Protein AF-0000000085010614 (afdb_homodimer)

Secondary structure (DSSP, 8-state):
--HHHHHHHHHHHHHHHHHHHHHHHHHHHHHHHHHHTHHHHHHHHHHHHHHHHHHHHHHHHHH---HHHHHHHHHHHHHHHHHGGGTT---TT-HHHHHHHHHHHHHHHHHHHHHHHHHHHHHH---SS----PPPHHHHHHHIIIIIIHHHHHHHHH-EE-TTSS---SS---B-TTS-B-PEEHHHHHHHHHHHHHHHHHHHHHTT--/--HHHHHHHHHHHHHHHHHHHHHHHHHHHHHHHHHHTHHHHHHHHHHHHHHHHHHHHHIIIII---HHHHHHHHHHHHHHHHGGGGTT---TT-HHHHHHHHHHHHHHHHHHHHHHHHHHHHHH---SS----PPPHHHHHHHIIIIIIHHHHHHHHH-EE-TTSS---SS---B-TTS-B-PEEHHHHHHHHHHHHHHHHHHHHHTT--

Foldseek 3Di:
DPVVVVVVVVCVVVVVVVVVVVVLVVLQVVQVVCLVVVVVLLVVLLVLLVVLLVVLVCCCVPVVPDPVLSVLLNVLSVLLNVQSVCPQADDCPDPSNVVNVVSLVVSVVVLVVVLVVLVVVCVPCVPPPCPPCRDDPVRSVVCCCRRRNPSNVSSLSNHFPPPPDDPPPDDDQPQPPVRDRSTHRNSVVVVVVVVVVVCCVVVVVVVPPD/DPVVVVVVVVCVVVVVVVVVVVVLVVLQVVQVVCLVVVVVLLVVLLVLLVVLLVVLVCCCVPVVPDPVLSVLLNVLSVLLNVQSVPPQADDCPDPSNVVNVVSLVVSVVVLVVVLVVLVVVCVPCVPPPCPPCRDDPVRSVVCCCRSRVPSNVSSLSNHFPPPPDDPPPDDPQPQDPVRDRRTHRNSVVVVSVVVVVVCCVVVVVVVPPD

Radius of gyration: 26.44 Å; Cα contacts (8 Å, |Δi|>4): 390; chains: 2; bounding box: 72×64×73 Å

Nearest PDB structures (foldseek):
  4ntj-assembly1_A  TM=2.746E-01  e=8.432E+00  Homo sapiens

Solvent-accessible surface area (backbone atoms only — not comparable to full-atom values): 22664 Å² total; per-residue (Å²): 116,71,53,54,58,52,40,20,51,50,30,51,53,51,49,51,52,50,49,50,48,9,44,51,37,24,50,45,50,49,21,52,49,30,69,75,38,43,69,62,44,49,52,50,52,52,49,48,46,54,51,47,42,50,50,48,52,46,32,33,76,73,50,60,45,60,63,69,62,42,50,50,49,43,52,42,48,52,47,48,54,60,53,56,76,43,61,45,59,52,57,82,80,34,65,64,50,47,49,42,56,52,41,48,54,52,47,51,49,54,52,48,50,53,53,50,51,50,51,50,50,50,67,72,56,65,48,86,84,60,74,69,86,65,78,49,71,61,31,51,51,16,42,44,46,59,73,59,43,40,60,63,49,49,50,50,38,47,20,22,38,52,94,81,60,76,82,63,80,78,74,73,69,68,50,45,95,86,62,54,60,67,72,44,32,34,49,50,52,49,50,51,48,50,52,48,51,50,46,48,54,53,45,55,56,56,68,63,56,128,116,71,54,55,59,51,41,19,50,50,29,52,51,51,48,51,52,51,50,51,48,9,43,53,38,24,50,46,50,50,20,51,50,31,69,74,37,45,70,61,43,49,52,51,51,52,50,48,46,54,51,48,43,49,50,48,51,45,33,33,74,73,51,61,46,58,63,69,63,43,51,50,48,43,50,41,47,54,46,50,54,58,53,55,76,42,60,43,59,53,55,82,80,36,64,63,50,46,49,41,56,51,39,47,54,51,47,50,49,55,51,50,51,53,54,50,49,53,52,48,51,49,67,72,55,65,48,85,84,60,74,69,85,66,79,49,70,60,31,50,52,15,42,44,46,60,73,58,41,39,60,62,50,48,51,51,37,47,20,24,38,52,94,83,60,76,82,65,81,78,75,72,69,68,51,43,94,84,64,53,60,66,70,43,32,33,49,52,51,49,51,51,48,50,52,47,52,51,46,48,53,54,46,54,54,56,67,63,55,129

pLDDT: mean 80.79, std 17.9, range [36.69, 97.88]

Organism: Metarhizium robertsii (strain ARSEF 23 / ATCC MYA-3075) (NCBI:txid655844)

Structure (mmCIF, N/CA/C/O backbone):
data_AF-0000000085010614-model_v1
#
loop_
_entity.id
_entity.type
_entity.pdbx_description
1 polymer 'Transmembrane adaptor Erv26'
#
loop_
_atom_site.group_PDB
_atom_site.id
_atom_site.type_symbol
_atom_site.label_atom_id
_atom_site.label_alt_id
_atom_site.label_comp_id
_atom_site.label_asym_id
_atom_site.label_entity_id
_atom_site.label_seq_id
_atom_site.pdbx_PDB_ins_code
_atom_site.Cartn_x
_atom_site.Cartn_y
_atom_site.Cartn_z
_atom_site.occupancy
_atom_site.B_iso_or_equiv
_atom_site.auth_seq_id
_atom_site.auth_comp_id
_atom_site.auth_asym_id
_atom_site.auth_atom_id
_atom_site.pdbx_PDB_model_num
ATOM 1 N N . MET A 1 1 ? 18.594 -14.461 -19.906 1 85.81 1 MET A N 1
ATOM 2 C CA . MET A 1 1 ? 17.219 -14.664 -19.469 1 85.81 1 MET A CA 1
ATOM 3 C C . MET A 1 1 ? 16.266 -13.758 -20.25 1 85.81 1 MET A C 1
ATOM 5 O O . MET A 1 1 ? 16.516 -12.562 -20.391 1 85.81 1 MET A O 1
ATOM 9 N N . TRP A 1 2 ? 15.305 -14.281 -21.047 1 88.75 2 TRP A N 1
ATOM 10 C CA . TRP A 1 2 ? 14.398 -13.531 -21.906 1 88.75 2 TRP A CA 1
ATOM 11 C C . TRP A 1 2 ? 13.031 -13.375 -21.25 1 88.75 2 TRP A C 1
ATOM 13 O O . TRP A 1 2 ? 12.445 -12.289 -21.25 1 88.75 2 TRP A O 1
ATOM 23 N N . ILE A 1 3 ? 12.57 -14.328 -20.609 1 92.94 3 ILE A N 1
ATOM 24 C CA . ILE A 1 3 ? 11.211 -14.328 -20.078 1 92.94 3 ILE A CA 1
ATOM 25 C C . ILE A 1 3 ? 11.203 -13.742 -18.672 1 92.94 3 ILE A C 1
ATOM 27 O O . ILE A 1 3 ? 10.289 -12.992 -18.312 1 92.94 3 ILE A O 1
ATOM 31 N N . LEU A 1 4 ? 12.172 -13.984 -17.922 1 93.12 4 LEU A N 1
ATOM 32 C CA . LEU A 1 4 ? 12.195 -13.57 -16.531 1 93.12 4 LEU A CA 1
ATOM 33 C C . LEU A 1 4 ? 12.172 -12.047 -16.406 1 93.12 4 LEU A C 1
ATOM 35 O O . LEU A 1 4 ? 11.438 -11.5 -15.578 1 93.12 4 LEU A O 1
ATOM 39 N N . PRO A 1 5 ? 12.93 -11.344 -17.219 1 92.94 5 PRO A N 1
ATOM 40 C CA . PRO A 1 5 ? 12.82 -9.891 -17.156 1 92.94 5 PRO A CA 1
ATOM 41 C C . PRO A 1 5 ? 11.414 -9.383 -17.469 1 92.94 5 PRO A C 1
ATOM 43 O O . PRO A 1 5 ? 10.969 -8.383 -16.891 1 92.94 5 PRO A O 1
ATOM 46 N N . LEU A 1 6 ? 10.75 -10.07 -18.344 1 94.38 6 LEU A N 1
ATOM 47 C CA . LEU A 1 6 ? 9.375 -9.703 -18.656 1 94.38 6 LEU A CA 1
ATOM 48 C C . LEU A 1 6 ? 8.469 -9.898 -17.453 1 94.38 6 LEU A C 1
ATOM 50 O O . LEU A 1 6 ? 7.578 -9.086 -17.188 1 94.38 6 LEU A O 1
ATOM 54 N N . ILE A 1 7 ? 8.711 -10.945 -16.766 1 95.12 7 ILE A N 1
ATOM 55 C CA . ILE A 1 7 ? 7.973 -11.203 -15.531 1 95.12 7 ILE A CA 1
ATOM 56 C C . ILE A 1 7 ? 8.289 -10.117 -14.5 1 95.12 7 ILE A C 1
ATOM 58 O O . ILE A 1 7 ? 7.41 -9.688 -13.75 1 95.12 7 ILE A O 1
ATOM 62 N N . GLY A 1 8 ? 9.516 -9.695 -14.484 1 95.38 8 GLY A N 1
ATOM 63 C CA . GLY A 1 8 ? 9.906 -8.609 -13.602 1 95.38 8 GLY A CA 1
ATOM 64 C C . GLY A 1 8 ? 9.133 -7.328 -13.867 1 95.38 8 GLY A C 1
ATOM 65 O O . GLY A 1 8 ? 8.625 -6.699 -12.93 1 95.38 8 GLY A O 1
ATOM 66 N N . TYR A 1 9 ? 9.023 -7.012 -15.078 1 95.12 9 TYR A N 1
ATOM 67 C CA . TYR A 1 9 ? 8.289 -5.816 -15.469 1 95.12 9 TYR A CA 1
ATOM 68 C C . TYR A 1 9 ? 6.801 -5.977 -15.18 1 95.12 9 TYR A C 1
ATOM 70 O O . TYR A 1 9 ? 6.16 -5.059 -14.664 1 95.12 9 TYR A O 1
ATOM 78 N N . ALA A 1 10 ? 6.277 -7.074 -15.508 1 95.31 10 ALA A N 1
ATOM 79 C CA . ALA A 1 10 ? 4.863 -7.332 -15.25 1 95.31 10 ALA A CA 1
ATOM 80 C C . ALA A 1 10 ? 4.551 -7.258 -13.758 1 95.31 10 ALA A C 1
ATOM 82 O O . ALA A 1 10 ? 3.531 -6.691 -13.359 1 95.31 10 ALA A O 1
ATOM 83 N N . GLY A 1 11 ? 5.449 -7.82 -13.016 1 95.56 11 GLY A N 1
ATOM 84 C CA . GLY A 1 11 ? 5.258 -7.77 -11.578 1 95.56 11 GLY A CA 1
ATOM 85 C C . GLY A 1 11 ? 5.297 -6.359 -11.023 1 95.56 11 GLY A C 1
ATOM 86 O O . GLY A 1 11 ? 4.52 -6.016 -10.125 1 95.56 11 GLY A O 1
ATOM 87 N N . ALA A 1 12 ? 6.172 -5.609 -11.547 1 94.56 12 ALA A N 1
ATOM 88 C CA . ALA A 1 12 ? 6.281 -4.223 -11.102 1 94.56 12 ALA A CA 1
ATOM 89 C C . ALA A 1 12 ? 5.016 -3.436 -11.438 1 94.56 12 ALA A C 1
ATOM 91 O O . ALA A 1 12 ? 4.512 -2.67 -10.617 1 94.56 12 ALA A O 1
ATOM 92 N N . ILE A 1 13 ? 4.559 -3.625 -12.562 1 95.12 13 ILE A N 1
ATOM 93 C CA . ILE A 1 13 ? 3.377 -2.906 -13.031 1 95.12 13 ILE A CA 1
ATOM 94 C C . ILE A 1 13 ? 2.156 -3.344 -12.219 1 95.12 13 ILE A C 1
ATOM 96 O O . ILE A 1 13 ? 1.411 -2.506 -11.711 1 95.12 13 ILE A O 1
ATOM 100 N N . ILE A 1 14 ? 1.97 -4.594 -12.086 1 94.31 14 ILE A N 1
ATOM 101 C CA . ILE A 1 14 ? 0.823 -5.121 -11.359 1 94.31 14 ILE A CA 1
ATOM 102 C C . ILE A 1 14 ? 0.922 -4.73 -9.883 1 94.31 14 ILE A C 1
ATOM 104 O O . ILE A 1 14 ? -0.076 -4.355 -9.266 1 94.31 14 ILE A O 1
ATOM 108 N N . GLY A 1 15 ? 2.107 -4.836 -9.414 1 92.75 15 GLY A N 1
ATOM 109 C CA . GLY A 1 15 ? 2.316 -4.406 -8.039 1 92.75 15 GLY A CA 1
ATOM 110 C C . GLY A 1 15 ? 1.98 -2.943 -7.809 1 92.75 15 GLY A C 1
ATOM 111 O O . GLY A 1 15 ? 1.338 -2.596 -6.816 1 92.75 15 GLY A O 1
ATOM 112 N N . PHE A 1 16 ? 2.41 -2.148 -8.734 1 93.56 16 PHE A N 1
ATOM 113 C CA . PHE A 1 16 ? 2.129 -0.721 -8.641 1 93.56 16 PHE A CA 1
ATOM 114 C C . PHE A 1 16 ? 0.628 -0.462 -8.695 1 93.56 16 PHE A C 1
ATOM 116 O O . PHE A 1 16 ? 0.101 0.323 -7.902 1 93.56 16 PHE A O 1
ATOM 123 N N . CYS A 1 17 ? -0.061 -1.102 -9.562 1 92.38 17 CYS A N 1
ATOM 124 C CA . CYS A 1 17 ? -1.505 -0.949 -9.695 1 92.38 17 CYS A CA 1
ATOM 125 C C . CYS A 1 17 ? -2.227 -1.43 -8.445 1 92.38 17 CYS A C 1
ATOM 127 O O . CYS A 1 17 ? -3.148 -0.771 -7.961 1 92.38 17 CYS A O 1
ATOM 129 N N . PHE A 1 18 ? -1.879 -2.541 -7.98 1 92.62 18 PHE A N 1
ATOM 130 C CA . PHE A 1 18 ? -2.502 -3.1 -6.785 1 92.62 18 PHE A CA 1
ATOM 131 C C . PHE A 1 18 ? -2.312 -2.172 -5.594 1 92.62 18 PHE A C 1
ATOM 133 O O . PHE A 1 18 ? -3.262 -1.897 -4.855 1 92.62 18 PHE A O 1
ATOM 140 N N . LEU A 1 19 ? -1.126 -1.721 -5.418 1 92.62 19 LEU A N 1
ATOM 141 C CA . LEU A 1 19 ? -0.848 -0.844 -4.285 1 92.62 19 LEU A CA 1
ATOM 142 C C . LEU A 1 19 ? -1.634 0.458 -4.402 1 92.62 19 LEU A C 1
ATOM 144 O O . LEU A 1 19 ? -2.178 0.949 -3.41 1 92.62 19 LEU A O 1
ATOM 148 N N . THR A 1 20 ? -1.659 0.972 -5.562 1 91.75 20 THR A N 1
ATOM 149 C CA . THR A 1 20 ? -2.408 2.203 -5.793 1 91.75 20 THR A CA 1
ATOM 150 C C . THR A 1 20 ? -3.885 2.006 -5.465 1 91.75 20 THR A C 1
ATOM 152 O O . THR A 1 20 ? -4.488 2.836 -4.781 1 91.75 20 THR A O 1
ATOM 155 N N . LEU A 1 21 ? -4.441 0.912 -5.863 1 90.31 21 LEU A N 1
ATOM 156 C CA . LEU A 1 21 ? -5.844 0.624 -5.586 1 90.31 21 LEU A CA 1
ATOM 157 C C . LEU A 1 21 ? -6.066 0.401 -4.094 1 90.31 21 LEU A C 1
ATOM 159 O O . LEU A 1 21 ? -7.105 0.789 -3.553 1 90.31 21 LEU A O 1
ATOM 163 N N . ALA A 1 22 ? -5.109 -0.283 -3.566 1 92.5 22 ALA A N 1
ATOM 164 C CA . ALA A 1 22 ? -5.203 -0.518 -2.129 1 92.5 22 ALA A CA 1
ATOM 165 C C . ALA A 1 22 ? -5.191 0.799 -1.356 1 92.5 22 ALA A C 1
ATOM 167 O O . ALA A 1 22 ? -5.996 0.997 -0.444 1 92.5 22 ALA A O 1
ATOM 168 N N . ILE A 1 23 ? -4.289 1.611 -1.73 1 91.62 23 ILE A N 1
ATOM 169 C CA . ILE A 1 23 ? -4.199 2.914 -1.081 1 91.62 23 ILE A CA 1
ATOM 170 C C . ILE A 1 23 ? -5.488 3.695 -1.31 1 91.62 23 ILE A C 1
ATOM 172 O O . ILE A 1 23 ? -6.031 4.301 -0.38 1 91.62 23 ILE A O 1
ATOM 176 N N . ALA A 1 24 ? -5.996 3.701 -2.555 1 88.75 24 ALA A N 1
ATOM 177 C CA . ALA A 1 24 ? -7.25 4.375 -2.879 1 88.75 24 ALA A CA 1
ATOM 178 C C . ALA A 1 24 ? -8.398 3.838 -2.027 1 88.75 24 ALA A C 1
ATOM 180 O O . ALA A 1 24 ? -9.203 4.609 -1.498 1 88.75 24 ALA A O 1
ATOM 181 N N . SER A 1 25 ? -8.438 2.578 -1.888 1 88.31 25 SER A N 1
ATOM 182 C CA . SER A 1 25 ? -9.477 1.948 -1.074 1 88.31 25 SER A CA 1
ATOM 183 C C . SER A 1 25 ? -9.328 2.322 0.397 1 88.31 25 SER A C 1
ATOM 185 O O . SER A 1 25 ? -10.32 2.572 1.082 1 88.31 25 SER A O 1
ATOM 187 N N . GLY A 1 26 ? -8.164 2.314 0.77 1 88.19 26 GLY A N 1
ATOM 188 C CA . GLY A 1 26 ? -7.902 2.717 2.143 1 88.19 26 GLY A CA 1
ATOM 189 C C . GLY A 1 26 ? -8.305 4.152 2.43 1 88.19 26 GLY A C 1
ATOM 190 O O . GLY A 1 26 ? -8.898 4.441 3.469 1 88.19 26 GLY A O 1
ATOM 191 N N . LEU A 1 27 ? -7.977 4.977 1.553 1 88.5 27 LEU A N 1
ATOM 192 C CA . LEU A 1 27 ? -8.336 6.383 1.715 1 88.5 27 LEU A CA 1
ATOM 193 C C . LEU A 1 27 ? -9.844 6.57 1.645 1 88.5 27 LEU A C 1
ATOM 195 O O . LEU A 1 27 ? -10.406 7.422 2.342 1 88.5 27 LEU A O 1
ATOM 199 N N . TYR A 1 28 ? -10.469 5.832 0.828 1 84.75 28 TYR A N 1
ATOM 200 C CA . TYR A 1 28 ? -11.93 5.855 0.752 1 84.75 28 TYR A CA 1
ATOM 201 C C . TYR A 1 28 ? -12.547 5.441 2.08 1 84.75 28 TYR A C 1
ATOM 203 O O . TYR A 1 28 ? -13.469 6.098 2.572 1 84.75 28 TYR A O 1
ATOM 211 N N . TYR A 1 29 ? -11.992 4.449 2.533 1 83.94 29 TYR A N 1
ATOM 212 C CA . TYR A 1 29 ? -12.492 3.951 3.811 1 83.94 29 TYR A CA 1
ATOM 213 C C . TYR A 1 29 ? -12.242 4.961 4.922 1 83.94 29 TYR A C 1
ATOM 215 O O . TYR A 1 29 ? -13.117 5.195 5.766 1 83.94 29 TYR A O 1
ATOM 223 N N . LEU A 1 30 ? -11.188 5.48 4.938 1 87.25 30 LEU A N 1
ATOM 224 C CA . LEU A 1 30 ? -10.859 6.488 5.941 1 87.25 30 LEU A CA 1
ATOM 225 C C . LEU A 1 30 ? -11.805 7.68 5.852 1 87.25 30 LEU A C 1
ATOM 227 O O . LEU A 1 30 ? -12.211 8.234 6.871 1 87.25 30 LEU A O 1
ATOM 231 N N . SER A 1 31 ? -12.117 8.086 4.695 1 86 31 SER A N 1
ATOM 232 C CA . SER A 1 31 ? -13.039 9.203 4.508 1 86 31 SER A CA 1
ATOM 233 C C . SER A 1 31 ? -14.422 8.875 5.059 1 86 31 SER A C 1
ATOM 235 O O . SER A 1 31 ? -15.102 9.75 5.617 1 86 31 SER A O 1
ATOM 237 N N . GLU A 1 32 ? -14.82 7.688 4.883 1 83.56 32 GLU A N 1
ATOM 238 C CA . GLU A 1 32 ? -16.094 7.238 5.43 1 83.56 32 GLU A CA 1
ATOM 239 C C . GLU A 1 32 ? -16.062 7.246 6.957 1 83.56 32 GLU A C 1
ATOM 241 O O . GLU A 1 32 ? -17.047 7.648 7.598 1 83.56 32 GLU A O 1
ATOM 246 N N . LEU A 1 33 ? -15.008 6.82 7.465 1 82.94 33 LEU A N 1
ATOM 247 C CA . LEU A 1 33 ? -14.875 6.789 8.914 1 82.94 33 LEU A CA 1
ATOM 248 C C . LEU A 1 33 ? -14.914 8.203 9.492 1 82.94 33 LEU A C 1
ATOM 250 O O . LEU A 1 33 ? -15.508 8.43 10.555 1 82.94 33 LEU A O 1
ATOM 254 N N . VAL A 1 34 ? -14.336 9.133 8.867 1 85.12 34 VAL A N 1
ATOM 255 C CA . VAL A 1 34 ? -14.312 10.531 9.305 1 85.12 34 VAL A CA 1
ATOM 256 C C . VAL A 1 34 ? -15.719 11.109 9.234 1 85.12 34 VAL A C 1
ATOM 258 O O . VAL A 1 34 ? -16.125 11.867 10.117 1 85.12 34 VAL A O 1
ATOM 261 N N . GLU A 1 35 ? -16.453 10.727 8.234 1 82.25 35 GLU A N 1
ATOM 262 C CA . GLU A 1 35 ? -17.828 11.188 8.078 1 82.25 35 GLU A CA 1
ATOM 263 C C . GLU A 1 35 ? -18.734 10.617 9.172 1 82.25 35 GLU A C 1
ATOM 265 O O . GLU A 1 35 ? -19.625 11.305 9.68 1 82.25 35 GLU A O 1
ATOM 270 N N . GLU A 1 36 ? -18.469 9.469 9.5 1 83.44 36 GLU A N 1
ATOM 271 C CA . GLU A 1 36 ? -19.266 8.805 10.516 1 83.44 36 GLU A CA 1
ATOM 272 C C . GLU A 1 36 ? -18.906 9.305 11.914 1 83.44 36 GLU A C 1
ATOM 274 O O . GLU A 1 36 ? -19.766 9.344 12.797 1 83.44 36 GLU A O 1
ATOM 279 N N . HIS A 1 37 ? -17.656 9.602 12.125 1 86.25 37 HIS A N 1
ATOM 280 C CA . HIS A 1 37 ? -17.172 10.07 13.414 1 86.25 37 HIS A CA 1
ATOM 281 C C . HIS A 1 37 ? -16.469 11.422 13.273 1 86.25 37 HIS A C 1
ATOM 283 O O . HIS A 1 37 ? -15.289 11.547 13.586 1 86.25 37 HIS A O 1
ATOM 289 N N . THR A 1 38 ? -17.172 12.344 12.977 1 84.88 38 THR A N 1
ATOM 290 C CA . THR A 1 38 ? -16.641 13.664 12.648 1 84.88 38 THR A CA 1
ATOM 291 C C . THR A 1 38 ? -16.047 14.336 13.875 1 84.88 38 THR A C 1
ATOM 293 O O . THR A 1 38 ? -14.984 14.969 13.797 1 84.88 38 THR A O 1
ATOM 296 N N . VAL A 1 39 ? -16.719 14.211 14.969 1 89.5 39 VAL A N 1
ATOM 297 C CA . VAL A 1 39 ? -16.281 14.891 16.188 1 89.5 39 VAL A CA 1
ATOM 298 C C . VAL A 1 39 ? -14.922 14.352 16.609 1 89.5 39 VAL A C 1
ATOM 300 O O . VAL A 1 39 ? -14.008 15.133 16.906 1 89.5 39 VAL A O 1
ATOM 303 N N . ILE A 1 40 ? -14.828 13.062 16.609 1 88.69 40 ILE A N 1
ATOM 304 C CA . ILE A 1 40 ? -13.562 12.445 17 1 88.69 40 ILE A CA 1
ATOM 305 C C . ILE A 1 40 ? -12.484 12.797 15.977 1 88.69 40 ILE A C 1
ATOM 307 O O . ILE A 1 40 ? -11.336 13.07 16.344 1 88.69 40 ILE A O 1
ATOM 311 N N . ALA A 1 41 ? -12.812 12.75 14.727 1 89.44 41 ALA A N 1
ATOM 312 C CA . ALA A 1 41 ? -11.867 13.094 13.672 1 89.44 41 ALA A CA 1
ATOM 313 C C . ALA A 1 41 ? -11.352 14.523 13.844 1 89.44 41 ALA A C 1
ATOM 315 O O . ALA A 1 41 ? -10.156 14.781 13.688 1 89.44 41 ALA A O 1
ATOM 316 N N . LYS A 1 42 ? -12.172 15.43 14.156 1 90.5 42 LYS A N 1
ATOM 317 C CA . LYS A 1 42 ? -11.797 16.828 14.352 1 90.5 42 LYS A CA 1
ATOM 318 C C . LYS A 1 42 ? -10.828 16.969 15.531 1 90.5 42 LYS A C 1
ATOM 320 O O . LYS A 1 42 ? -9.82 17.672 15.422 1 90.5 42 LYS A O 1
ATOM 325 N N . ARG A 1 43 ? -11.172 16.359 16.531 1 92.62 43 ARG A N 1
ATOM 326 C CA . ARG A 1 43 ? -10.328 16.438 17.719 1 92.62 43 ARG A CA 1
ATOM 327 C C . ARG A 1 43 ? -8.938 15.867 17.438 1 92.62 43 ARG A C 1
ATOM 329 O O . ARG A 1 43 ? -7.93 16.453 17.828 1 92.62 43 ARG A O 1
ATOM 336 N N . LEU A 1 44 ? -8.945 14.766 16.797 1 92.31 44 LEU A N 1
ATOM 337 C CA . LEU A 1 44 ? -7.684 14.109 16.484 1 92.31 44 LEU A CA 1
ATOM 338 C C . LEU A 1 44 ? -6.844 14.977 15.547 1 92.31 44 LEU A C 1
ATOM 340 O O . LEU A 1 44 ? -5.633 15.117 15.742 1 92.31 44 LEU A O 1
ATOM 344 N N . LEU A 1 45 ? -7.477 15.492 14.555 1 93 45 LEU A N 1
ATOM 345 C CA . LEU A 1 45 ? -6.758 16.328 13.594 1 93 45 LEU A CA 1
ATOM 346 C C . LEU A 1 45 ? -6.223 17.578 14.258 1 93 45 LEU A C 1
ATOM 348 O O . LEU A 1 45 ? -5.094 18 13.992 1 93 45 LEU A O 1
ATOM 352 N N . THR A 1 46 ? -7 18.203 15.078 1 94.75 46 THR A N 1
ATOM 353 C CA . THR A 1 46 ? -6.578 19.391 15.805 1 94.75 46 THR A CA 1
ATOM 354 C C . THR A 1 46 ? -5.367 19.094 16.688 1 94.75 46 THR A C 1
ATOM 356 O O . THR A 1 46 ? -4.379 19.828 16.672 1 94.75 46 THR A O 1
ATOM 359 N N . ARG A 1 47 ? -5.473 18.062 17.359 1 95.38 47 ARG A N 1
ATOM 360 C CA . ARG A 1 47 ? -4.363 17.672 18.219 1 95.38 47 ARG A CA 1
ATOM 361 C C . ARG A 1 47 ? -3.113 17.375 17.391 1 95.38 47 ARG A C 1
ATOM 363 O O . ARG A 1 47 ? -1.997 17.672 17.812 1 95.38 47 ARG A O 1
ATOM 370 N N . LEU A 1 48 ? -3.365 16.688 16.297 1 96 48 LEU A N 1
ATOM 371 C CA . LEU A 1 48 ? -2.254 16.375 15.406 1 96 48 LEU A CA 1
ATOM 372 C C . LEU A 1 48 ? -1.541 17.656 14.969 1 96 48 LEU A C 1
ATOM 374 O O . LEU A 1 48 ? -0.309 17.703 14.945 1 96 48 LEU A O 1
ATOM 378 N N . ILE A 1 49 ? -2.287 18.672 14.648 1 96.81 49 ILE A N 1
ATOM 379 C CA . ILE A 1 49 ? -1.714 19.922 14.18 1 96.81 49 ILE A CA 1
ATOM 380 C C . ILE A 1 49 ? -0.874 20.547 15.289 1 96.81 49 ILE A C 1
ATOM 382 O O . ILE A 1 49 ? 0.273 20.938 15.062 1 96.81 49 ILE A O 1
ATOM 386 N N . TYR A 1 50 ? -1.375 20.609 16.453 1 96.94 50 TYR A N 1
ATOM 387 C CA . TYR A 1 50 ? -0.644 21.172 17.578 1 96.94 50 TYR A CA 1
ATOM 388 C C . TYR A 1 50 ? 0.63 20.391 17.859 1 96.94 50 TYR A C 1
ATOM 390 O O . TYR A 1 50 ? 1.676 20.984 18.156 1 96.94 50 TYR A O 1
ATOM 398 N N . THR A 1 51 ? 0.52 19.109 17.812 1 97 51 THR A N 1
ATOM 399 C CA . THR A 1 51 ? 1.682 18.266 18.047 1 97 51 THR A CA 1
ATOM 400 C C . THR A 1 51 ? 2.766 18.531 17.016 1 97 51 THR A C 1
ATOM 402 O O . THR A 1 51 ? 3.947 18.625 17.344 1 97 51 THR A O 1
ATOM 405 N N . LEU A 1 52 ? 2.324 18.672 15.758 1 97.56 52 LEU A N 1
ATOM 406 C CA . LEU A 1 52 ? 3.289 18.891 14.688 1 97.56 52 LEU A CA 1
ATOM 407 C C . LEU A 1 52 ? 3.941 20.25 14.812 1 97.56 52 LEU A C 1
ATOM 409 O O . LEU A 1 52 ? 5.125 20.422 14.5 1 97.56 52 LEU A O 1
ATOM 413 N N . ILE A 1 53 ? 3.201 21.297 15.25 1 97.5 53 ILE A N 1
ATOM 414 C CA . ILE A 1 53 ? 3.783 22.594 15.539 1 97.5 53 ILE A CA 1
ATOM 415 C C . ILE A 1 53 ? 4.859 22.453 16.609 1 97.5 53 ILE A C 1
ATOM 417 O O . ILE A 1 53 ? 5.969 22.984 16.469 1 97.5 53 ILE A O 1
ATOM 421 N N . GLY A 1 54 ? 4.543 21.734 17.625 1 97.44 54 GLY A N 1
ATOM 422 C CA . GLY A 1 54 ? 5.512 21.484 18.688 1 97.44 54 GLY A CA 1
ATOM 423 C C . GLY A 1 54 ? 6.766 20.781 18.203 1 97.44 54 GLY A C 1
ATOM 424 O O . GLY A 1 54 ? 7.879 21.141 18.594 1 97.44 54 GLY A O 1
ATOM 425 N N . VAL A 1 55 ? 6.539 19.797 17.359 1 97.19 55 VAL A N 1
ATOM 426 C CA . VAL A 1 55 ? 7.648 19.031 16.812 1 97.19 55 VAL A CA 1
ATOM 427 C C . VAL A 1 55 ? 8.539 19.938 15.969 1 97.19 55 VAL A C 1
ATOM 429 O O . VAL A 1 55 ? 9.773 19.875 16.062 1 97.19 55 VAL A O 1
ATOM 432 N N . GLN A 1 56 ? 7.965 20.781 15.133 1 97.19 56 GLN A N 1
ATOM 433 C CA . GLN A 1 56 ? 8.734 21.688 14.281 1 97.19 56 GLN A CA 1
ATOM 434 C C . GLN A 1 56 ? 9.531 22.688 15.117 1 97.19 56 GLN A C 1
ATOM 436 O O . GLN A 1 56 ? 10.688 22.969 14.805 1 97.19 56 GLN A O 1
ATOM 441 N N . VAL A 1 57 ? 8.945 23.188 16.188 1 97.06 57 VAL A N 1
ATOM 442 C CA . VAL A 1 57 ? 9.641 24.109 17.078 1 97.06 57 VAL A CA 1
ATOM 443 C C . VAL A 1 57 ? 10.789 23.391 17.766 1 97.06 57 VAL A C 1
ATOM 445 O O . VAL A 1 57 ? 11.891 23.922 17.906 1 97.06 57 VAL A O 1
ATOM 448 N N . ALA A 1 58 ? 10.516 22.156 18.172 1 96.44 58 ALA A N 1
ATOM 449 C CA . ALA A 1 58 ? 11.555 21.359 18.828 1 96.44 58 ALA A CA 1
ATOM 450 C C . ALA A 1 58 ? 12.711 21.078 17.875 1 96.44 58 ALA A C 1
ATOM 452 O O . ALA A 1 58 ? 13.875 21.078 18.281 1 96.44 58 ALA A O 1
ATOM 453 N N . LEU A 1 59 ? 12.406 20.812 16.609 1 96.5 59 LEU A N 1
ATOM 454 C CA . LEU A 1 59 ? 13.445 20.562 15.602 1 96.5 59 LEU A CA 1
ATOM 455 C C . LEU A 1 59 ? 14.32 21.797 15.414 1 96.5 59 LEU A C 1
ATOM 457 O O . LEU A 1 59 ? 15.531 21.688 15.234 1 96.5 59 LEU A O 1
ATOM 461 N N . TRP A 1 60 ? 13.734 22.953 15.453 1 95.94 60 TRP A N 1
ATOM 462 C CA . TRP A 1 60 ? 14.492 24.188 15.367 1 95.94 60 TRP A CA 1
ATOM 463 C C . TRP A 1 60 ? 15.359 24.375 16.609 1 95.94 60 TRP A C 1
ATOM 465 O O . TRP A 1 60 ? 16.562 24.625 16.5 1 95.94 60 TRP A O 1
ATOM 475 N N . LEU A 1 61 ? 14.836 24.188 17.828 1 95.69 61 LEU A N 1
ATOM 476 C CA . LEU A 1 61 ? 15.523 24.453 19.078 1 95.69 61 LEU A CA 1
ATOM 477 C C . LEU A 1 61 ? 16.609 23.422 19.344 1 95.69 61 LEU A C 1
ATOM 479 O O . LEU A 1 61 ? 17.719 23.766 19.797 1 95.69 61 LEU A O 1
ATOM 483 N N . VAL A 1 62 ? 16.359 22.172 19.016 1 94 62 VAL A N 1
ATOM 484 C CA . VAL A 1 62 ? 17.234 21.094 19.422 1 94 62 VAL A CA 1
ATOM 485 C C . VAL A 1 62 ? 18.156 20.703 18.25 1 94 62 VAL A C 1
ATOM 487 O O . VAL A 1 62 ? 19.359 20.547 18.422 1 94 62 VAL A O 1
ATOM 490 N N . ASP A 1 63 ? 17.609 20.547 17.031 1 93.75 63 ASP A N 1
ATOM 491 C CA . ASP A 1 63 ? 18.375 20.031 15.898 1 93.75 63 ASP A CA 1
ATOM 492 C C . ASP A 1 63 ? 18.953 21.156 15.062 1 93.75 63 ASP A C 1
ATOM 494 O O . ASP A 1 63 ? 19.734 20.922 14.141 1 93.75 63 ASP A O 1
ATOM 498 N N . GLY A 1 64 ? 18.5 22.422 15.305 1 92.56 64 GLY A N 1
ATOM 499 C CA . GLY A 1 64 ? 19.078 23.562 14.617 1 92.56 64 GLY A CA 1
ATOM 500 C C . GLY A 1 64 ? 18.547 23.734 13.203 1 92.56 64 GLY A C 1
ATOM 501 O O . GLY A 1 64 ? 19.281 24.109 12.297 1 92.56 64 GLY A O 1
ATOM 502 N N . PHE A 1 65 ? 17.312 23.359 12.984 1 94.38 65 PHE A N 1
ATOM 503 C CA . PHE A 1 65 ? 16.688 23.578 11.68 1 94.38 65 PHE A CA 1
ATOM 504 C C . PHE A 1 65 ? 16.578 25.062 11.359 1 94.38 65 PHE A C 1
ATOM 506 O O . PHE A 1 65 ? 16.562 25.891 12.273 1 94.38 65 PHE A O 1
ATOM 513 N N . PRO A 1 66 ? 16.641 25.359 10.109 1 94.69 66 PRO A N 1
ATOM 514 C CA . PRO A 1 66 ? 16.594 26.766 9.719 1 94.69 66 PRO A CA 1
ATOM 515 C C . PRO A 1 66 ? 15.344 27.484 10.227 1 94.69 66 PRO A C 1
ATOM 517 O O . PRO A 1 66 ? 14.234 26.953 10.109 1 94.69 66 PRO A O 1
ATOM 520 N N . PHE A 1 67 ? 15.484 28.609 10.688 1 96.06 67 PHE A N 1
ATOM 521 C CA . PHE A 1 67 ? 14.414 29.375 11.32 1 96.06 67 PHE A CA 1
ATOM 522 C C . PHE A 1 67 ? 13.352 29.766 10.297 1 96.06 67 PHE A C 1
ATOM 524 O O . PHE A 1 67 ? 12.156 29.641 10.562 1 96.06 67 PHE A O 1
ATOM 531 N N . GLY A 1 68 ? 13.758 30.266 9.109 1 96.5 68 GLY A N 1
ATOM 532 C CA . GLY A 1 68 ? 12.812 30.688 8.094 1 96.5 68 GLY A CA 1
ATOM 533 C C . GLY A 1 68 ? 11.875 29.578 7.652 1 96.5 68 GLY A C 1
ATOM 534 O O . GLY A 1 68 ? 10.656 29.781 7.582 1 96.5 68 GLY A O 1
ATOM 535 N N . ALA A 1 69 ? 12.445 28.469 7.363 1 96.81 69 ALA A N 1
ATOM 536 C CA . ALA A 1 69 ? 11.648 27.328 6.914 1 96.81 69 ALA A CA 1
ATOM 537 C C . ALA A 1 69 ? 10.727 26.828 8.023 1 96.81 69 ALA A C 1
ATOM 539 O O . ALA A 1 69 ? 9.578 26.453 7.766 1 96.81 69 ALA A O 1
ATOM 540 N N . THR A 1 70 ? 11.242 26.797 9.219 1 97.44 70 THR A N 1
ATOM 541 C CA . THR A 1 70 ? 10.453 26.359 10.367 1 97.44 70 THR A CA 1
ATOM 542 C C . THR A 1 70 ? 9.258 27.281 10.586 1 97.44 70 THR A C 1
ATOM 544 O O . THR A 1 70 ? 8.141 26.828 10.82 1 97.44 70 THR A O 1
ATOM 547 N N . MET A 1 71 ? 9.531 28.562 10.539 1 97.25 71 MET A N 1
ATOM 548 C CA . MET A 1 71 ? 8.453 29.531 10.727 1 97.25 71 MET A CA 1
ATOM 549 C C . MET A 1 71 ? 7.387 29.375 9.648 1 97.25 71 MET A C 1
ATOM 551 O O . MET A 1 71 ? 6.191 29.5 9.938 1 97.25 71 MET A O 1
ATOM 555 N N . LEU A 1 72 ? 7.828 29.172 8.484 1 97.56 72 LEU A N 1
ATOM 556 C CA . LEU A 1 72 ? 6.883 28.938 7.402 1 97.56 72 LEU A CA 1
ATOM 557 C C . LEU A 1 72 ? 6.008 27.719 7.691 1 97.56 72 LEU A C 1
ATOM 559 O O . LEU A 1 72 ? 4.789 27.766 7.504 1 97.56 72 LEU A O 1
ATOM 563 N N . GLY A 1 73 ? 6.617 26.625 8.078 1 97.69 73 GLY A N 1
ATOM 564 C CA . GLY A 1 73 ? 5.883 25.406 8.422 1 97.69 73 GLY A CA 1
ATOM 565 C C . GLY A 1 73 ? 4.871 25.625 9.531 1 97.69 73 GLY A C 1
ATOM 566 O O . GLY A 1 73 ? 3.729 25.172 9.438 1 97.69 73 GLY A O 1
ATOM 567 N N . VAL A 1 74 ? 5.305 26.312 10.609 1 97.62 74 VAL A N 1
ATOM 568 C CA . VAL A 1 74 ? 4.426 26.594 11.742 1 97.62 74 VAL A CA 1
ATOM 569 C C . VAL A 1 74 ? 3.262 27.469 11.281 1 97.62 74 VAL A C 1
ATOM 571 O O . VAL A 1 74 ? 2.107 27.219 11.633 1 97.62 74 VAL A O 1
ATOM 574 N N . PHE A 1 75 ? 3.592 28.516 10.492 1 97.56 75 PHE A N 1
ATOM 575 C CA . PHE A 1 75 ? 2.553 29.375 9.961 1 97.56 75 PHE A CA 1
ATOM 576 C C . PHE A 1 75 ? 1.551 28.578 9.133 1 97.56 75 PHE A C 1
ATOM 578 O O . PHE A 1 75 ? 0.34 28.781 9.258 1 97.56 75 PHE A O 1
ATOM 585 N N . ALA A 1 76 ? 1.996 27.688 8.273 1 97.25 76 ALA A N 1
ATOM 586 C CA . ALA A 1 76 ? 1.113 26.844 7.473 1 97.25 76 ALA A CA 1
ATOM 587 C C . ALA A 1 76 ? 0.173 26.047 8.359 1 97.25 76 ALA A C 1
ATOM 589 O O . ALA A 1 76 ? -1.026 25.953 8.086 1 97.25 76 ALA A O 1
ATOM 590 N N . HIS A 1 77 ? 0.687 25.469 9.414 1 97.38 77 HIS A N 1
ATOM 591 C CA . HIS A 1 77 ? -0.122 24.641 10.305 1 97.38 77 HIS A CA 1
ATOM 592 C C . HIS A 1 77 ? -1.17 25.484 11.031 1 97.38 77 HIS A C 1
ATOM 594 O O . HIS A 1 77 ? -2.271 25 11.312 1 97.38 77 HIS A O 1
ATOM 600 N N . VAL A 1 78 ? -0.825 26.734 11.344 1 96 78 VAL A N 1
ATOM 601 C CA . VAL A 1 78 ? -1.798 27.625 11.953 1 96 78 VAL A CA 1
ATOM 602 C C . VAL A 1 78 ? -2.934 27.906 10.969 1 96 78 VAL A C 1
ATOM 604 O O . VAL A 1 78 ? -4.105 27.938 11.352 1 96 78 VAL A O 1
ATOM 607 N N . VAL A 1 79 ? -2.607 28.094 9.75 1 94.69 79 VAL A N 1
ATOM 608 C CA . VAL A 1 79 ? -3.619 28.297 8.719 1 94.69 79 VAL A CA 1
ATOM 609 C C . VAL A 1 79 ? -4.484 27.047 8.586 1 94.69 79 VAL A C 1
ATOM 611 O O . VAL A 1 79 ? -5.703 27.141 8.438 1 94.69 79 VAL A O 1
ATOM 614 N N . TYR A 1 80 ? -3.848 25.859 8.68 1 93.69 80 TYR A N 1
ATOM 615 C CA . TYR A 1 80 ? -4.605 24.609 8.641 1 93.69 80 TYR A CA 1
ATOM 616 C C . TYR A 1 80 ? -5.629 24.562 9.773 1 93.69 80 TYR A C 1
ATOM 618 O O . TYR A 1 80 ? -6.754 24.094 9.586 1 93.69 80 TYR A O 1
ATOM 626 N N . LEU A 1 81 ? -5.219 25.047 10.922 1 92.44 81 LEU A N 1
ATOM 627 C CA . LEU A 1 81 ? -6.102 25.062 12.086 1 92.44 81 LEU A CA 1
ATOM 628 C C . LEU A 1 81 ? -7.332 25.922 11.812 1 92.44 81 LEU A C 1
ATOM 630 O O . LEU A 1 81 ? -8.422 25.625 12.297 1 92.44 81 LEU A O 1
ATOM 634 N N . GLY A 1 82 ? -7.094 26.938 11.062 1 90 82 GLY A N 1
ATOM 635 C CA . GLY A 1 82 ? -8.203 27.797 10.695 1 90 82 GLY A CA 1
ATOM 636 C C . GLY A 1 82 ? -9.266 27.078 9.875 1 90 82 GLY A C 1
ATOM 637 O O . GLY A 1 82 ? -10.453 27.422 9.945 1 90 82 GLY A O 1
ATOM 638 N N . ASN A 1 83 ? -8.859 26.094 9.148 1 86.62 83 ASN A N 1
ATOM 639 C CA . ASN A 1 83 ? -9.789 25.312 8.336 1 86.62 83 ASN A CA 1
ATOM 640 C C . ASN A 1 83 ? -10.641 24.391 9.188 1 86.62 83 ASN A C 1
ATOM 642 O O . ASN A 1 83 ? -11.672 23.891 8.727 1 86.62 83 ASN A O 1
ATOM 646 N N . MET A 1 84 ? -10.219 24.156 10.414 1 83 84 MET A N 1
ATOM 647 C CA . MET A 1 84 ? -10.922 23.219 11.297 1 83 84 MET A CA 1
ATOM 648 C C . MET A 1 84 ? -12.203 23.844 11.828 1 83 84 MET A C 1
ATOM 650 O O . MET A 1 84 ? -13.078 23.141 12.336 1 83 84 MET A O 1
ATOM 654 N N . ARG A 1 85 ? -12.32 25.156 11.648 1 79.94 85 ARG A N 1
ATOM 655 C CA . ARG A 1 85 ? -13.516 25.844 12.148 1 79.94 85 ARG A CA 1
ATOM 656 C C . ARG A 1 85 ? -14.758 25.391 11.375 1 79.94 85 ARG A C 1
ATOM 658 O O . ARG A 1 85 ? -15.836 25.25 11.953 1 79.94 85 ARG A O 1
ATOM 665 N N . ARG A 1 86 ? -14.656 25.078 10.109 1 74.19 86 ARG A N 1
ATOM 666 C CA . ARG A 1 86 ? -15.781 24.672 9.281 1 74.19 86 ARG A CA 1
ATOM 667 C C . ARG A 1 86 ? -15.695 23.188 8.945 1 74.19 86 ARG A C 1
ATOM 669 O O . ARG A 1 86 ? -16.25 22.734 7.934 1 74.19 86 ARG A O 1
ATOM 676 N N . PHE A 1 87 ? -15 22.5 9.703 1 75.12 87 PHE A N 1
ATOM 677 C CA . PHE A 1 87 ? -14.82 21.062 9.516 1 75.12 87 PHE A CA 1
ATOM 678 C C . PHE A 1 87 ? -16.125 20.312 9.773 1 75.12 87 PHE A C 1
ATOM 680 O O . PHE A 1 87 ? -16.844 20.641 10.719 1 75.12 87 PHE A O 1
ATOM 687 N N . PRO A 1 88 ? -16.422 19.516 8.891 1 69.06 88 PRO A N 1
ATOM 688 C CA . PRO A 1 88 ? -15.773 18.938 7.707 1 69.06 88 PRO A CA 1
ATOM 689 C C . PRO A 1 88 ? -16.234 19.594 6.402 1 69.06 88 PRO A C 1
ATOM 691 O O . PRO A 1 88 ? -15.898 19.109 5.316 1 69.06 88 PRO A O 1
ATOM 694 N N . PHE A 1 89 ? -17.047 20.672 6.57 1 66.25 89 PHE A N 1
ATOM 695 C CA . PHE A 1 89 ? -17.609 21.312 5.387 1 66.25 89 PHE A CA 1
ATOM 696 C C . PHE A 1 89 ? -16.766 22.5 4.941 1 66.25 89 PHE A C 1
ATOM 698 O O . PHE A 1 89 ? -16.953 23.609 5.43 1 66.25 89 PHE A O 1
ATOM 705 N N . VAL A 1 90 ? -15.688 22.188 4.309 1 68.69 90 VAL A N 1
ATOM 706 C CA . VAL A 1 90 ? -14.836 23.25 3.787 1 68.69 90 VAL A CA 1
ATOM 707 C C . VAL A 1 90 ? -15.062 23.406 2.287 1 68.69 90 VAL A C 1
ATOM 709 O O . VAL A 1 90 ? -15.055 22.422 1.542 1 68.69 90 VAL A O 1
ATOM 712 N N . LYS A 1 91 ? -15.445 24.609 1.917 1 69.12 91 LYS A N 1
ATOM 713 C CA . LYS A 1 91 ? -15.586 24.906 0.495 1 69.12 91 LYS A CA 1
ATOM 714 C C . LYS A 1 91 ? -14.219 25.031 -0.179 1 69.12 91 LYS A C 1
ATOM 716 O O . LYS A 1 91 ? -13.289 25.594 0.391 1 69.12 91 LYS A O 1
ATOM 721 N N . LEU A 1 92 ? -14.078 24.391 -1.25 1 72.06 92 LEU A N 1
ATOM 722 C CA . LEU A 1 92 ? -12.828 24.422 -2.004 1 72.06 92 LEU A CA 1
ATOM 723 C C . LEU A 1 92 ? -12.469 25.859 -2.381 1 72.06 92 LEU A C 1
ATOM 725 O O . LEU A 1 92 ? -11.297 26.172 -2.602 1 72.06 92 LEU A O 1
ATOM 729 N N . SER A 1 93 ? -13.508 26.75 -2.367 1 75.88 93 SER A N 1
ATOM 730 C CA . SER A 1 93 ? -13.266 28.141 -2.756 1 75.88 93 SER A CA 1
ATOM 731 C C . SER A 1 93 ? -12.977 29.016 -1.539 1 75.88 93 SER A C 1
ATOM 733 O O . SER A 1 93 ? -12.703 30.203 -1.677 1 75.88 93 SER A O 1
ATOM 735 N N . ASP A 1 94 ? -13.008 28.484 -0.45 1 82.12 94 ASP A N 1
ATOM 736 C CA . ASP A 1 94 ? -12.695 29.234 0.769 1 82.12 94 ASP A CA 1
ATOM 737 C C . ASP A 1 94 ? -11.266 29.75 0.741 1 82.12 94 ASP A C 1
ATOM 739 O O . ASP A 1 94 ? -10.336 29.016 0.404 1 82.12 94 ASP A O 1
ATOM 743 N N . PRO A 1 95 ? -11.133 31.016 0.963 1 86.44 95 PRO A N 1
ATOM 744 C CA . PRO A 1 95 ? -9.805 31.625 0.929 1 86.44 95 PRO A CA 1
ATOM 745 C C . PRO A 1 95 ? -8.812 30.938 1.861 1 86.44 95 PRO A C 1
ATOM 747 O O . PRO A 1 95 ? -7.625 30.828 1.537 1 86.44 95 PRO A O 1
ATOM 750 N N . LEU A 1 96 ? -9.273 30.578 2.957 1 87 96 LEU A N 1
ATOM 751 C CA . LEU A 1 96 ? -8.375 29.906 3.891 1 87 96 LEU A CA 1
ATOM 752 C C . LEU A 1 96 ? -7.902 28.562 3.32 1 87 96 LEU A C 1
ATOM 754 O O . LEU A 1 96 ? -6.75 28.172 3.521 1 87 96 LEU A O 1
ATOM 758 N N . PHE A 1 97 ? -8.766 27.938 2.668 1 86.56 97 PHE A N 1
ATOM 759 C CA . PHE A 1 97 ? -8.406 26.656 2.061 1 86.56 97 PHE A CA 1
ATOM 760 C C . PHE A 1 97 ? -7.414 26.859 0.919 1 86.56 97 PHE A C 1
ATOM 762 O O . PHE A 1 97 ? -6.434 26.125 0.8 1 86.56 97 PHE A O 1
ATOM 769 N N . LEU A 1 98 ? -7.703 27.766 0.109 1 88.06 98 LEU A N 1
ATOM 770 C CA . LEU A 1 98 ? -6.809 28.078 -1.001 1 88.06 98 LEU A CA 1
ATOM 771 C C . LEU A 1 98 ? -5.426 28.453 -0.491 1 88.06 98 LEU A C 1
ATOM 773 O O . LEU A 1 98 ? -4.414 28.047 -1.064 1 88.06 98 LEU A O 1
ATOM 777 N N . LEU A 1 99 ? -5.473 29.25 0.511 1 93.25 99 LEU A N 1
ATOM 778 C CA . LEU A 1 99 ? -4.207 29.625 1.128 1 93.25 99 LEU A CA 1
ATOM 779 C C . LEU A 1 99 ? -3.459 28.391 1.634 1 93.25 99 LEU A C 1
ATOM 781 O O . LEU A 1 99 ? -2.236 28.312 1.5 1 93.25 99 LEU A O 1
ATOM 785 N N . SER A 1 100 ? -4.195 27.469 2.211 1 92.5 100 SER A N 1
ATOM 786 C CA . SER A 1 100 ? -3.59 26.234 2.689 1 92.5 100 SER A CA 1
ATOM 787 C C . SER A 1 100 ? -2.93 25.469 1.551 1 92.5 100 SER A C 1
ATOM 789 O O . SER A 1 100 ? -1.838 24.922 1.715 1 92.5 100 SER A O 1
ATOM 791 N N . CYS A 1 101 ? -3.582 25.453 0.407 1 90.88 101 CYS A N 1
ATOM 792 C CA . CYS A 1 101 ? -3.053 24.734 -0.754 1 90.88 101 CYS A CA 1
ATOM 793 C C . CYS A 1 101 ? -1.751 25.375 -1.231 1 90.88 101 CYS A C 1
ATOM 795 O O . CYS A 1 101 ? -0.786 24.672 -1.533 1 90.88 101 CYS A O 1
ATOM 797 N N . VAL A 1 102 ? -1.687 26.672 -1.277 1 95.31 102 VAL A N 1
ATOM 798 C CA . VAL A 1 102 ? -0.488 27.391 -1.696 1 95.31 102 VAL A CA 1
ATOM 799 C C . VAL A 1 102 ? 0.629 27.172 -0.678 1 95.31 102 VAL A C 1
ATOM 801 O O . VAL A 1 102 ? 1.774 26.906 -1.051 1 95.31 102 VAL A O 1
ATOM 804 N N . LEU A 1 103 ? 0.26 27.234 0.54 1 95.75 103 LEU A N 1
ATOM 805 C CA . LEU A 1 103 ? 1.252 27.141 1.605 1 95.75 103 LEU A CA 1
ATOM 806 C C . LEU A 1 103 ? 1.896 25.75 1.619 1 95.75 103 LEU A C 1
ATOM 808 O O . LEU A 1 103 ? 3.096 25.625 1.873 1 95.75 103 LEU A O 1
ATOM 812 N N . VAL A 1 104 ? 1.105 24.703 1.332 1 96.06 104 VAL A N 1
ATOM 813 C CA . VAL A 1 104 ? 1.686 23.359 1.34 1 96.06 104 VAL A CA 1
ATOM 814 C C . VAL A 1 104 ? 2.699 23.234 0.205 1 96.06 104 VAL A C 1
ATOM 816 O O . VAL A 1 104 ? 3.742 22.594 0.366 1 96.06 104 VAL A O 1
ATOM 819 N N . LEU A 1 105 ? 2.434 23.797 -0.886 1 96.75 105 LEU A N 1
ATOM 820 C CA . LEU A 1 105 ? 3.342 23.734 -2.025 1 96.75 105 LEU A CA 1
ATOM 821 C C . LEU A 1 105 ? 4.625 24.516 -1.74 1 96.75 105 LEU A C 1
ATOM 823 O O . LEU A 1 105 ? 5.719 24.047 -2.059 1 96.75 105 LEU A O 1
ATOM 827 N N . VAL A 1 106 ? 4.48 25.672 -1.171 1 97.5 106 VAL A N 1
ATOM 828 C CA . VAL A 1 106 ? 5.637 26.5 -0.833 1 97.5 106 VAL A CA 1
ATOM 829 C C . VAL A 1 106 ? 6.469 25.797 0.243 1 97.5 106 VAL A C 1
ATOM 831 O O . VAL A 1 106 ? 7.695 25.734 0.142 1 97.5 106 VAL A O 1
ATOM 834 N N . ASP A 1 107 ? 5.758 25.328 1.213 1 97.88 107 ASP A N 1
ATOM 835 C CA . ASP A 1 107 ? 6.43 24.594 2.285 1 97.88 107 ASP A CA 1
ATOM 836 C C . ASP A 1 107 ? 7.199 23.391 1.735 1 97.88 107 ASP A C 1
ATOM 838 O O . ASP A 1 107 ? 8.352 23.172 2.105 1 97.88 107 ASP A O 1
ATOM 842 N N . HIS A 1 108 ? 6.578 22.625 0.814 1 96.75 108 HIS A N 1
ATOM 843 C CA . HIS A 1 108 ? 7.207 21.484 0.16 1 96.75 108 HIS A CA 1
ATOM 844 C C . HIS A 1 108 ? 8.469 21.906 -0.586 1 96.75 108 HIS A C 1
ATOM 846 O O . HIS A 1 108 ? 9.516 21.266 -0.462 1 96.75 108 HIS A O 1
ATOM 852 N N . TYR A 1 109 ? 8.367 22.969 -1.234 1 97.56 109 TYR A N 1
ATOM 853 C CA . TYR A 1 109 ? 9.484 23.453 -2.033 1 97.56 109 TYR A CA 1
ATOM 854 C C . TYR A 1 109 ? 10.648 23.875 -1.142 1 97.56 109 TYR A C 1
ATOM 856 O O . TYR A 1 109 ? 11.797 23.531 -1.4 1 97.56 109 TYR A O 1
ATOM 864 N N . VAL A 1 110 ? 10.422 24.641 -0.147 1 97.31 110 VAL A N 1
ATOM 865 C CA . VAL A 1 110 ? 11.445 25.188 0.736 1 97.31 110 VAL A CA 1
ATOM 866 C C . VAL A 1 110 ? 12.195 24.047 1.433 1 97.31 110 VAL A C 1
ATOM 868 O O . VAL A 1 110 ? 13.422 24.047 1.479 1 97.31 110 VAL A O 1
ATOM 871 N N . TRP A 1 111 ? 11.461 23.078 1.879 1 96.69 111 TRP A N 1
ATOM 872 C CA . TRP A 1 111 ? 12.109 21.984 2.584 1 96.69 111 TRP A CA 1
ATOM 873 C C . TRP A 1 111 ? 12.828 21.047 1.607 1 96.69 111 TRP A C 1
ATOM 875 O O . TRP A 1 111 ? 13.859 20.469 1.938 1 96.69 111 TRP A O 1
ATOM 885 N N . PHE A 1 112 ? 12.25 20.906 0.435 1 95.81 112 PHE A N 1
ATOM 886 C CA . PHE A 1 112 ? 12.938 20.125 -0.592 1 95.81 112 PHE A CA 1
ATOM 887 C C . PHE A 1 112 ? 14.289 20.766 -0.92 1 95.81 112 PHE A C 1
ATOM 889 O O . PHE A 1 112 ? 15.297 20.062 -1.015 1 95.81 112 PHE A O 1
ATOM 896 N N . ARG A 1 113 ? 14.312 22.094 -1.064 1 94 113 ARG A N 1
ATOM 897 C CA . ARG A 1 113 ? 15.547 22.812 -1.33 1 94 113 ARG A CA 1
ATOM 898 C C . ARG A 1 113 ? 16.531 22.672 -0.164 1 94 113 ARG A C 1
ATOM 900 O O . ARG A 1 113 ? 17.719 22.469 -0.369 1 94 113 ARG A O 1
ATOM 907 N N . HIS A 1 114 ? 16.016 22.781 0.986 1 92.81 114 HIS A N 1
ATOM 908 C CA . HIS A 1 114 ? 16.844 22.688 2.176 1 92.81 114 HIS A CA 1
ATOM 909 C C . HIS A 1 114 ? 17.531 21.328 2.246 1 92.81 114 HIS A C 1
ATOM 911 O O . HIS A 1 114 ? 18.75 21.25 2.408 1 92.81 114 HIS A O 1
ATOM 917 N N . PHE A 1 115 ? 16.828 20.219 2.09 1 93.56 115 PHE A N 1
ATOM 918 C CA . PHE A 1 115 ? 17.391 18.891 2.23 1 93.56 115 PHE A CA 1
ATOM 919 C C . PHE A 1 115 ? 18.234 18.531 1.019 1 93.56 115 PHE A C 1
ATOM 921 O O . PHE A 1 115 ? 19.234 17.812 1.144 1 93.56 115 PHE A O 1
ATOM 928 N N . SER A 1 116 ? 17.828 19 -0.16 1 91 116 SER A N 1
ATOM 929 C CA . SER A 1 116 ? 18.625 18.75 -1.357 1 91 116 SER A CA 1
ATOM 930 C C . SER A 1 116 ? 19.984 19.422 -1.258 1 91 116 SER A C 1
ATOM 932 O O . SER A 1 116 ? 21 18.812 -1.619 1 91 116 SER A O 1
ATOM 934 N N . ASP A 1 117 ? 20.047 20.641 -0.759 1 88.69 117 ASP A N 1
ATOM 935 C CA . ASP A 1 117 ? 21.297 21.359 -0.577 1 88.69 117 ASP A CA 1
ATOM 936 C C . ASP A 1 117 ? 22.203 20.656 0.432 1 88.69 117 ASP A C 1
ATOM 938 O O . ASP A 1 117 ? 23.422 20.562 0.232 1 88.69 117 ASP A O 1
ATOM 942 N N . ALA A 1 118 ? 21.578 20.219 1.463 1 82.81 118 ALA A N 1
ATOM 943 C CA . ALA A 1 118 ? 22.344 19.5 2.482 1 82.81 118 ALA A CA 1
ATOM 944 C C . ALA A 1 118 ? 22.938 18.219 1.917 1 82.81 118 ALA A C 1
ATOM 946 O O . ALA A 1 118 ? 24.094 17.875 2.225 1 82.81 118 ALA A O 1
ATOM 947 N N . GLN A 1 119 ? 22.188 17.531 1.079 1 83.88 119 GLN A N 1
ATOM 948 C CA . GLN A 1 119 ? 22.656 16.297 0.463 1 83.88 119 GLN A CA 1
ATOM 949 C C . GLN A 1 119 ? 23.766 16.578 -0.546 1 83.88 119 GLN A C 1
ATOM 951 O O . GLN A 1 119 ? 24.75 15.828 -0.624 1 83.88 119 GLN A O 1
ATOM 956 N N . THR A 1 120 ? 23.656 17.594 -1.274 1 81.19 120 THR A N 1
ATOM 957 C CA . THR A 1 120 ? 24.641 17.969 -2.275 1 81.19 120 THR A CA 1
ATOM 958 C C . THR A 1 120 ? 25.953 18.391 -1.607 1 81.19 120 THR A C 1
ATOM 960 O O . THR A 1 120 ? 27.031 18.016 -2.064 1 81.19 120 THR A O 1
ATOM 963 N N . ARG A 1 121 ? 25.891 19.188 -0.586 1 80.62 121 ARG A N 1
ATOM 964 C CA . ARG A 1 121 ? 27.094 19.609 0.138 1 80.62 121 ARG A CA 1
ATOM 965 C C . ARG A 1 121 ? 27.828 18.422 0.726 1 80.62 121 ARG A C 1
ATOM 967 O O . ARG A 1 121 ? 29.062 18.391 0.729 1 80.62 121 ARG A O 1
ATOM 974 N N . ALA A 1 122 ? 27.031 17.469 1.18 1 78.06 122 ALA A N 1
ATOM 975 C CA . ALA A 1 122 ? 27.625 16.266 1.754 1 78.06 122 ALA A CA 1
ATOM 976 C C . ALA A 1 122 ? 28.359 15.453 0.687 1 78.06 122 ALA A C 1
ATOM 978 O O . ALA A 1 122 ? 29.406 14.867 0.952 1 78.06 122 ALA A O 1
ATOM 979 N N . TYR A 1 123 ? 27.812 15.375 -0.478 1 75.88 123 TYR A N 1
ATOM 980 C CA . TYR A 1 123 ? 28.406 14.625 -1.578 1 75.88 123 TYR A CA 1
ATOM 981 C C . TYR A 1 123 ? 29.656 15.328 -2.094 1 75.88 123 TYR A C 1
ATOM 983 O O . TYR A 1 123 ? 30.625 14.68 -2.5 1 75.88 123 TYR A O 1
ATOM 991 N N . GLN A 1 124 ? 29.719 16.547 -2.217 1 74.94 124 GLN A N 1
ATOM 992 C CA . GLN A 1 124 ? 30.812 17.328 -2.787 1 74.94 124 GLN A CA 1
ATOM 993 C C . GLN A 1 124 ? 31.969 17.453 -1.796 1 74.94 124 GLN A C 1
ATOM 995 O O . GLN A 1 124 ? 33.125 17.578 -2.197 1 74.94 124 GLN A O 1
ATOM 1000 N N . GLN A 1 125 ? 31.719 17.688 -0.62 1 66 125 GLN A N 1
ATOM 1001 C CA . GLN A 1 125 ? 32.812 17.844 0.352 1 66 125 GLN A CA 1
ATOM 1002 C C . GLN A 1 125 ? 32.812 16.703 1.359 1 66 125 GLN A C 1
ATOM 1004 O O . GLN A 1 125 ? 32.469 16.891 2.527 1 66 125 GLN A O 1
ATOM 1009 N N . PRO A 1 126 ? 33.062 15.453 0.732 1 59.91 126 PRO A N 1
ATOM 1010 C CA . PRO A 1 126 ? 33.094 14.344 1.683 1 59.91 126 PRO A CA 1
ATOM 1011 C C . PRO A 1 126 ? 34.219 14.508 2.719 1 59.91 126 PRO A C 1
ATOM 1013 O O . PRO A 1 126 ? 35.375 14.227 2.432 1 59.91 126 PRO A O 1
ATOM 1016 N N . SER A 1 127 ? 34.5 15.75 3.186 1 54.88 127 SER A N 1
ATOM 1017 C CA . SER A 1 127 ? 35.625 15.844 4.09 1 54.88 127 SER A CA 1
ATOM 1018 C C . SER A 1 127 ? 35.594 14.719 5.121 1 54.88 127 SER A C 1
ATOM 1020 O O . SER A 1 127 ? 34.562 14.406 5.684 1 54.88 127 SER A O 1
ATOM 1022 N N . TYR A 1 128 ? 36.594 13.812 5.035 1 54.53 128 TYR A N 1
ATOM 1023 C CA . TYR A 1 128 ? 36.938 12.734 5.961 1 54.53 128 TYR A CA 1
ATOM 1024 C C . TYR A 1 128 ? 36.469 13.062 7.375 1 54.53 128 TYR A C 1
ATOM 1026 O O . TYR A 1 128 ? 35.969 12.188 8.086 1 54.53 128 TYR A O 1
ATOM 1034 N N . TYR A 1 129 ? 36.938 14.148 7.973 1 52.47 129 TYR A N 1
ATOM 1035 C CA . TYR A 1 129 ? 36.844 14.477 9.391 1 52.47 129 TYR A CA 1
ATOM 1036 C C . TYR A 1 129 ? 35.438 14.93 9.742 1 52.47 129 TYR A C 1
ATOM 1038 O O . TYR A 1 129 ? 35.031 14.867 10.906 1 52.47 129 TYR A O 1
ATOM 1046 N N . ASP A 1 130 ? 34.656 15.664 8.93 1 49.66 130 ASP A N 1
ATOM 1047 C CA . ASP A 1 130 ? 33.375 16.234 9.305 1 49.66 130 ASP A CA 1
ATOM 1048 C C . ASP A 1 130 ? 32.25 15.242 9.008 1 49.66 130 ASP A C 1
ATOM 1050 O O . ASP A 1 130 ? 31.828 15.094 7.859 1 49.66 130 ASP A O 1
ATOM 1054 N N . GLN A 1 131 ? 32.25 14.117 9.516 1 50.5 131 GLN A N 1
ATOM 1055 C CA . GLN A 1 131 ? 31.078 13.227 9.547 1 50.5 131 GLN A CA 1
ATOM 1056 C C . GLN A 1 131 ? 29.781 14.016 9.523 1 50.5 131 GLN A C 1
ATOM 1058 O O . GLN A 1 131 ? 29.281 14.438 10.578 1 50.5 131 GLN A O 1
ATOM 1063 N N . VAL A 1 132 ? 29.625 15.031 8.68 1 55.56 132 VAL A N 1
ATOM 1064 C CA . VAL A 1 132 ? 28.406 15.828 8.555 1 55.56 132 VAL A CA 1
ATOM 1065 C C . VAL A 1 132 ? 27.188 14.922 8.625 1 55.56 132 VAL A C 1
ATOM 1067 O O . VAL A 1 132 ? 27.172 13.836 8.047 1 55.56 132 VAL A O 1
ATOM 1070 N N . ASP A 1 133 ? 26.453 14.859 9.766 1 72.12 133 ASP A N 1
ATOM 1071 C CA . ASP A 1 133 ? 25.234 14.133 10.102 1 72.12 133 ASP A CA 1
ATOM 1072 C C . ASP A 1 133 ? 24.141 14.391 9.078 1 72.12 133 ASP A C 1
ATOM 1074 O O . ASP A 1 133 ? 23.281 15.258 9.273 1 72.12 133 ASP A O 1
ATOM 1078 N N . VAL A 1 134 ? 24.422 13.961 7.82 1 81.25 134 VAL A N 1
ATOM 1079 C CA . VAL A 1 134 ? 23.438 14.125 6.762 1 81.25 134 VAL A CA 1
ATOM 1080 C C . VAL A 1 134 ? 22.25 13.195 7.004 1 81.25 134 VAL A C 1
ATOM 1082 O O . VAL A 1 134 ? 22.438 12.008 7.277 1 81.25 134 VAL A O 1
ATOM 1085 N N . PRO A 1 135 ? 21.094 13.828 6.926 1 89 135 PRO A N 1
ATOM 1086 C CA . PRO A 1 135 ? 19.906 13 7.129 1 89 135 PRO A CA 1
ATOM 1087 C C . PRO A 1 135 ? 19.75 11.922 6.059 1 89 135 PRO A C 1
ATOM 1089 O O . PRO A 1 135 ? 20.062 12.156 4.891 1 89 135 PRO A O 1
ATOM 1092 N N . SER A 1 136 ? 19.422 10.797 6.5 1 89.38 136 SER A N 1
ATOM 1093 C CA . SER A 1 136 ? 19.141 9.711 5.566 1 89.38 136 SER A CA 1
ATOM 1094 C C . SER A 1 136 ? 17.859 9.977 4.773 1 89.38 136 SER A C 1
ATOM 1096 O O . SER A 1 136 ? 17.062 10.844 5.141 1 89.38 136 SER A O 1
ATOM 1098 N N . PHE A 1 137 ? 17.672 9.219 3.641 1 90.19 137 PHE A N 1
ATOM 1099 C CA . PHE A 1 137 ? 16.469 9.344 2.824 1 90.19 137 PHE A CA 1
ATOM 1100 C C . PHE A 1 137 ? 15.219 9.047 3.648 1 90.19 137 PHE A C 1
ATOM 1102 O O . PHE A 1 137 ? 14.195 9.719 3.5 1 90.19 137 PHE A O 1
ATOM 1109 N N . SER A 1 138 ? 15.328 8.047 4.461 1 91.88 138 SER A N 1
ATOM 1110 C CA . SER A 1 138 ? 14.18 7.672 5.281 1 91.88 138 SER A CA 1
ATOM 1111 C C . SER A 1 138 ? 13.805 8.789 6.246 1 91.88 138 SER A C 1
ATOM 1113 O O . SER A 1 138 ? 12.617 9.039 6.484 1 91.88 138 SER A O 1
ATOM 1115 N N . MET A 1 139 ? 14.734 9.406 6.766 1 93.69 139 MET A N 1
ATOM 1116 C CA . MET A 1 139 ? 14.484 10.531 7.664 1 93.69 139 MET A CA 1
ATOM 1117 C C . MET A 1 139 ? 13.805 11.68 6.922 1 93.69 139 MET A C 1
ATOM 1119 O O . MET A 1 139 ? 12.828 12.25 7.414 1 93.69 139 MET A O 1
ATOM 1123 N N . ILE A 1 140 ? 14.297 11.953 5.758 1 94.88 140 ILE A N 1
ATOM 1124 C CA . ILE A 1 140 ? 13.758 13.031 4.938 1 94.88 140 ILE A CA 1
ATOM 1125 C C . ILE A 1 140 ? 12.328 12.695 4.512 1 94.88 140 ILE A C 1
ATOM 1127 O O . ILE A 1 140 ? 11.422 13.516 4.633 1 94.88 140 ILE A O 1
ATOM 1131 N N . ALA A 1 141 ? 12.18 11.531 4.035 1 95.06 141 ALA A N 1
ATOM 1132 C CA . ALA A 1 141 ? 10.859 11.078 3.617 1 95.06 141 ALA A CA 1
ATOM 1133 C C . ALA A 1 141 ? 9.859 11.164 4.77 1 95.06 141 ALA A C 1
ATOM 1135 O O . ALA A 1 141 ? 8.711 11.57 4.578 1 95.06 141 ALA A O 1
ATOM 1136 N N . SER A 1 142 ? 10.305 10.75 5.887 1 96.81 142 SER A N 1
ATOM 1137 C CA . SER A 1 142 ? 9.438 10.797 7.059 1 96.81 142 SER A CA 1
ATOM 1138 C C . SER A 1 142 ? 9.094 12.227 7.438 1 96.81 142 SER A C 1
ATOM 1140 O O . SER A 1 142 ? 7.965 12.516 7.855 1 96.81 142 SER A O 1
ATOM 1142 N N . TYR A 1 143 ? 10.031 13.125 7.406 1 97.06 143 TYR A N 1
ATOM 1143 C CA . TYR A 1 143 ? 9.75 14.531 7.695 1 97.06 143 TYR A CA 1
ATOM 1144 C C . TYR A 1 143 ? 8.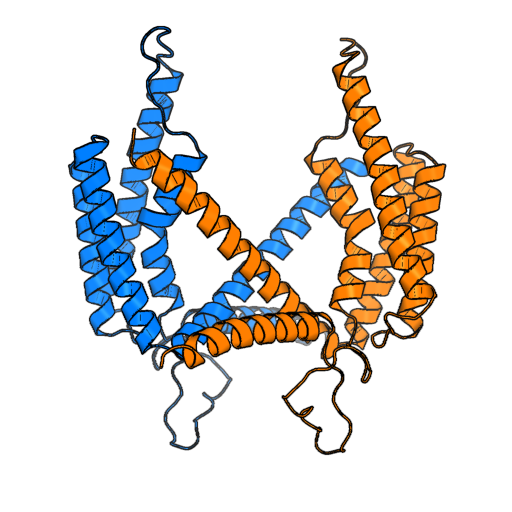688 15.078 6.746 1 97.06 143 TYR A C 1
ATOM 1146 O O . TYR A 1 143 ? 7.738 15.734 7.18 1 97.06 143 TYR A O 1
ATOM 1154 N N . PHE A 1 144 ? 8.867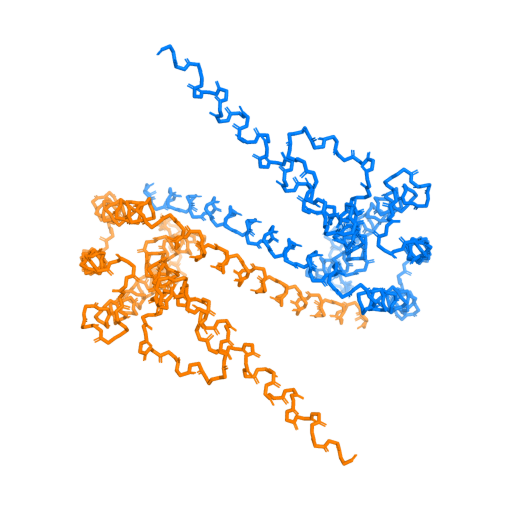 14.836 5.434 1 97.25 144 PHE A N 1
ATOM 1155 C CA . PHE A 1 144 ? 7.891 15.297 4.457 1 97.25 144 PHE A CA 1
ATOM 1156 C C . PHE A 1 144 ? 6.527 14.672 4.715 1 97.25 144 PHE A C 1
ATOM 1158 O O . PHE A 1 144 ? 5.5 15.352 4.66 1 97.25 144 PHE A O 1
ATOM 1165 N N . GLY A 1 145 ? 6.516 13.422 4.945 1 96.25 145 GLY A N 1
ATOM 1166 C CA . GLY A 1 145 ? 5.266 12.711 5.156 1 96.25 145 GLY A CA 1
ATOM 1167 C C . GLY A 1 145 ? 4.52 13.172 6.391 1 96.25 145 GLY A C 1
ATOM 1168 O O . GLY A 1 145 ? 3.309 13.398 6.344 1 96.25 145 GLY A O 1
ATOM 1169 N N . LEU A 1 146 ? 5.219 13.359 7.469 1 96.69 146 LEU A N 1
ATOM 1170 C CA . LEU A 1 146 ? 4.578 13.625 8.75 1 96.69 146 LEU A CA 1
ATOM 1171 C C . LEU A 1 146 ? 4.402 15.117 8.977 1 96.69 146 LEU A C 1
ATOM 1173 O O . LEU A 1 146 ? 3.33 15.57 9.383 1 96.69 146 LEU A O 1
ATOM 1177 N N . CYS A 1 147 ? 5.418 15.844 8.672 1 96.5 147 CYS A N 1
ATOM 1178 C CA . CYS A 1 147 ? 5.422 17.234 9.078 1 96.5 147 CYS A CA 1
ATOM 1179 C C . CYS A 1 147 ? 4.91 18.141 7.961 1 96.5 147 CYS A C 1
ATOM 1181 O O . CYS A 1 147 ? 4.434 19.25 8.219 1 96.5 147 CYS A O 1
ATOM 1183 N N . VAL A 1 148 ? 5.008 17.656 6.695 1 96.88 148 VAL A N 1
ATOM 1184 C CA . VAL A 1 148 ? 4.664 18.547 5.59 1 96.88 148 VAL A CA 1
ATOM 1185 C C . VAL A 1 148 ? 3.352 18.094 4.953 1 96.88 148 VAL A C 1
ATOM 1187 O O . VAL A 1 148 ? 2.441 18.906 4.75 1 96.88 148 VAL A O 1
ATOM 1190 N N . TRP A 1 149 ? 3.221 16.766 4.738 1 96.19 149 TRP A N 1
ATOM 1191 C CA . TRP A 1 149 ? 2.131 16.297 3.885 1 96.19 149 TRP A CA 1
ATOM 1192 C C . TRP A 1 149 ? 0.962 15.797 4.723 1 96.19 149 TRP A C 1
ATOM 1194 O O . TRP A 1 149 ? -0.184 15.797 4.266 1 96.19 149 TRP A O 1
ATOM 1204 N N . LEU A 1 150 ? 1.112 15.312 5.879 1 95.81 150 LEU A N 1
ATOM 1205 C CA . LEU A 1 150 ? 0.132 14.555 6.648 1 95.81 150 LEU A CA 1
ATOM 1206 C C . LEU A 1 150 ? -1.127 15.383 6.887 1 95.81 150 LEU A C 1
ATOM 1208 O O . LEU A 1 150 ? -2.238 14.922 6.605 1 95.81 150 LEU A O 1
ATOM 1212 N N . VAL A 1 151 ? -1.022 16.594 7.34 1 94.31 151 VAL A N 1
ATOM 1213 C CA . VAL A 1 151 ? -2.164 17.406 7.738 1 94.31 151 VAL A CA 1
ATOM 1214 C C . VAL A 1 151 ? -2.957 17.828 6.504 1 94.31 151 VAL A C 1
ATOM 1216 O O . VAL A 1 151 ? -4.172 17.625 6.438 1 94.31 151 VAL A O 1
ATOM 1219 N N . PRO A 1 152 ? -2.303 18.438 5.5 1 92 152 PRO A N 1
ATOM 1220 C CA . PRO A 1 152 ? -3.092 18.781 4.316 1 92 152 PRO A CA 1
ATOM 1221 C C . PRO A 1 152 ? -3.787 17.562 3.693 1 92 152 PRO A C 1
ATOM 1223 O O . PRO A 1 152 ? -4.918 17.688 3.219 1 92 152 PRO A O 1
ATOM 1226 N N . PHE A 1 153 ? -3.111 16.484 3.666 1 91.19 153 PHE A N 1
ATOM 1227 C CA . PHE A 1 153 ? -3.732 15.281 3.123 1 91.19 153 PHE A CA 1
ATOM 1228 C C . PHE A 1 153 ? -4.914 14.852 3.98 1 91.19 153 PHE A C 1
ATOM 1230 O O . PHE A 1 153 ? -5.957 14.461 3.455 1 91.19 153 PHE A O 1
ATOM 1237 N N . ALA A 1 154 ? -4.711 14.852 5.25 1 89.69 154 ALA A N 1
ATOM 1238 C CA . ALA A 1 154 ? -5.789 14.484 6.164 1 89.69 154 ALA A CA 1
ATOM 1239 C C . ALA A 1 154 ? -6.984 15.43 6.008 1 89.69 154 ALA A C 1
ATOM 1241 O O . ALA A 1 154 ? -8.133 14.992 6.059 1 89.69 154 ALA A O 1
ATOM 1242 N N . LEU A 1 155 ? -6.719 16.672 5.855 1 87.75 155 LEU A N 1
ATOM 1243 C CA . LEU A 1 155 ? -7.785 17.656 5.645 1 87.75 155 LEU A CA 1
ATOM 1244 C C . LEU A 1 155 ? -8.547 17.344 4.355 1 87.75 155 LEU A C 1
ATOM 1246 O O . LEU A 1 155 ? -9.781 17.391 4.332 1 87.75 155 LEU A O 1
ATOM 1250 N N . PHE A 1 156 ? -7.809 17.016 3.385 1 84.31 156 PHE A N 1
ATOM 1251 C CA . PHE A 1 156 ? -8.422 16.719 2.096 1 84.31 156 PHE A CA 1
ATOM 1252 C C . PHE A 1 156 ? -9.297 15.477 2.184 1 84.31 156 PHE A C 1
ATOM 1254 O O . PHE A 1 156 ? -10.406 15.445 1.641 1 84.31 156 PHE A O 1
ATOM 1261 N N . VAL A 1 157 ? -8.812 14.508 2.836 1 84.81 157 VAL A N 1
ATOM 1262 C CA . VAL A 1 157 ? -9.531 13.242 2.965 1 84.81 157 VAL A CA 1
ATOM 1263 C C . VAL A 1 157 ? -10.766 13.438 3.846 1 84.81 157 VAL A C 1
ATOM 1265 O O . VAL A 1 157 ? -11.773 12.75 3.672 1 84.81 157 VAL A O 1
ATOM 1268 N N . SER A 1 158 ? -10.75 14.406 4.773 1 82.19 158 SER A N 1
ATOM 1269 C CA . SER A 1 158 ? -11.805 14.602 5.762 1 82.19 158 SER A CA 1
ATOM 1270 C C . SER A 1 158 ? -12.883 15.547 5.234 1 82.19 158 SER A C 1
ATOM 1272 O O . SER A 1 158 ? -13.969 15.641 5.809 1 82.19 158 SER A O 1
ATOM 1274 N N . LEU A 1 159 ? -12.633 16.188 4.23 1 76.44 159 LEU A N 1
ATOM 1275 C CA . LEU A 1 159 ? -13.555 17.203 3.75 1 76.44 159 LEU A CA 1
ATOM 1276 C C . LEU A 1 159 ? -14.75 16.578 3.047 1 76.44 159 LEU A C 1
ATOM 1278 O O . LEU A 1 159 ? -14.617 15.539 2.4 1 76.44 159 LEU A O 1
ATOM 1282 N N . SER A 1 160 ? -15.945 17.109 3.369 1 68.75 160 SER A N 1
ATOM 1283 C CA . SER A 1 160 ? -17.188 16.703 2.732 1 68.75 160 SER A CA 1
ATOM 1284 C C . SER A 1 160 ? -17.5 17.578 1.519 1 68.75 160 SER A C 1
ATOM 1286 O O . SER A 1 160 ? -17.219 18.781 1.523 1 68.75 160 SER A O 1
ATOM 1288 N N . ALA A 1 161 ? -17.609 16.906 0.336 1 57.56 161 ALA A N 1
ATOM 1289 C CA . ALA A 1 161 ? -17.984 17.672 -0.845 1 57.56 161 ALA A CA 1
ATOM 1290 C C . ALA A 1 161 ? -19.297 18.422 -0.612 1 57.56 161 ALA A C 1
ATOM 1292 O O . ALA A 1 161 ? -20.312 17.812 -0.257 1 57.56 161 ALA A O 1
ATOM 1293 N N . GLY A 1 162 ? -19.297 19.578 -0.137 1 51.91 162 GLY A N 1
ATOM 1294 C CA . GLY A 1 162 ? -20.516 20.344 -0.002 1 51.91 162 GLY A CA 1
ATOM 1295 C C . GLY A 1 162 ? -21.422 20.25 -1.224 1 51.91 162 GLY A C 1
ATOM 1296 O O . GLY A 1 162 ? -21 19.719 -2.262 1 51.91 162 GLY A O 1
ATOM 1297 N N . ASP A 1 163 ? -22.688 20.578 -1.133 1 48.66 163 ASP A N 1
ATOM 1298 C CA . ASP A 1 163 ? -23.75 20.594 -2.137 1 48.66 163 ASP A CA 1
ATOM 1299 C C . ASP A 1 163 ? -23.219 21.031 -3.496 1 48.66 163 ASP A C 1
ATOM 1301 O O . ASP A 1 163 ? -23.719 20.609 -4.539 1 48.66 163 ASP A O 1
ATOM 1305 N N . ASN A 1 164 ? -22.516 22.078 -3.59 1 43.5 164 ASN A N 1
ATOM 1306 C CA . ASN A 1 164 ? -22.266 22.812 -4.82 1 43.5 164 ASN A CA 1
ATOM 1307 C C . ASN A 1 164 ? -21.062 22.266 -5.578 1 43.5 164 ASN A C 1
ATOM 1309 O O . ASN A 1 164 ? -20.594 22.875 -6.543 1 43.5 164 ASN A O 1
ATOM 1313 N N . VAL A 1 165 ? -20.469 21.25 -5.133 1 49.28 165 VAL A N 1
ATOM 1314 C CA . VAL A 1 165 ? -19.172 21.203 -5.797 1 49.28 165 VAL A CA 1
ATOM 1315 C C . VAL A 1 165 ? -19.281 20.391 -7.09 1 49.28 165 VAL A C 1
ATOM 1317 O O . VAL A 1 165 ? -18.828 20.812 -8.148 1 49.28 165 VAL A O 1
ATOM 1320 N N . LEU A 1 166 ? -19.062 18.891 -7.125 1 45.44 166 LEU A N 1
ATOM 1321 C CA . LEU A 1 166 ? -18.875 18.297 -8.438 1 45.44 166 LEU A CA 1
ATOM 1322 C C . LEU A 1 166 ? -20.203 18.047 -9.125 1 45.44 166 LEU A C 1
ATOM 1324 O O . LEU A 1 166 ? -21.141 17.531 -8.508 1 45.44 166 LEU A O 1
ATOM 1328 N N . PRO A 1 167 ? -20.516 18.797 -10.219 1 42.34 167 PRO A N 1
ATOM 1329 C CA . PRO A 1 167 ? -21.703 18.453 -10.992 1 42.34 167 PRO A CA 1
ATOM 1330 C C . PRO A 1 167 ? -21.891 16.938 -11.133 1 42.34 167 PRO A C 1
ATOM 1332 O O . PRO A 1 167 ? -21.062 16.25 -11.734 1 42.34 167 PRO A O 1
ATOM 1335 N N . THR A 1 168 ? -22.078 16.266 -10.055 1 41.47 168 THR A N 1
ATOM 1336 C CA . THR A 1 168 ? -22.406 14.875 -10.367 1 41.47 168 THR A CA 1
ATOM 1337 C C . THR A 1 168 ? -23.469 14.797 -11.453 1 41.47 168 THR A C 1
ATOM 1339 O O . THR A 1 168 ? -24.547 15.375 -11.305 1 41.47 168 THR A O 1
ATOM 1342 N N . MET A 1 169 ? -23.203 14.672 -12.656 1 39.41 169 MET A N 1
ATOM 1343 C CA . MET A 1 169 ? -24.281 14.492 -13.625 1 39.41 169 MET A CA 1
ATOM 1344 C C . MET A 1 169 ? -25.469 13.781 -12.992 1 39.41 169 MET A C 1
ATOM 1346 O O . MET A 1 169 ? -26.609 14.242 -13.102 1 39.41 169 MET A O 1
ATOM 1350 N N . GLY A 1 170 ? -25.625 12.391 -13.188 1 36.97 170 GLY A N 1
ATOM 1351 C CA . GLY A 1 170 ? -26.844 11.578 -13.18 1 36.97 170 GLY A CA 1
ATOM 1352 C C . GLY A 1 170 ? -27.266 11.18 -11.781 1 36.97 170 GLY A C 1
ATOM 1353 O O . GLY A 1 170 ? -28.312 10.539 -11.602 1 36.97 170 GLY A O 1
ATOM 1354 N N . THR A 1 171 ? -26.391 10.703 -10.852 1 40.09 171 THR A N 1
ATOM 1355 C CA . THR A 1 171 ? -27.094 9.969 -9.797 1 40.09 171 THR A CA 1
ATOM 1356 C C . THR A 1 171 ? -27.641 10.93 -8.742 1 40.09 171 THR A C 1
ATOM 1358 O O . THR A 1 171 ? -26.922 11.812 -8.266 1 40.09 171 THR A O 1
ATOM 1361 N N . GLU A 1 172 ? -28.969 11.102 -8.664 1 40.25 172 GLU A N 1
ATOM 1362 C CA . GLU A 1 172 ? -29.781 11.812 -7.676 1 40.25 172 GLU A CA 1
ATOM 1363 C C . GLU A 1 172 ? -29.188 11.664 -6.273 1 40.25 172 GLU A C 1
ATOM 1365 O O . GLU A 1 172 ? -28.797 10.57 -5.875 1 40.25 172 GLU A O 1
ATOM 1370 N N . PRO A 1 173 ? -28.688 12.633 -5.691 1 44.59 173 PRO A N 1
ATOM 1371 C CA . PRO A 1 173 ? -28.312 12.555 -4.277 1 44.59 173 PRO A CA 1
ATOM 1372 C C . PRO A 1 173 ? -29.281 11.719 -3.453 1 44.59 173 PRO A C 1
ATOM 1374 O O . PRO A 1 173 ? -30.5 11.805 -3.65 1 44.59 173 PRO A O 1
ATOM 1377 N N . VAL A 1 174 ? -28.969 10.57 -3.047 1 42.19 174 VAL A N 1
ATOM 1378 C CA . VAL A 1 174 ? -29.859 9.836 -2.152 1 42.19 174 VAL A CA 1
ATOM 1379 C C . VAL A 1 174 ? -30.328 10.758 -1.025 1 42.19 174 VAL A C 1
ATOM 1381 O O . VAL A 1 174 ? -29.5 11.32 -0.298 1 42.19 174 VAL A O 1
ATOM 1384 N N . ARG A 1 175 ? -31.422 11.422 -1.179 1 43.59 175 ARG A N 1
ATOM 1385 C CA . ARG A 1 175 ? -32.125 12.219 -0.166 1 43.59 175 ARG A CA 1
ATOM 1386 C C . ARG A 1 175 ? -32.438 11.375 1.064 1 43.59 175 ARG A C 1
ATOM 1388 O O . ARG A 1 175 ? -32.969 10.273 0.948 1 43.59 175 ARG A O 1
ATOM 1395 N N . GLY A 1 176 ? -31.625 11.383 2.064 1 39.84 176 GLY A N 1
ATOM 1396 C CA . GLY A 1 176 ? -32.094 10.727 3.277 1 39.84 176 GLY A CA 1
ATOM 1397 C C . GLY A 1 176 ? -33.531 11 3.59 1 39.84 176 GLY A C 1
ATOM 1398 O O . GLY A 1 176 ? -34.188 11.812 2.926 1 39.84 176 GLY A O 1
ATOM 1399 N N . ALA A 1 177 ? -34.188 10.273 4.473 1 46.66 177 ALA A N 1
ATOM 1400 C CA . ALA A 1 177 ? -35.594 10.398 4.859 1 46.66 177 ALA A CA 1
ATOM 1401 C C . ALA A 1 177 ? -35.969 11.859 5.105 1 46.66 177 ALA A C 1
ATOM 1403 O O . ALA A 1 177 ? -37.125 12.25 4.926 1 46.66 177 ALA A O 1
ATOM 1404 N N . ASP A 1 178 ? -35.094 12.617 5.75 1 42.66 178 ASP A N 1
ATOM 1405 C CA . ASP A 1 178 ? -35.531 13.969 6.078 1 42.66 178 ASP A CA 1
ATOM 1406 C C . ASP A 1 178 ? -35.219 14.938 4.945 1 42.66 178 ASP A C 1
ATOM 1408 O O . ASP A 1 178 ? -35.312 16.156 5.117 1 42.66 178 ASP A O 1
ATOM 1412 N N . GLY A 1 179 ? -34.938 14.562 3.713 1 45.34 179 GLY A N 1
ATOM 1413 C CA . GLY A 1 179 ? -34.812 15.406 2.535 1 45.34 179 GLY A CA 1
ATOM 1414 C C . GLY A 1 179 ? -33.406 15.945 2.346 1 45.34 179 GLY A C 1
ATOM 1415 O O . GLY A 1 179 ? -33.125 16.609 1.351 1 45.34 179 GLY A O 1
ATOM 1416 N N . ARG A 1 180 ? -32.656 16.047 3.428 1 48.03 180 ARG A N 1
ATOM 1417 C CA . ARG A 1 180 ? -31.391 16.766 3.283 1 48.03 180 ARG A CA 1
ATOM 1418 C C . ARG A 1 180 ? -30.312 15.852 2.695 1 48.03 180 ARG A C 1
ATOM 1420 O O . ARG A 1 180 ? -30.25 14.664 3.025 1 48.03 180 ARG A O 1
ATOM 1427 N N . ALA A 1 181 ? -29.781 16.219 1.614 1 49.84 181 ALA A N 1
ATOM 1428 C CA . ALA A 1 181 ? -28.734 15.5 0.882 1 49.84 181 ALA A CA 1
ATOM 1429 C C . ALA A 1 181 ? -27.531 15.211 1.777 1 49.84 181 ALA A C 1
ATOM 1431 O O . ALA A 1 181 ? -27.016 16.109 2.438 1 49.84 181 ALA A O 1
ATOM 1432 N N . LYS A 1 182 ? -27.312 14.039 2.131 1 56.03 182 LYS A N 1
ATOM 1433 C CA . LYS A 1 182 ? -26.203 13.656 3.008 1 56.03 182 LYS A CA 1
ATOM 1434 C C . LYS A 1 182 ? -24.859 14.039 2.395 1 56.03 182 LYS A C 1
ATOM 1436 O O . LYS A 1 182 ? -24.578 13.703 1.241 1 56.03 182 LYS A O 1
ATOM 1441 N N . PRO A 1 183 ? -24.094 15.055 2.945 1 58.94 183 PRO A N 1
ATOM 1442 C CA . PRO A 1 183 ? -22.781 15.453 2.428 1 58.94 183 PRO A CA 1
ATOM 1443 C C . PRO A 1 183 ? -21.844 14.266 2.209 1 58.94 183 PRO A C 1
ATOM 1445 O O . 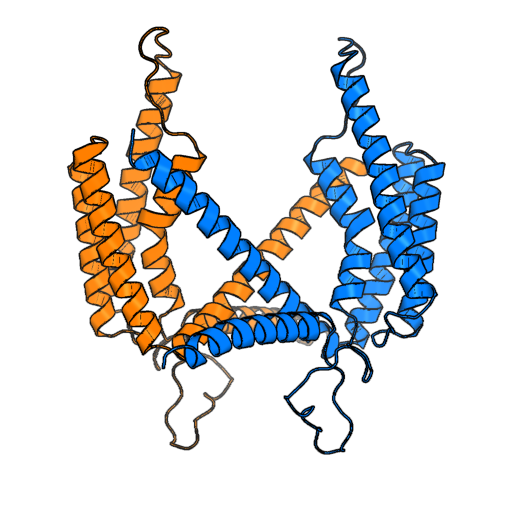PRO A 1 183 ? -21.875 13.305 2.984 1 58.94 183 PRO A O 1
ATOM 1448 N N . GLN A 1 184 ? -21.328 14.102 0.999 1 65.19 184 GLN A N 1
ATOM 1449 C CA . GLN A 1 184 ? -20.391 13.023 0.68 1 65.19 184 GLN A CA 1
ATOM 1450 C C . GLN A 1 184 ? -18.953 13.477 0.831 1 65.19 184 GLN A C 1
ATOM 1452 O O . GLN A 1 184 ? -18.625 14.641 0.589 1 65.19 184 GLN A O 1
ATOM 1457 N N . GLY A 1 185 ? -18.109 12.695 1.343 1 67.44 185 GLY A N 1
ATOM 1458 C CA . GLY A 1 185 ? -16.688 12.992 1.441 1 67.44 185 GLY A CA 1
ATOM 1459 C C . GLY A 1 185 ? -16.062 13.352 0.11 1 67.44 185 GLY A C 1
ATOM 1460 O O . GLY A 1 185 ? -16.453 12.828 -0.934 1 67.44 185 GLY A O 1
ATOM 1461 N N . MET A 1 186 ? -15.242 14.312 0.089 1 71.19 186 MET A N 1
ATOM 1462 C CA . MET A 1 186 ? -14.562 14.773 -1.115 1 71.19 186 MET A CA 1
ATOM 1463 C C . MET A 1 186 ? -13.906 13.617 -1.858 1 71.19 186 MET A C 1
ATOM 1465 O O . MET A 1 186 ? -13.992 13.531 -3.084 1 71.19 186 MET A O 1
ATOM 1469 N N . VAL A 1 187 ? -13.266 12.773 -1.14 1 72.69 187 VAL A N 1
ATOM 1470 C CA . VAL A 1 187 ? -12.594 11.633 -1.756 1 72.69 187 VAL A CA 1
ATOM 1471 C C . VAL A 1 187 ? -13.617 10.75 -2.465 1 72.69 187 VAL A C 1
ATOM 1473 O O . VAL A 1 187 ? -13.375 10.289 -3.584 1 72.69 187 VAL A O 1
ATOM 1476 N N . LYS A 1 188 ? -14.586 10.57 -1.885 1 71.88 188 LYS A N 1
ATOM 1477 C CA . LYS A 1 188 ? -15.648 9.773 -2.492 1 71.88 188 LYS A CA 1
ATOM 1478 C C . LYS A 1 188 ? -16.141 10.422 -3.779 1 71.88 188 LYS A C 1
ATOM 1480 O O . LYS A 1 188 ? -16.406 9.727 -4.766 1 71.88 188 LYS A O 1
ATOM 1485 N N . ALA A 1 189 ? -16.297 11.688 -3.699 1 70.06 189 ALA A N 1
ATOM 1486 C CA . ALA A 1 189 ? -16.75 12.422 -4.875 1 70.06 189 ALA A CA 1
ATOM 1487 C C . ALA A 1 189 ? -15.758 12.273 -6.031 1 70.06 189 ALA A C 1
ATOM 1489 O O . ALA A 1 189 ? -16.156 12.109 -7.184 1 70.06 189 ALA A O 1
ATOM 1490 N N . VAL A 1 190 ? -14.555 12.312 -5.621 1 72.06 190 VAL A N 1
ATOM 1491 C CA . VAL A 1 190 ? -13.516 12.164 -6.633 1 72.06 190 VAL A CA 1
ATOM 1492 C C . VAL A 1 190 ? -13.555 10.75 -7.215 1 72.06 190 VAL A C 1
ATOM 1494 O O . VAL A 1 190 ? -13.461 10.57 -8.43 1 72.06 190 VAL A O 1
ATOM 1497 N N . VAL A 1 191 ? -13.656 9.805 -6.395 1 73.31 191 VAL A N 1
ATOM 1498 C CA . VAL A 1 191 ? -13.703 8.414 -6.84 1 73.31 191 VAL A CA 1
ATOM 1499 C C . VAL A 1 191 ? -14.922 8.203 -7.734 1 73.31 191 VAL A C 1
ATOM 1501 O O . VAL A 1 191 ? -14.828 7.543 -8.773 1 73.31 191 VAL A O 1
ATOM 1504 N N . ASP A 1 192 ? -15.992 8.742 -7.336 1 70.25 192 ASP A N 1
ATOM 1505 C CA . ASP A 1 192 ? -17.219 8.617 -8.117 1 70.25 192 ASP A CA 1
ATOM 1506 C C . ASP A 1 192 ? -17.094 9.312 -9.469 1 70.25 192 ASP A C 1
ATOM 1508 O O . ASP A 1 192 ? -17.609 8.836 -10.477 1 70.25 192 ASP A O 1
ATOM 1512 N N . TYR A 1 193 ? -16.469 10.406 -9.406 1 70.19 193 TYR A N 1
ATOM 1513 C CA . TYR A 1 193 ? -16.219 11.125 -10.648 1 70.19 193 TYR A CA 1
ATOM 1514 C C . TYR A 1 193 ? -15.367 10.289 -11.602 1 70.19 193 TYR A C 1
ATOM 1516 O O . TYR A 1 193 ? -15.695 10.148 -12.781 1 70.19 193 TYR A O 1
ATOM 1524 N N . VAL A 1 194 ? -14.297 9.75 -11.039 1 73.38 194 VAL A N 1
ATOM 1525 C CA . VAL A 1 194 ? -13.398 8.93 -11.852 1 73.38 194 VAL A CA 1
ATOM 1526 C C . VAL A 1 194 ? -14.141 7.703 -12.367 1 73.38 194 VAL A C 1
ATOM 1528 O O . VAL A 1 194 ? -14.008 7.332 -13.539 1 73.38 194 VAL A O 1
ATOM 1531 N N . ARG A 1 195 ? -14.82 7.09 -11.578 1 72.44 195 ARG A N 1
ATOM 1532 C CA . ARG A 1 195 ? -15.617 5.938 -11.977 1 72.44 195 ARG A CA 1
ATOM 1533 C C . ARG A 1 195 ? -16.594 6.305 -13.086 1 72.44 195 ARG A C 1
ATOM 1535 O O . ARG A 1 195 ? -16.828 5.52 -14.008 1 72.44 195 ARG A O 1
ATOM 1542 N N . GLY A 1 196 ? -17.188 7.477 -12.977 1 69.69 196 GLY A N 1
ATOM 1543 C CA . GLY A 1 196 ? -18.078 7.984 -14 1 69.69 196 GLY A CA 1
ATOM 1544 C C . GLY A 1 196 ? -17.391 8.219 -15.328 1 69.69 196 GLY A C 1
ATOM 1545 O O . GLY A 1 196 ? -17.922 7.859 -16.391 1 69.69 196 GLY A O 1
ATOM 1546 N N . VAL A 1 197 ? -16.266 8.75 -15.258 1 69.06 197 VAL A N 1
ATOM 1547 C CA . VAL A 1 197 ? -15.492 9.016 -16.469 1 69.06 197 VAL A CA 1
ATOM 1548 C C . VAL A 1 197 ? -15.125 7.699 -17.141 1 69.06 197 VAL A C 1
ATOM 1550 O O . VAL A 1 197 ? -15.219 7.57 -18.359 1 69.06 197 VAL A O 1
ATOM 1553 N N . ILE A 1 198 ? -14.742 6.797 -16.328 1 68.88 198 ILE A N 1
ATOM 1554 C CA . ILE A 1 198 ? -14.375 5.488 -16.859 1 68.88 198 ILE A CA 1
ATOM 1555 C C . ILE A 1 198 ? -15.602 4.812 -17.469 1 68.88 198 ILE A C 1
ATOM 1557 O O . ILE A 1 198 ? -15.516 4.199 -18.531 1 68.88 198 ILE A O 1
ATOM 1561 N N . GLY A 1 199 ? -16.672 4.898 -16.812 1 69.06 199 GLY A N 1
ATOM 1562 C CA . GLY A 1 199 ? -17.906 4.363 -17.359 1 69.06 199 GLY A CA 1
ATOM 1563 C C . GLY A 1 199 ? -18.312 4.996 -18.672 1 69.06 199 GLY A C 1
ATOM 1564 O O . GLY A 1 199 ? -18.75 4.301 -19.594 1 69.06 199 GLY A O 1
ATOM 1565 N N . ASP A 1 200 ? -18.172 6.258 -18.703 1 69.62 200 ASP A N 1
ATOM 1566 C CA . ASP A 1 200 ? -18.516 6.992 -19.906 1 69.62 200 ASP A CA 1
ATOM 1567 C C . ASP A 1 200 ? -17.594 6.613 -21.062 1 69.62 200 ASP A C 1
ATOM 1569 O O . ASP A 1 200 ? -18.047 6.465 -22.203 1 69.62 200 ASP A O 1
ATOM 1573 N N . VAL A 1 201 ? -16.453 6.504 -20.688 1 65.88 201 VAL A N 1
ATOM 1574 C CA . VAL A 1 201 ? -15.484 6.141 -21.719 1 65.88 201 VAL A CA 1
ATOM 1575 C C . VAL A 1 201 ? -15.719 4.699 -22.156 1 65.88 201 VAL A C 1
ATOM 1577 O O . VAL A 1 201 ? -15.68 4.395 -23.359 1 65.88 201 VAL A O 1
ATOM 1580 N N . ALA A 1 202 ? -15.961 3.855 -21.203 1 64.25 202 ALA A N 1
ATOM 1581 C CA . ALA A 1 202 ? -16.25 2.459 -21.516 1 64.25 202 ALA A CA 1
ATOM 1582 C C . ALA A 1 202 ? -17.594 2.33 -22.25 1 64.25 202 ALA A C 1
ATOM 1584 O O . ALA A 1 202 ? -17.719 1.524 -23.188 1 64.25 202 ALA A O 1
ATOM 1585 N N . GLY A 1 203 ? -18.609 3.057 -21.812 1 62.5 203 GLY A N 1
ATOM 1586 C CA . GLY A 1 203 ? -19.906 3.082 -22.484 1 62.5 203 GLY A CA 1
ATOM 1587 C C . GLY A 1 203 ? -19.844 3.719 -23.859 1 62.5 203 GLY A C 1
ATOM 1588 O O . GLY A 1 203 ? -20.562 3.309 -24.766 1 62.5 203 GLY A O 1
ATOM 1589 N N . SER A 1 204 ? -19.234 4.746 -23.906 1 61.72 204 SER A N 1
ATOM 1590 C CA . SER A 1 204 ? -19.109 5.371 -25.219 1 61.72 204 SER A CA 1
ATOM 1591 C C . SER A 1 204 ? -18.406 4.441 -26.203 1 61.72 204 SER A C 1
ATOM 1593 O O . SER A 1 204 ? -18.719 4.453 -27.406 1 61.72 204 SER A O 1
ATOM 1595 N N . ASN A 1 205 ? -17.594 3.709 -25.703 1 53.34 205 ASN A N 1
ATOM 1596 C CA . ASN A 1 205 ? -17 2.742 -26.609 1 53.34 205 ASN A CA 1
ATOM 1597 C C . ASN A 1 205 ? -17.938 1.57 -26.891 1 53.34 205 ASN A C 1
ATOM 1599 O O . ASN A 1 205 ? -17.828 0.917 -27.922 1 53.34 205 ASN A O 1
ATOM 1603 N N . ALA A 1 206 ? -18.781 1.138 -26.016 1 51.78 206 ALA A N 1
ATOM 1604 C CA . ALA A 1 206 ? -19.797 0.112 -26.266 1 51.78 206 ALA A CA 1
ATOM 1605 C C . ALA A 1 206 ? -20.844 0.618 -27.25 1 51.78 206 ALA A C 1
ATOM 1607 O O . ALA A 1 206 ? -21.391 -0.154 -28.047 1 51.78 206 ALA A O 1
ATOM 1608 N N . LEU A 1 207 ? -21.281 1.805 -27.125 1 46.38 207 LEU A N 1
ATOM 1609 C CA . LEU A 1 207 ? -22.281 2.311 -28.062 1 46.38 207 LEU A CA 1
ATOM 1610 C C . LEU A 1 207 ? -21.672 2.508 -29.453 1 46.38 207 LEU A C 1
ATOM 1612 O O . LEU A 1 207 ? -22.391 2.787 -30.406 1 46.38 207 LEU A O 1
ATOM 1616 N N . GLY A 1 208 ? -20.453 2.574 -29.562 1 38.59 208 GLY A N 1
ATOM 1617 C CA . GLY A 1 208 ? -19.969 2.68 -30.922 1 38.59 208 GLY A CA 1
ATOM 1618 C C . GLY A 1 208 ? -19.969 1.355 -31.672 1 38.59 208 GLY A C 1
ATOM 1619 O O . GLY A 1 208 ? -19.312 1.22 -32.719 1 38.59 208 GLY A O 1
ATOM 1620 N N . ARG A 1 209 ? -20.188 0.285 -31.016 1 39.16 209 ARG A N 1
ATOM 1621 C CA . ARG A 1 209 ? -20.438 -0.837 -31.906 1 39.16 209 ARG A CA 1
ATOM 1622 C C . ARG A 1 209 ? -21.781 -0.693 -32.594 1 39.16 209 ARG A C 1
ATOM 1624 O O . ARG A 1 209 ? -22.812 -0.519 -31.938 1 39.16 209 ARG A O 1
ATOM 1631 N N . PRO A 1 210 ? -21.797 -0.378 -34 1 36.69 210 PRO A N 1
ATOM 1632 C CA . PRO A 1 210 ? -23.016 -0.545 -34.781 1 36.69 210 PRO A CA 1
ATOM 1633 C C . PRO A 1 210 ? -23.656 -1.918 -34.594 1 36.69 210 PRO A 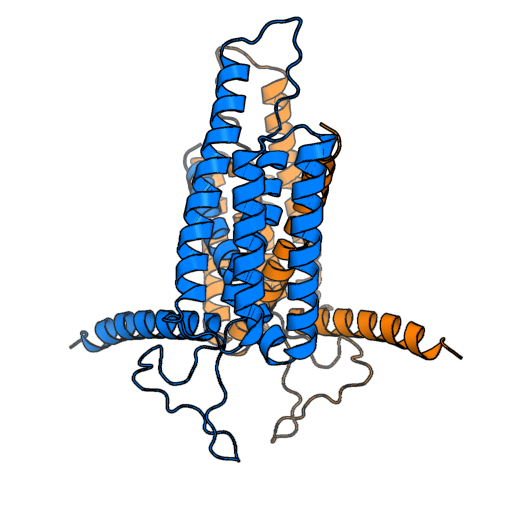C 1
ATOM 1635 O O . PRO A 1 210 ? -22.969 -2.889 -34.281 1 36.69 210 PRO A O 1
ATOM 1638 N N . MET B 1 1 ? 21.859 15.219 15.172 1 85.94 1 MET B N 1
ATOM 1639 C CA . MET B 1 1 ? 20.406 15.367 15.047 1 85.94 1 MET B CA 1
ATOM 1640 C C . MET B 1 1 ? 19.688 14.422 16.016 1 85.94 1 MET B C 1
ATOM 1642 O O . MET B 1 1 ? 20.016 13.242 16.094 1 85.94 1 MET B O 1
ATOM 1646 N N . TRP B 1 2 ? 18.906 14.914 17.016 1 88.94 2 TRP B N 1
ATOM 1647 C CA . TRP B 1 2 ? 18.234 14.117 18.047 1 88.94 2 TRP B CA 1
ATOM 1648 C C . TRP B 1 2 ? 16.766 13.906 17.703 1 88.94 2 TRP B C 1
ATOM 1650 O O . TRP B 1 2 ? 16.25 12.797 17.844 1 88.94 2 TRP B O 1
ATOM 1660 N N . ILE B 1 3 ? 16.125 14.844 17.203 1 93 3 ILE B N 1
ATOM 1661 C CA . ILE B 1 3 ? 14.688 14.781 16.984 1 93 3 ILE B CA 1
ATOM 1662 C C . ILE B 1 3 ? 14.391 14.188 15.609 1 93 3 ILE B C 1
ATOM 1664 O O . ILE B 1 3 ? 13.453 13.406 15.453 1 93 3 ILE B O 1
ATOM 1668 N N . LEU B 1 4 ? 15.172 14.477 14.664 1 93.25 4 LEU B N 1
ATOM 1669 C CA . LEU B 1 4 ? 14.914 14.055 13.297 1 93.25 4 LEU B CA 1
ATOM 1670 C C . LEU B 1 4 ? 14.922 12.531 13.18 1 93.25 4 LEU B C 1
ATOM 1672 O O . LEU B 1 4 ? 14.055 11.945 12.531 1 93.25 4 LEU B O 1
ATOM 1676 N N . PRO B 1 5 ? 15.875 11.859 13.812 1 93.06 5 PRO B N 1
ATOM 1677 C CA . PRO B 1 5 ? 15.812 10.398 13.758 1 93.06 5 PRO B CA 1
ATOM 1678 C C . PRO B 1 5 ? 14.531 9.844 14.367 1 93.06 5 PRO B C 1
ATOM 1680 O O . PRO B 1 5 ? 14.016 8.82 13.906 1 93.06 5 PRO B O 1
ATOM 1683 N N . LEU B 1 6 ? 14.047 10.508 15.383 1 94.44 6 LEU B N 1
ATOM 1684 C CA . LEU B 1 6 ? 12.789 10.086 15.984 1 94.44 6 LEU B CA 1
ATOM 1685 C C . LEU B 1 6 ? 11.633 10.242 15 1 94.44 6 LEU B C 1
ATOM 1687 O O . LEU B 1 6 ? 10.742 9.391 14.945 1 94.44 6 LEU B O 1
ATOM 1691 N N . ILE B 1 7 ? 11.672 11.289 14.281 1 95.19 7 ILE B N 1
ATOM 1692 C CA . ILE B 1 7 ? 10.672 11.508 13.25 1 95.19 7 ILE B CA 1
ATOM 1693 C C . ILE B 1 7 ? 10.797 10.43 12.172 1 95.19 7 ILE B C 1
ATOM 1695 O O . ILE B 1 7 ? 9.797 9.961 11.633 1 95.19 7 ILE B O 1
ATOM 1699 N N . GLY B 1 8 ? 12.008 10.062 11.891 1 95.44 8 GLY B N 1
ATOM 1700 C CA . GLY B 1 8 ? 12.242 8.984 10.938 1 95.44 8 GLY B CA 1
ATOM 1701 C C . GLY B 1 8 ? 11.602 7.672 11.359 1 95.44 8 GLY B C 1
ATOM 1702 O O . GLY B 1 8 ? 10.93 7.02 10.562 1 95.44 8 GLY B O 1
ATOM 1703 N N . TYR B 1 9 ? 11.781 7.359 12.562 1 95.31 9 TYR B N 1
ATOM 1704 C CA . TYR B 1 9 ? 11.203 6.133 13.102 1 95.31 9 TYR B CA 1
ATOM 1705 C C . TYR B 1 9 ? 9.68 6.227 13.148 1 95.31 9 TYR B C 1
ATOM 1707 O O . TYR B 1 9 ? 8.984 5.281 12.781 1 95.31 9 TYR B O 1
ATOM 1715 N N . ALA B 1 10 ? 9.188 7.301 13.586 1 95.38 10 ALA B N 1
ATOM 1716 C CA . ALA B 1 10 ? 7.738 7.5 13.648 1 95.38 10 ALA B CA 1
ATOM 1717 C C . ALA B 1 10 ? 7.113 7.402 12.258 1 95.38 10 ALA B C 1
ATOM 1719 O O . ALA B 1 10 ? 6.059 6.785 12.094 1 95.38 10 ALA B O 1
ATOM 1720 N N . GLY B 1 11 ? 7.801 8.008 11.352 1 95.56 11 GLY B N 1
ATOM 1721 C CA . GLY B 1 11 ? 7.301 7.941 9.984 1 95.56 11 GLY B CA 1
ATOM 1722 C C . GLY B 1 11 ? 7.277 6.531 9.422 1 95.56 11 GLY B C 1
ATOM 1723 O O . GLY B 1 11 ? 6.34 6.152 8.719 1 95.56 11 GLY B O 1
ATOM 1724 N N . ALA B 1 12 ? 8.281 5.82 9.734 1 94.69 12 ALA B N 1
ATOM 1725 C CA . ALA B 1 12 ? 8.344 4.438 9.273 1 94.69 12 ALA B CA 1
ATOM 1726 C C . ALA B 1 12 ? 7.227 3.598 9.883 1 94.69 12 ALA B C 1
ATOM 1728 O O . ALA B 1 12 ? 6.586 2.809 9.18 1 94.69 12 ALA B O 1
ATOM 1729 N N . ILE B 1 13 ? 7.016 3.775 11.078 1 95.25 13 ILE B N 1
ATOM 1730 C CA . ILE B 1 13 ? 6 3.008 11.789 1 95.25 13 ILE B CA 1
ATOM 1731 C C . ILE B 1 13 ? 4.613 3.389 11.273 1 95.25 13 ILE B C 1
ATOM 1733 O O . ILE B 1 13 ? 3.809 2.518 10.93 1 95.25 13 ILE B O 1
ATOM 1737 N N . ILE B 1 14 ? 4.348 4.625 11.188 1 94.44 14 ILE B N 1
ATOM 1738 C CA . ILE B 1 14 ? 3.045 5.102 10.734 1 94.44 14 ILE B CA 1
ATOM 1739 C C . ILE B 1 14 ? 2.836 4.707 9.273 1 94.44 14 ILE B C 1
ATOM 1741 O O . ILE B 1 14 ? 1.743 4.285 8.891 1 94.44 14 ILE B O 1
ATOM 1745 N N . GLY B 1 15 ? 3.887 4.871 8.539 1 92.88 15 GLY B N 1
ATOM 1746 C CA . GLY B 1 15 ? 3.805 4.445 7.152 1 92.88 15 GLY B CA 1
ATOM 1747 C C . GLY B 1 15 ? 3.492 2.967 6.996 1 92.88 15 GLY B C 1
ATOM 1748 O O . GLY B 1 15 ? 2.666 2.586 6.168 1 92.88 15 GLY B O 1
ATOM 1749 N N . PHE B 1 16 ? 4.141 2.193 7.801 1 93.81 16 PHE B N 1
ATOM 1750 C CA . PHE B 1 16 ? 3.904 0.754 7.773 1 93.81 16 PHE B CA 1
ATOM 1751 C C . PHE B 1 16 ? 2.465 0.432 8.148 1 93.81 16 PHE B C 1
ATOM 1753 O O . PHE B 1 16 ? 1.811 -0.379 7.492 1 93.81 16 PHE B O 1
ATOM 1760 N N . CYS B 1 17 ? 1.961 1.043 9.156 1 92.44 17 CYS B N 1
ATOM 1761 C CA . CYS B 1 17 ? 0.59 0.83 9.609 1 92.44 17 CYS B CA 1
ATOM 1762 C C . CYS B 1 17 ? -0.407 1.272 8.539 1 92.44 17 CYS B C 1
ATOM 1764 O O . CYS B 1 17 ? -1.386 0.574 8.273 1 92.44 17 CYS B O 1
ATOM 1766 N N . PHE B 1 18 ? -0.212 2.396 8.023 1 92.75 18 PHE B N 1
ATOM 1767 C CA . PHE B 1 18 ? -1.106 2.922 6.996 1 92.75 18 PHE B CA 1
ATOM 1768 C C . PHE B 1 18 ? -1.143 1.999 5.785 1 92.75 18 PHE B C 1
ATOM 1770 O O . PHE B 1 18 ? -2.217 1.684 5.27 1 92.75 18 PHE B O 1
ATOM 1777 N N . LEU B 1 19 ? -0.008 1.596 5.348 1 92.62 19 LEU B N 1
ATOM 1778 C CA . LEU B 1 19 ? 0.053 0.726 4.176 1 92.62 19 LEU B CA 1
ATOM 1779 C C . LEU B 1 19 ? -0.634 -0.607 4.453 1 92.62 19 LEU B C 1
ATOM 1781 O O . LEU B 1 19 ? -1.358 -1.125 3.602 1 92.62 19 LEU B O 1
ATOM 1785 N N . THR B 1 20 ? -0.381 -1.113 5.594 1 91.81 20 THR B N 1
ATOM 1786 C CA . THR B 1 20 ? -1.013 -2.371 5.977 1 91.81 20 THR B CA 1
ATOM 1787 C C . THR B 1 20 ? -2.533 -2.234 5.977 1 91.81 20 THR B C 1
ATOM 1789 O O . THR B 1 20 ? -3.238 -3.09 5.438 1 91.81 20 THR B O 1
ATOM 1792 N N . LEU B 1 21 ? -3.033 -1.164 6.496 1 90.31 21 LEU B N 1
ATOM 1793 C CA . LEU B 1 21 ? -4.473 -0.935 6.531 1 90.31 21 LEU B CA 1
ATOM 1794 C C . LEU B 1 21 ? -5.023 -0.729 5.125 1 90.31 21 LEU B C 1
ATOM 1796 O O . LEU B 1 21 ? -6.141 -1.16 4.82 1 90.31 21 LEU B O 1
ATOM 1800 N N . ALA B 1 22 ? -4.238 -0.007 4.402 1 92.56 22 ALA B N 1
ATOM 1801 C CA . ALA B 1 22 ? -4.652 0.215 3.018 1 92.56 22 ALA B CA 1
ATOM 1802 C C . ALA B 1 22 ? -4.754 -1.104 2.258 1 92.56 22 ALA B C 1
ATOM 1804 O O . ALA B 1 22 ? -5.727 -1.339 1.537 1 92.56 22 ALA B O 1
ATOM 1805 N N . ILE B 1 23 ? -3.77 -1.883 2.428 1 91.75 23 ILE B N 1
ATOM 1806 C CA . ILE B 1 23 ? -3.77 -3.184 1.768 1 91.75 23 ILE B CA 1
ATOM 1807 C C . ILE B 1 23 ? -4.949 -4.016 2.268 1 91.75 23 ILE B C 1
ATOM 1809 O O . ILE B 1 23 ? -5.652 -4.645 1.474 1 91.75 23 ILE B O 1
ATOM 1813 N N . ALA B 1 24 ? -5.168 -4.039 3.596 1 88.81 24 ALA B N 1
ATOM 1814 C CA . ALA B 1 24 ? -6.293 -4.762 4.184 1 88.81 24 ALA B CA 1
ATOM 1815 C C . ALA B 1 24 ? -7.617 -4.273 3.604 1 88.81 24 ALA B C 1
ATOM 1817 O O . ALA B 1 24 ? -8.484 -5.082 3.258 1 88.81 24 ALA B O 1
ATOM 1818 N N . SER B 1 25 ? -7.734 -3.014 3.484 1 88.31 25 SER B N 1
ATOM 1819 C CA . SER B 1 25 ? -8.945 -2.432 2.918 1 88.31 25 SER B CA 1
ATOM 1820 C C . SER B 1 25 ? -9.109 -2.805 1.448 1 88.31 25 SER B C 1
ATOM 1822 O O . SER B 1 25 ? -10.211 -3.098 0.993 1 88.31 25 SER B O 1
ATOM 1824 N N . GLY B 1 26 ? -8.062 -2.754 0.829 1 88.19 26 GLY B N 1
ATOM 1825 C CA . GLY B 1 26 ? -8.094 -3.152 -0.569 1 88.19 26 GLY B CA 1
ATOM 1826 C C . GLY B 1 26 ? -8.484 -4.605 -0.768 1 88.19 26 GLY B C 1
ATOM 1827 O O . GLY B 1 26 ? -9.281 -4.922 -1.65 1 88.19 26 GLY B O 1
ATOM 1828 N N . LEU B 1 27 ? -7.934 -5.406 0.015 1 88.56 27 LEU B N 1
ATOM 1829 C CA . LEU B 1 27 ? -8.258 -6.824 -0.07 1 88.56 27 LEU B CA 1
ATOM 1830 C C . LEU B 1 27 ? -9.711 -7.074 0.329 1 88.56 27 LEU B C 1
ATOM 1832 O O . LEU B 1 27 ? -10.375 -7.949 -0.233 1 88.56 27 LEU B O 1
ATOM 1836 N N . TYR B 1 28 ? -10.164 -6.352 1.263 1 85 28 TYR B N 1
ATOM 1837 C CA . TYR B 1 28 ? -11.57 -6.438 1.658 1 85 28 TYR B CA 1
ATOM 1838 C C . TYR B 1 28 ? -12.484 -6.059 0.501 1 85 28 TYR B C 1
ATOM 1840 O O . TYR B 1 28 ? -13.461 -6.762 0.218 1 85 28 TYR B O 1
ATOM 1848 N N . TYR B 1 29 ? -12.094 -5.047 -0.055 1 84 29 TYR B N 1
ATOM 1849 C CA . TYR B 1 29 ? -12.883 -4.578 -1.189 1 84 29 TYR B CA 1
ATOM 1850 C C . TYR B 1 29 ? -12.836 -5.586 -2.334 1 84 29 TYR B C 1
ATOM 1852 O O . TYR B 1 29 ? -13.859 -5.859 -2.969 1 84 29 TYR B O 1
ATOM 1860 N N . LEU B 1 30 ? -11.797 -6.055 -2.588 1 87.44 30 LEU B N 1
ATOM 1861 C CA . LEU B 1 30 ? -11.648 -7.051 -3.645 1 87.44 30 LEU B CA 1
ATOM 1862 C C . LEU B 1 30 ? -12.492 -8.281 -3.355 1 87.44 30 LEU B C 1
ATOM 1864 O O . LEU B 1 30 ? -13.094 -8.859 -4.27 1 87.44 30 LEU B O 1
ATOM 1868 N N . SER B 1 31 ? -12.539 -8.711 -2.158 1 86.19 31 SER B N 1
ATOM 1869 C CA . SER B 1 31 ? -13.344 -9.859 -1.778 1 86.19 31 SER B CA 1
ATOM 1870 C C . SER B 1 31 ? -14.828 -9.602 -2.014 1 86.19 31 SER B C 1
ATOM 1872 O O . SER B 1 31 ? -15.57 -10.5 -2.418 1 86.19 31 SER B O 1
ATOM 1874 N N . GLU B 1 32 ? -15.227 -8.422 -1.747 1 83.69 32 GLU B N 1
ATOM 1875 C CA . GLU B 1 32 ? -16.609 -8.031 -2.004 1 83.69 32 GLU B CA 1
ATOM 1876 C C . GLU B 1 32 ? -16.922 -8.039 -3.498 1 83.69 32 GLU B C 1
ATOM 1878 O O . GLU B 1 32 ? -17.984 -8.492 -3.914 1 83.69 32 GLU B O 1
ATOM 1883 N N . LEU B 1 33 ? -16.016 -7.566 -4.223 1 83 33 LEU B N 1
ATOM 1884 C CA . LEU B 1 33 ? -16.203 -7.543 -5.672 1 83 33 LEU B CA 1
ATOM 1885 C C . LEU B 1 33 ? -16.297 -8.961 -6.23 1 83 33 LEU B C 1
ATOM 1887 O O . LEU B 1 33 ? -17.094 -9.219 -7.137 1 83 33 LEU B O 1
ATOM 1891 N N . VAL B 1 34 ? -15.547 -9.875 -5.75 1 85.44 34 VAL B N 1
ATOM 1892 C CA . VAL B 1 34 ? -15.562 -11.266 -6.184 1 85.44 34 VAL B CA 1
ATOM 1893 C C . VAL B 1 34 ? -16.891 -11.906 -5.809 1 85.44 34 VAL B C 1
ATOM 1895 O O . VAL B 1 34 ? -17.453 -12.695 -6.582 1 85.44 34 VAL B O 1
ATOM 1898 N N . GLU B 1 35 ? -17.422 -11.547 -4.668 1 82.44 35 GLU B N 1
ATOM 1899 C CA . GLU B 1 35 ? -18.703 -12.062 -4.219 1 82.44 35 GLU B CA 1
ATOM 1900 C C . GLU B 1 35 ? -19.844 -11.531 -5.086 1 82.44 35 GLU B C 1
ATOM 1902 O O . GLU B 1 35 ? -20.797 -12.258 -5.391 1 82.44 35 GLU B O 1
ATOM 1907 N N . GLU B 1 36 ? -19.703 -10.375 -5.465 1 83.62 36 GLU B N 1
ATOM 1908 C CA . GLU B 1 36 ? -20.75 -9.75 -6.281 1 83.62 36 GLU B CA 1
ATOM 1909 C C . GLU B 1 36 ? -20.688 -10.234 -7.727 1 83.62 36 GLU B C 1
ATOM 1911 O O . GLU B 1 36 ? -21.703 -10.312 -8.406 1 83.62 36 GLU B O 1
ATOM 1916 N N . HIS B 1 37 ? -19.5 -10.469 -8.203 1 86.5 37 HIS B N 1
ATOM 1917 C CA . HIS B 1 37 ? -19.266 -10.93 -9.57 1 86.5 37 HIS B CA 1
ATOM 1918 C C . HIS B 1 37 ? -18.516 -12.25 -9.594 1 86.5 37 HIS B C 1
ATOM 1920 O O . HIS B 1 37 ? -17.422 -12.328 -10.172 1 86.5 37 HIS B O 1
ATOM 1926 N N . THR B 1 38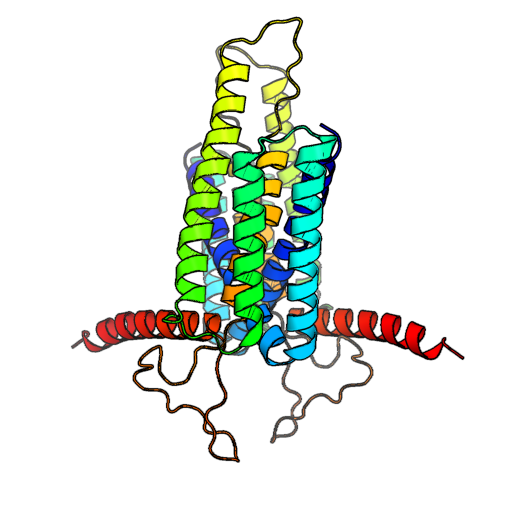 ? -19.078 -13.203 -9.164 1 85.06 38 THR B N 1
ATOM 1927 C CA . THR B 1 38 ? -18.438 -14.5 -8.961 1 85.06 38 THR B CA 1
ATOM 1928 C C . THR B 1 38 ? -18.094 -15.148 -10.297 1 85.06 38 THR B C 1
ATOM 1930 O O . THR B 1 38 ? -17.031 -15.742 -10.445 1 85.06 38 THR B O 1
ATOM 1933 N N . VAL B 1 39 ? -19 -15.062 -11.203 1 89.56 39 VAL B N 1
ATOM 1934 C CA . VAL B 1 39 ? -18.828 -15.734 -12.484 1 89.56 39 VAL B CA 1
ATOM 1935 C C . VAL B 1 39 ? -17.609 -15.141 -13.203 1 89.56 39 VAL B C 1
ATOM 1937 O O . VAL B 1 39 ? -16.75 -15.883 -13.695 1 89.56 39 VAL B O 1
ATOM 1940 N N . ILE B 1 40 ? -17.578 -13.859 -13.219 1 88.75 40 ILE B N 1
ATOM 1941 C CA . ILE B 1 40 ? -16.453 -13.18 -13.867 1 88.75 40 ILE B CA 1
ATOM 1942 C C . ILE B 1 40 ? -15.164 -13.484 -13.117 1 88.75 40 ILE B C 1
ATOM 1944 O O . ILE B 1 40 ? -14.117 -13.703 -13.727 1 88.75 40 ILE B O 1
ATOM 1948 N N . ALA B 1 41 ? -15.203 -13.438 -11.82 1 89.56 41 ALA B N 1
ATOM 1949 C CA . ALA B 1 41 ? -14.031 -13.734 -11 1 89.56 41 ALA B CA 1
ATOM 1950 C C . ALA B 1 41 ? -13.508 -15.141 -11.281 1 89.56 41 ALA B C 1
ATOM 1952 O O . ALA B 1 41 ? -12.297 -15.352 -11.398 1 89.56 41 ALA B O 1
ATOM 1953 N N . LYS B 1 42 ? -14.344 -16.094 -11.406 1 90.5 42 LYS B N 1
ATOM 1954 C CA . LYS B 1 42 ? -13.961 -17.469 -11.688 1 90.5 42 LYS B CA 1
ATOM 1955 C C . LYS B 1 42 ? -13.273 -17.578 -13.047 1 90.5 42 LYS B C 1
ATOM 1957 O O . LYS B 1 42 ? -12.234 -18.234 -13.172 1 90.5 42 LYS B O 1
ATOM 1962 N N . ARG B 1 43 ? -13.852 -16.984 -13.953 1 92.62 43 ARG B N 1
ATOM 1963 C CA . ARG B 1 43 ? -13.281 -17.031 -15.297 1 92.62 43 ARG B CA 1
ATOM 1964 C C . ARG B 1 43 ? -11.891 -16.406 -15.328 1 92.62 43 ARG B C 1
ATOM 1966 O O . ARG B 1 43 ? -10.969 -16.953 -15.922 1 92.62 43 ARG B O 1
ATOM 1973 N N . LEU B 1 44 ? -11.805 -15.305 -14.688 1 92.44 44 LEU B N 1
ATOM 1974 C CA . LEU B 1 44 ? -10.531 -14.602 -14.648 1 92.44 44 LEU B CA 1
ATOM 1975 C C . LEU B 1 44 ? -9.477 -15.422 -13.93 1 92.44 44 LEU B C 1
ATOM 1977 O O . LEU B 1 44 ? -8.336 -15.508 -14.383 1 92.44 44 LEU B O 1
ATOM 1981 N N . LEU B 1 45 ? -9.852 -15.953 -12.82 1 93.06 45 LEU B N 1
ATOM 1982 C CA . LEU B 1 45 ? -8.906 -16.75 -12.047 1 93.06 45 LEU B CA 1
ATOM 1983 C C . LEU B 1 45 ? -8.477 -17.984 -12.812 1 93.06 45 LEU B C 1
ATOM 1985 O O . LEU B 1 45 ? -7.297 -18.359 -12.805 1 93.06 45 LEU B O 1
ATOM 1989 N N . THR B 1 46 ? -9.398 -18.641 -13.445 1 94.81 46 THR B N 1
ATOM 1990 C CA . THR B 1 46 ? -9.094 -19.828 -14.25 1 94.81 46 THR B CA 1
ATOM 1991 C C . THR B 1 46 ? -8.117 -19.469 -15.375 1 94.81 46 THR B C 1
ATOM 1993 O O . THR B 1 46 ? -7.125 -20.172 -15.578 1 94.81 46 THR B O 1
ATOM 1996 N N . ARG B 1 47 ? -8.398 -18.453 -16.016 1 95.44 47 ARG B N 1
ATOM 1997 C CA . ARG B 1 47 ? -7.523 -18.016 -17.094 1 95.44 47 ARG B CA 1
ATOM 1998 C C . ARG B 1 47 ? -6.137 -17.656 -16.562 1 95.44 47 ARG B C 1
ATOM 2000 O O . ARG B 1 47 ? -5.129 -17.922 -17.219 1 95.44 47 ARG B O 1
ATOM 2007 N N . LEU B 1 48 ? -6.176 -16.984 -15.43 1 96 48 LEU B N 1
ATOM 2008 C CA . LEU B 1 48 ? -4.91 -16.625 -14.805 1 96 48 LEU B CA 1
ATOM 2009 C C . LEU B 1 48 ? -4.062 -17.859 -14.539 1 96 48 LEU B C 1
ATOM 2011 O O . LEU B 1 48 ? -2.855 -17.859 -14.789 1 96 48 LEU B O 1
ATOM 2015 N N . ILE B 1 49 ? -4.676 -18.906 -14.062 1 96.88 49 ILE B N 1
ATOM 2016 C CA . ILE B 1 49 ? -3.961 -20.141 -13.734 1 96.88 49 ILE B CA 1
ATOM 2017 C C . ILE B 1 49 ? -3.359 -20.734 -15.008 1 96.88 49 ILE B C 1
ATOM 2019 O O . ILE B 1 49 ? -2.174 -21.078 -15.039 1 96.88 49 ILE B O 1
ATOM 2023 N N . TYR B 1 50 ? -4.109 -20.812 -16.047 1 96.94 50 TYR B N 1
ATOM 2024 C CA . TYR B 1 50 ? -3.621 -21.359 -17.312 1 96.94 50 TYR B CA 1
ATOM 2025 C C . TYR B 1 50 ? -2.477 -20.531 -17.859 1 96.94 50 TYR B C 1
ATOM 2027 O O . TYR B 1 50 ? -1.495 -21.062 -18.375 1 96.94 50 TYR B O 1
ATOM 2035 N N . THR B 1 51 ? -2.619 -19.25 -17.781 1 97 51 THR B N 1
ATOM 2036 C CA . THR B 1 51 ? -1.573 -18.359 -18.25 1 97 51 THR B CA 1
ATOM 2037 C C . THR B 1 51 ? -0.276 -18.578 -17.484 1 97 51 THR B C 1
ATOM 2039 O O . THR B 1 51 ? 0.805 -18.625 -18.078 1 97 51 THR B O 1
ATOM 2042 N N . LEU B 1 52 ? -0.423 -18.719 -16.172 1 97.56 52 LEU B N 1
ATOM 2043 C CA . LEU B 1 52 ? 0.761 -18.891 -15.328 1 97.56 52 LEU B CA 1
ATOM 2044 C C . LEU B 1 52 ? 1.429 -20.234 -15.602 1 97.56 52 LEU B C 1
ATOM 2046 O O . LEU B 1 52 ? 2.656 -20.344 -15.562 1 97.56 52 LEU B O 1
ATOM 2050 N N . ILE B 1 53 ? 0.653 -21.312 -15.875 1 97.5 53 ILE B N 1
ATOM 2051 C CA . ILE B 1 53 ? 1.212 -22.594 -16.297 1 97.5 53 ILE B CA 1
ATOM 2052 C C . ILE B 1 53 ? 2.02 -22.406 -17.578 1 97.5 53 ILE B C 1
ATOM 2054 O O . ILE B 1 53 ? 3.154 -22.875 -17.672 1 97.5 53 ILE B O 1
ATOM 2058 N N . GLY B 1 54 ? 1.451 -21.688 -18.5 1 97.44 54 GLY B N 1
ATOM 2059 C CA . GLY B 1 54 ? 2.154 -21.422 -19.734 1 97.44 54 GLY B CA 1
ATOM 2060 C C . GLY B 1 54 ? 3.453 -20.656 -19.531 1 97.44 54 GLY B C 1
ATOM 2061 O O . GLY B 1 54 ? 4.465 -20.969 -20.156 1 97.44 54 GLY B O 1
ATOM 2062 N N . VAL B 1 55 ? 3.371 -19.672 -18.656 1 97.19 55 VAL B N 1
ATOM 2063 C CA . VAL B 1 55 ? 4.547 -18.859 -18.359 1 97.19 55 VAL B CA 1
ATOM 2064 C C . VAL B 1 55 ? 5.637 -19.734 -17.75 1 97.19 55 VAL B C 1
ATOM 2066 O O . VAL B 1 55 ? 6.812 -19.609 -18.109 1 97.19 55 VAL B O 1
ATOM 2069 N N . GLN B 1 56 ? 5.301 -20.594 -16.812 1 97.19 56 GLN B N 1
ATOM 2070 C CA . GLN B 1 56 ? 6.27 -21.469 -16.141 1 97.19 56 GLN B CA 1
ATOM 2071 C C . GLN B 1 56 ? 6.91 -22.438 -17.141 1 97.19 56 GLN B C 1
ATOM 2073 O O . GLN B 1 56 ? 8.117 -22.672 -17.094 1 97.19 56 GLN B O 1
ATOM 2078 N N . VAL B 1 57 ? 6.121 -22.969 -18.062 1 97.12 57 VAL B N 1
ATOM 2079 C CA . VAL B 1 57 ? 6.641 -23.859 -19.078 1 97.12 57 VAL B CA 1
ATOM 2080 C C . VAL B 1 57 ? 7.578 -23.094 -20.016 1 97.12 57 VAL B C 1
ATOM 2082 O O . VAL B 1 57 ? 8.641 -23.594 -20.391 1 97.12 57 VAL B O 1
ATOM 2085 N N . ALA B 1 58 ? 7.172 -21.875 -20.359 1 96.44 58 ALA B N 1
ATOM 2086 C CA . ALA B 1 58 ? 8 -21.031 -21.203 1 96.44 58 ALA B CA 1
ATOM 2087 C C . ALA B 1 58 ? 9.328 -20.703 -20.531 1 96.44 58 ALA B C 1
ATOM 2089 O O . ALA B 1 58 ? 10.375 -20.656 -21.188 1 96.44 58 ALA B O 1
ATOM 2090 N N . LEU B 1 59 ? 9.312 -20.453 -19.219 1 96.56 59 LEU B N 1
ATOM 2091 C CA . LEU B 1 59 ? 10.531 -20.156 -18.484 1 96.56 59 LEU B CA 1
ATOM 2092 C C . LEU B 1 59 ? 11.477 -21.359 -18.484 1 96.56 59 LEU B C 1
ATOM 2094 O O . LEU B 1 59 ? 12.695 -21.188 -18.578 1 96.56 59 LEU B O 1
ATOM 2098 N N . TRP B 1 60 ? 10.938 -22.531 -18.406 1 96 60 TRP B N 1
ATOM 2099 C CA . TRP B 1 60 ? 11.75 -23.734 -18.484 1 96 60 TRP B CA 1
ATOM 2100 C C . TRP B 1 60 ? 12.336 -23.906 -19.891 1 96 60 TRP B C 1
ATOM 2102 O O . TRP B 1 60 ? 13.539 -24.109 -20.047 1 96 60 TRP B O 1
ATOM 2112 N N . LEU B 1 61 ? 11.547 -23.734 -20.953 1 95.75 61 LEU B N 1
ATOM 2113 C CA . LEU B 1 61 ? 11.953 -23.984 -22.344 1 95.75 61 LEU B CA 1
ATOM 2114 C C . LEU B 1 61 ? 12.922 -22.906 -22.828 1 95.75 61 LEU B C 1
ATOM 2116 O O . LEU B 1 61 ? 13.906 -23.203 -23.5 1 95.75 61 LEU B O 1
ATOM 2120 N N . VAL B 1 62 ? 12.688 -21.656 -22.438 1 94 62 VAL B N 1
ATOM 2121 C CA . VAL B 1 62 ? 13.414 -20.531 -23.031 1 94 62 VAL B CA 1
ATOM 2122 C C . VAL B 1 62 ? 14.539 -20.109 -22.094 1 94 62 VAL B C 1
ATOM 2124 O O . VAL B 1 62 ? 15.672 -19.906 -22.531 1 94 62 VAL B O 1
ATOM 2127 N N . ASP B 1 63 ? 14.273 -19.969 -20.766 1 93.75 63 ASP B N 1
ATOM 2128 C CA . ASP B 1 63 ? 15.25 -19.406 -19.844 1 93.75 63 ASP B CA 1
ATOM 2129 C C . ASP B 1 63 ? 16.047 -20.516 -19.156 1 93.75 63 ASP B C 1
ATOM 2131 O O . ASP B 1 63 ? 17.016 -20.234 -18.438 1 93.75 63 ASP B O 1
ATOM 2135 N N . GLY B 1 64 ? 15.602 -21.797 -19.297 1 92.56 64 GLY B N 1
ATOM 2136 C CA . GLY B 1 64 ? 16.359 -22.922 -18.766 1 92.56 64 GLY B CA 1
ATOM 2137 C C . GLY B 1 64 ? 16.172 -23.109 -17.266 1 92.56 64 GLY B C 1
ATOM 2138 O O . GLY B 1 64 ? 17.109 -23.453 -16.547 1 92.56 64 GLY B O 1
ATOM 2139 N N . PHE B 1 65 ? 14.984 -22.797 -16.766 1 94.38 65 PHE B N 1
ATOM 2140 C CA . PHE B 1 65 ? 14.68 -23.031 -15.359 1 94.38 65 PHE B CA 1
ATOM 2141 C C . PHE B 1 65 ? 14.703 -24.516 -15.039 1 94.38 65 PHE B C 1
ATOM 2143 O O . PHE B 1 65 ? 14.508 -25.344 -15.93 1 94.38 65 PHE B O 1
ATOM 2150 N N . PRO B 1 66 ? 15.039 -24.812 -13.844 1 94.75 66 PRO B N 1
ATOM 2151 C CA . PRO B 1 66 ? 15.141 -26.219 -13.461 1 94.75 66 PRO B CA 1
ATOM 2152 C C . PRO B 1 66 ? 13.836 -26.984 -13.688 1 94.75 66 PRO B C 1
ATOM 2154 O O . PRO B 1 66 ? 12.758 -26.5 -13.328 1 94.75 66 PRO B O 1
ATOM 2157 N N . PHE B 1 67 ? 13.914 -28.109 -14.17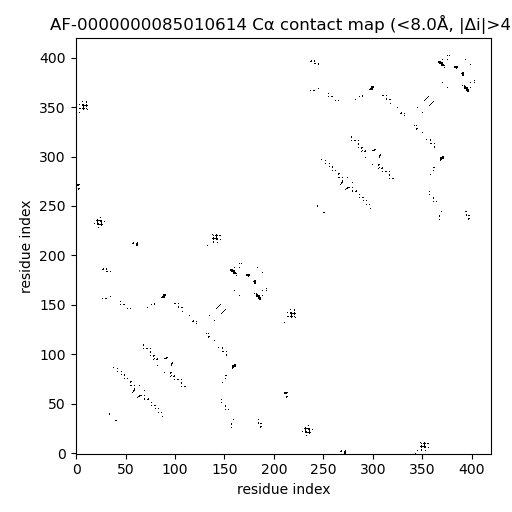2 1 96.12 67 PHE B N 1
ATOM 2158 C CA . PHE B 1 67 ? 12.766 -28.922 -14.562 1 96.12 67 PHE B CA 1
ATOM 2159 C C . PHE B 1 67 ? 11.969 -29.344 -13.336 1 96.12 67 PHE B C 1
ATOM 2161 O O . PHE B 1 67 ? 10.742 -29.25 -13.328 1 96.12 67 PHE B O 1
ATOM 2168 N N . GLY B 1 68 ? 12.633 -29.828 -12.258 1 96.56 68 GLY B N 1
ATOM 2169 C CA . GLY B 1 68 ? 11.945 -30.281 -11.062 1 96.56 68 GLY B CA 1
ATOM 2170 C C . GLY B 1 68 ? 11.094 -29.219 -10.422 1 96.56 68 GLY B C 1
ATOM 2171 O O . GLY B 1 68 ? 9.93 -29.453 -10.086 1 96.56 68 GLY B O 1
ATOM 2172 N N . ALA B 1 69 ? 11.68 -28.062 -10.25 1 96.88 69 ALA B N 1
ATOM 2173 C CA . ALA B 1 69 ? 10.961 -26.953 -9.633 1 96.88 69 ALA B CA 1
ATOM 2174 C C . ALA B 1 69 ? 9.797 -26.5 -10.508 1 96.88 69 ALA B C 1
ATOM 2176 O O . ALA B 1 69 ? 8.719 -26.188 -10 1 96.88 69 ALA B O 1
ATOM 2177 N N . THR B 1 70 ? 10.039 -26.469 -11.797 1 97.38 70 THR B N 1
ATOM 2178 C CA . THR B 1 70 ? 8.992 -26.062 -12.734 1 97.38 70 THR B CA 1
ATOM 2179 C C . THR B 1 70 ? 7.82 -27.047 -12.695 1 97.38 70 THR B C 1
ATOM 2181 O O . THR B 1 70 ? 6.66 -26.625 -12.672 1 97.38 70 THR B O 1
ATOM 2184 N N . MET B 1 71 ? 8.141 -28.297 -12.719 1 97.31 71 MET B N 1
ATOM 2185 C CA . MET B 1 71 ? 7.09 -29.312 -12.672 1 97.31 71 MET B CA 1
ATOM 2186 C C . MET B 1 71 ? 6.277 -29.203 -11.391 1 97.31 71 MET B C 1
ATOM 2188 O O . MET B 1 71 ? 5.059 -29.375 -11.398 1 97.31 71 MET B O 1
ATOM 2192 N N . LEU B 1 72 ? 6.957 -28.969 -10.344 1 97.62 72 LEU B N 1
ATOM 2193 C CA . LEU B 1 72 ? 6.266 -28.781 -9.078 1 97.62 72 LEU B CA 1
ATOM 2194 C C . LEU B 1 72 ? 5.301 -27.594 -9.164 1 97.62 72 LEU B C 1
ATOM 2196 O O . LEU B 1 72 ? 4.16 -27.688 -8.711 1 97.62 72 LEU B O 1
ATOM 2200 N N . GLY B 1 73 ? 5.777 -26.469 -9.656 1 97.75 73 GLY B N 1
ATOM 2201 C CA . GLY B 1 73 ? 4.938 -25.281 -9.828 1 97.75 73 GLY B CA 1
ATOM 2202 C C . GLY B 1 73 ? 3.713 -25.547 -10.688 1 97.75 73 GLY B C 1
ATOM 2203 O O . GLY B 1 73 ? 2.604 -25.141 -10.336 1 97.75 73 GLY B O 1
ATOM 2204 N N . VAL B 1 74 ? 3.924 -26.219 -11.828 1 97.62 74 VAL B N 1
ATOM 2205 C CA . VAL B 1 74 ? 2.83 -26.547 -12.734 1 97.62 74 VAL B CA 1
ATOM 2206 C C . VAL B 1 74 ? 1.833 -27.469 -12.039 1 97.62 74 VAL B C 1
ATOM 2208 O O . VAL B 1 74 ? 0.621 -27.25 -12.125 1 97.62 74 VAL B O 1
ATOM 2211 N N . PHE B 1 75 ? 2.363 -28.469 -11.375 1 97.62 75 PHE B N 1
ATOM 2212 C CA . PHE B 1 75 ? 1.503 -29.375 -10.625 1 97.62 75 PHE B CA 1
ATOM 2213 C C . PHE B 1 75 ? 0.677 -28.625 -9.594 1 97.62 75 PHE B C 1
ATOM 2215 O O . PHE B 1 75 ? -0.522 -28.875 -9.445 1 97.62 75 PHE B O 1
ATOM 2222 N N . ALA B 1 76 ? 1.271 -27.734 -8.836 1 97.25 76 ALA B N 1
ATOM 2223 C CA . ALA B 1 76 ? 0.554 -26.922 -7.855 1 97.25 76 ALA B CA 1
ATOM 2224 C C . ALA B 1 76 ? -0.591 -26.156 -8.508 1 97.25 76 ALA B C 1
ATOM 2226 O O . ALA B 1 76 ? -1.703 -26.109 -7.98 1 97.25 76 ALA B O 1
ATOM 2227 N N . HIS B 1 77 ? -0.338 -25.547 -9.648 1 97.38 77 HIS B N 1
ATOM 2228 C CA . HIS B 1 77 ? -1.357 -24.766 -10.336 1 97.38 77 HIS B CA 1
ATOM 2229 C C . HIS B 1 77 ? -2.504 -25.656 -10.812 1 97.38 77 HIS B C 1
ATOM 2231 O O . HIS B 1 77 ? -3.658 -25.219 -10.836 1 97.38 77 HIS B O 1
ATOM 2237 N N . VAL B 1 78 ? -2.189 -26.891 -11.195 1 96 78 VAL B N 1
ATOM 2238 C CA . VAL B 1 78 ? -3.234 -27.828 -11.586 1 96 78 VAL B CA 1
ATOM 2239 C C . VAL B 1 78 ? -4.113 -28.156 -10.375 1 96 78 VAL B C 1
ATOM 2241 O O . VAL B 1 78 ? -5.34 -28.234 -10.492 1 96 78 VAL B O 1
ATOM 2244 N N . 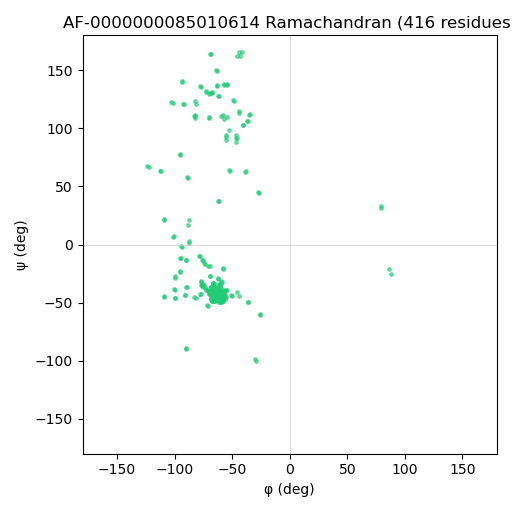VAL B 1 79 ? -3.521 -28.312 -9.266 1 94.75 79 VAL B N 1
ATOM 2245 C CA . VAL B 1 79 ? -4.27 -28.562 -8.039 1 94.75 79 VAL B CA 1
ATOM 2246 C C . VAL B 1 79 ? -5.137 -27.344 -7.711 1 94.75 79 VAL B C 1
ATOM 2248 O O . VAL B 1 79 ? -6.289 -27.5 -7.293 1 94.75 79 VAL B O 1
ATOM 2251 N N . TYR B 1 80 ? -4.586 -26.125 -7.922 1 93.69 80 TYR B N 1
ATOM 2252 C CA . TYR B 1 80 ? -5.367 -24.906 -7.715 1 93.69 80 TYR B CA 1
ATOM 2253 C C . TYR B 1 80 ? -6.613 -24.922 -8.594 1 93.69 80 TYR B C 1
ATOM 2255 O O . TYR B 1 80 ? -7.688 -24.484 -8.156 1 93.69 80 TYR B O 1
ATOM 2263 N N . LEU B 1 81 ? -6.441 -25.391 -9.805 1 92.38 81 LEU B N 1
ATOM 2264 C CA . LEU B 1 81 ? -7.555 -25.453 -10.75 1 92.38 81 LEU B CA 1
ATOM 2265 C C . LEU B 1 81 ? -8.656 -26.359 -10.219 1 92.38 81 LEU B C 1
ATOM 2267 O O . LEU B 1 81 ? -9.844 -26.109 -10.445 1 92.38 81 LEU B O 1
ATOM 2271 N N . GLY B 1 82 ? -8.227 -27.359 -9.547 1 90.19 82 GLY B N 1
ATOM 2272 C CA . GLY B 1 82 ? -9.195 -28.266 -8.945 1 90.19 82 GLY B CA 1
ATOM 2273 C C . GLY B 1 82 ? -10.078 -27.578 -7.918 1 90.19 82 GLY B C 1
ATOM 2274 O O . GLY B 1 82 ? -11.234 -27.984 -7.727 1 90.19 82 GLY B O 1
ATOM 2275 N N . ASN B 1 83 ? -9.555 -26.578 -7.293 1 86.69 83 ASN B N 1
ATOM 2276 C CA . ASN B 1 83 ? -10.32 -25.844 -6.289 1 86.69 83 ASN B CA 1
ATOM 2277 C C . ASN B 1 83 ? -11.375 -24.953 -6.93 1 86.69 83 ASN B C 1
ATOM 2279 O O . ASN B 1 83 ? -12.297 -24.484 -6.254 1 86.69 83 ASN B O 1
ATOM 2283 N N . MET B 1 84 ? -11.234 -24.719 -8.211 1 83.19 84 MET B N 1
ATOM 2284 C CA . MET B 1 84 ? -12.148 -23.812 -8.914 1 83.19 84 MET B CA 1
ATOM 2285 C C . MET B 1 84 ? -13.492 -24.5 -9.156 1 83.19 84 MET B C 1
ATOM 2287 O O . MET B 1 84 ? -14.484 -23.828 -9.453 1 83.19 84 MET B O 1
ATOM 2291 N N . ARG B 1 85 ? -13.516 -25.812 -8.969 1 79.88 85 ARG B N 1
ATOM 2292 C CA . ARG B 1 85 ? -14.758 -26.547 -9.195 1 79.88 85 ARG B CA 1
ATOM 2293 C C . ARG B 1 85 ? -15.82 -26.156 -8.172 1 79.88 85 ARG B C 1
ATOM 2295 O O . ARG B 1 85 ? -17 -26.047 -8.5 1 79.88 85 ARG B O 1
ATOM 2302 N N . ARG B 1 86 ? -15.469 -25.828 -6.953 1 74.31 86 ARG B N 1
ATOM 2303 C CA . ARG B 1 86 ? -16.406 -25.453 -5.898 1 74.31 86 ARG B CA 1
ATOM 2304 C C . ARG B 1 86 ? -16.297 -23.969 -5.582 1 74.31 86 ARG B C 1
ATOM 2306 O O . ARG B 1 86 ? -16.641 -23.531 -4.473 1 74.31 86 ARG B O 1
ATOM 2313 N N . PHE B 1 87 ? -15.805 -23.25 -6.469 1 75.25 87 PHE B N 1
ATOM 2314 C CA . PHE B 1 87 ? -15.648 -21.812 -6.32 1 75.25 87 PHE B CA 1
ATOM 2315 C C . PHE B 1 87 ? -17 -21.125 -6.285 1 75.25 87 PHE B C 1
ATOM 2317 O O . PHE B 1 87 ? -17.906 -21.469 -7.047 1 75.25 87 PHE B O 1
ATOM 2324 N N . PRO B 1 88 ? -17.141 -20.312 -5.355 1 69.31 88 PRO B N 1
ATOM 2325 C CA . PRO B 1 88 ? -16.281 -19.719 -4.344 1 69.31 88 PRO B CA 1
ATOM 2326 C C . PRO B 1 88 ? -16.422 -20.375 -2.975 1 69.31 88 PRO B C 1
ATOM 2328 O O . PRO B 1 88 ? -15.867 -19.875 -1.987 1 69.31 88 PRO B O 1
ATOM 2331 N N . PHE B 1 89 ? -17.188 -21.484 -2.965 1 66.25 89 PHE B N 1
ATOM 2332 C CA . PHE B 1 89 ? -17.469 -22.141 -1.687 1 66.25 89 PHE B CA 1
ATOM 2333 C C . PHE B 1 89 ? -16.484 -23.281 -1.442 1 66.25 89 PHE B C 1
ATOM 2335 O O . PHE B 1 89 ? -16.719 -24.406 -1.905 1 66.25 89 PHE B O 1
ATOM 2342 N N . VAL B 1 90 ? -15.32 -22.938 -1.045 1 68.81 90 VAL B N 1
ATOM 2343 C CA . VAL B 1 90 ? -14.328 -23.953 -0.729 1 68.81 90 VAL B CA 1
ATOM 2344 C C . VAL B 1 90 ? -14.211 -24.109 0.785 1 68.81 90 VAL B C 1
ATOM 2346 O O . VAL B 1 90 ? -14.078 -23.125 1.513 1 68.81 90 VAL B O 1
ATOM 2349 N N . LYS B 1 91 ? -14.445 -25.328 1.221 1 69.38 91 LYS B N 1
ATOM 2350 C CA . LYS B 1 91 ? -14.25 -25.641 2.637 1 69.38 91 LYS B CA 1
ATOM 2351 C C . LYS B 1 91 ? -12.766 -25.703 2.992 1 69.38 91 LYS B C 1
ATOM 2353 O O . LYS B 1 91 ? -11.961 -26.234 2.225 1 69.38 91 LYS B O 1
ATOM 2358 N N . LEU B 1 92 ? -12.414 -25.062 4.012 1 72.25 92 LEU B N 1
ATOM 2359 C CA . LEU B 1 92 ? -11.031 -25.047 4.469 1 72.25 92 LEU B CA 1
ATOM 2360 C C . LEU B 1 92 ? -10.531 -26.453 4.746 1 72.25 92 LEU B C 1
ATOM 2362 O O . LEU B 1 92 ? -9.328 -26.719 4.695 1 72.25 92 LEU B O 1
ATOM 2366 N N . SER B 1 93 ? -11.523 -27.391 4.965 1 76.19 93 SER B N 1
ATOM 2367 C CA . SER B 1 93 ? -11.141 -28.766 5.285 1 76.19 93 SER B CA 1
ATOM 2368 C C . SER B 1 93 ? -11.086 -29.625 4.027 1 76.19 93 SER B C 1
ATOM 2370 O O . SER B 1 93 ? -10.734 -30.812 4.098 1 76.19 93 SER B O 1
ATOM 2372 N N . ASP B 1 94 ? -11.391 -29.109 2.975 1 82.25 94 ASP B N 1
ATOM 2373 C CA . ASP B 1 94 ? -11.32 -29.844 1.713 1 82.25 94 ASP B CA 1
ATOM 2374 C C . ASP B 1 94 ? -9.898 -30.297 1.421 1 82.25 94 ASP B C 1
ATOM 2376 O O . ASP B 1 94 ? -8.945 -29.531 1.55 1 82.25 94 ASP B O 1
ATOM 2380 N N . PRO B 1 95 ? -9.758 -31.547 1.16 1 86.56 95 PRO B N 1
ATOM 2381 C CA . PRO B 1 95 ? -8.43 -32.094 0.898 1 86.56 95 PRO B CA 1
ATOM 2382 C C . PRO B 1 95 ? -7.699 -31.375 -0.225 1 86.56 95 PRO B C 1
ATOM 2384 O O . PRO B 1 95 ? -6.477 -31.219 -0.17 1 86.56 95 PRO B O 1
ATOM 2387 N N . LEU B 1 96 ? -8.406 -31.047 -1.187 1 87 96 LEU B N 1
ATOM 2388 C CA . LEU B 1 96 ? -7.773 -30.344 -2.291 1 87 96 LEU B CA 1
ATOM 2389 C C . LEU B 1 96 ? -7.242 -28.984 -1.83 1 87 96 LEU B C 1
ATOM 2391 O O . LEU B 1 96 ? -6.18 -28.547 -2.277 1 87 96 LEU B O 1
ATOM 2395 N N . PHE B 1 97 ? -7.969 -28.391 -1.003 1 86.62 97 PHE B N 1
ATOM 2396 C CA . PHE B 1 97 ? -7.539 -27.094 -0.481 1 86.62 97 PHE B CA 1
ATOM 2397 C C . PHE B 1 97 ? -6.316 -27.25 0.414 1 86.62 97 PHE B C 1
ATOM 2399 O O . PHE B 1 97 ? -5.363 -26.484 0.317 1 86.62 97 PHE B O 1
ATOM 2406 N N . LEU B 1 98 ? -6.363 -28.156 1.263 1 88.25 98 LEU B N 1
ATOM 2407 C CA . LEU B 1 98 ? -5.234 -28.422 2.146 1 88.25 98 LEU B CA 1
ATOM 2408 C C . LEU B 1 98 ? -3.982 -28.766 1.343 1 88.25 98 LEU B C 1
ATOM 2410 O O . LEU B 1 98 ? -2.885 -28.312 1.684 1 88.25 98 LEU B O 1
ATOM 2414 N N . LEU B 1 99 ? -4.227 -29.562 0.369 1 93.25 99 LEU B N 1
ATOM 2415 C CA . LEU B 1 99 ? -3.111 -29.891 -0.515 1 93.25 99 LEU B CA 1
ATOM 2416 C C . LEU B 1 99 ? -2.549 -28.625 -1.162 1 93.25 99 LEU B C 1
ATOM 2418 O O . LEU B 1 99 ? -1.33 -28.484 -1.298 1 93.25 99 LEU B O 1
ATOM 2422 N N . SER B 1 100 ? -3.428 -27.734 -1.561 1 92.5 100 SER B N 1
ATOM 2423 C CA . SER B 1 100 ? -2.994 -26.484 -2.152 1 92.5 100 SER B CA 1
ATOM 2424 C C . SER B 1 100 ? -2.135 -25.688 -1.182 1 92.5 100 SER B C 1
ATOM 2426 O O . SER B 1 100 ? -1.13 -25.094 -1.578 1 92.5 100 SER B O 1
ATOM 2428 N N . CYS B 1 101 ? -2.514 -25.688 0.082 1 90.94 101 CYS B N 1
ATOM 2429 C CA . CYS B 1 101 ? -1.772 -24.953 1.104 1 90.94 101 CYS B CA 1
ATOM 2430 C C . CYS B 1 101 ? -0.372 -25.531 1.277 1 90.94 101 CYS B C 1
ATOM 2432 O O . CYS B 1 101 ? 0.604 -24.781 1.363 1 90.94 101 CYS B O 1
ATOM 2434 N N . VAL B 1 102 ? -0.252 -26.812 1.289 1 95.38 102 VAL B N 1
ATOM 2435 C CA . VAL B 1 102 ? 1.039 -27.484 1.43 1 95.38 102 VAL B CA 1
ATOM 2436 C C . VAL B 1 102 ? 1.893 -27.219 0.191 1 95.38 102 VAL B C 1
ATOM 2438 O O . VAL B 1 102 ? 3.08 -26.906 0.303 1 95.38 102 VAL B O 1
ATOM 2441 N N . LEU B 1 103 ? 1.268 -27.312 -0.911 1 95.81 103 LEU B N 1
ATOM 2442 C CA . LEU B 1 103 ? 1.994 -27.172 -2.168 1 95.81 103 LEU B CA 1
ATOM 2443 C C . LEU B 1 103 ? 2.559 -25.766 -2.314 1 95.81 103 LEU B C 1
ATOM 2445 O O . LEU B 1 103 ? 3.668 -25.578 -2.824 1 95.81 103 LEU B O 1
ATOM 2449 N N . VAL B 1 104 ? 1.8 -24.75 -1.854 1 96.06 104 VAL B N 1
ATOM 2450 C CA . VAL B 1 104 ? 2.309 -23.391 -1.979 1 96.06 104 VAL B CA 1
ATOM 2451 C C . VAL B 1 104 ? 3.539 -23.203 -1.094 1 96.06 104 VAL B C 1
ATOM 2453 O O . VAL B 1 104 ? 4.492 -22.531 -1.474 1 96.06 104 VAL B O 1
ATOM 2456 N N . LEU B 1 105 ? 3.549 -23.781 0.028 1 96.81 105 LEU B N 1
ATOM 2457 C CA . LEU B 1 105 ? 4.684 -23.672 0.941 1 96.81 105 LEU B CA 1
ATOM 2458 C C . LEU B 1 105 ? 5.902 -24.391 0.377 1 96.81 105 LEU B C 1
ATOM 2460 O O . LEU B 1 105 ? 7.02 -23.891 0.448 1 96.81 105 LEU B O 1
ATOM 2464 N N . VAL B 1 106 ? 5.691 -25.562 -0.157 1 97.5 106 VAL B N 1
ATOM 2465 C CA . VAL B 1 106 ? 6.781 -26.344 -0.747 1 97.5 106 VAL B CA 1
ATOM 2466 C C . VAL B 1 106 ? 7.324 -25.609 -1.974 1 97.5 106 VAL B C 1
ATOM 2468 O O . VAL B 1 106 ? 8.539 -25.5 -2.145 1 97.5 106 VAL B O 1
ATOM 2471 N N . ASP B 1 107 ? 6.391 -25.172 -2.768 1 97.88 107 ASP B N 1
ATOM 2472 C CA . ASP B 1 107 ? 6.777 -24.422 -3.955 1 97.88 107 ASP B CA 1
ATOM 2473 C C . ASP B 1 107 ? 7.598 -23.188 -3.582 1 97.88 107 ASP B C 1
ATOM 2475 O O . ASP B 1 107 ? 8.625 -22.906 -4.195 1 97.88 107 ASP B O 1
ATOM 2479 N N . HIS B 1 108 ? 7.164 -22.438 -2.543 1 96.75 108 HIS B N 1
ATOM 2480 C CA . HIS B 1 108 ? 7.871 -21.266 -2.037 1 96.75 108 HIS B CA 1
ATOM 2481 C C . HIS B 1 108 ? 9.281 -21.641 -1.588 1 96.75 108 HIS B C 1
ATOM 2483 O O . HIS B 1 108 ? 10.25 -20.938 -1.935 1 96.75 108 HIS B O 1
ATOM 2489 N N . TYR B 1 109 ? 9.383 -22.688 -0.938 1 97.62 109 TYR B N 1
ATOM 2490 C CA . TYR B 1 109 ? 10.672 -23.125 -0.408 1 97.62 109 TYR B CA 1
ATOM 2491 C C . TYR B 1 109 ? 11.617 -23.5 -1.535 1 97.62 109 TYR B C 1
ATOM 2493 O O . TYR B 1 109 ? 12.781 -23.109 -1.536 1 97.62 109 TYR B O 1
ATOM 2501 N N . VAL B 1 110 ? 11.203 -24.281 -2.457 1 97.31 110 VAL B N 1
ATOM 2502 C CA . VAL B 1 110 ? 12.023 -24.797 -3.547 1 97.31 110 VAL B CA 1
ATOM 2503 C C . VAL B 1 110 ? 12.555 -23.641 -4.387 1 97.31 110 VAL B C 1
ATOM 2505 O O . VAL B 1 110 ? 13.742 -23.578 -4.707 1 97.31 110 VAL B O 1
ATOM 2508 N N . TRP B 1 111 ? 11.703 -22.703 -4.656 1 96.62 111 TRP B N 1
ATOM 2509 C CA . TRP B 1 111 ? 12.141 -21.578 -5.488 1 96.62 111 TRP B CA 1
ATOM 2510 C C . TRP B 1 111 ? 13.008 -20.609 -4.688 1 96.62 111 TRP B C 1
ATOM 2512 O O . TRP B 1 111 ? 13.914 -19.984 -5.238 1 96.62 111 TRP B O 1
ATOM 2522 N N . PHE B 1 112 ? 12.695 -20.469 -3.406 1 95.81 112 PHE B N 1
ATOM 2523 C CA . PHE B 1 112 ? 13.562 -19.672 -2.557 1 95.81 112 PHE B CA 1
ATOM 2524 C C . PHE B 1 112 ? 14.977 -20.234 -2.539 1 95.81 112 PHE B C 1
ATOM 2526 O O . PHE B 1 112 ? 15.953 -19.5 -2.67 1 95.81 112 PHE B O 1
ATOM 2533 N N . ARG B 1 113 ? 15.094 -21.578 -2.422 1 94.06 113 ARG B N 1
ATOM 2534 C CA . ARG B 1 113 ? 16.391 -22.25 -2.438 1 94.06 113 ARG B CA 1
ATOM 2535 C C . ARG B 1 113 ? 17.078 -22.094 -3.791 1 94.06 113 ARG B C 1
ATOM 2537 O O . ARG B 1 113 ? 18.281 -21.828 -3.855 1 94.06 113 ARG B O 1
ATOM 2544 N N . HIS B 1 114 ? 16.328 -22.203 -4.801 1 92.81 114 HIS B N 1
ATOM 2545 C CA . HIS B 1 114 ? 16.875 -22.078 -6.145 1 92.81 114 HIS B CA 1
ATOM 2546 C C . HIS B 1 114 ? 17.469 -20.688 -6.359 1 92.81 114 HIS B C 1
ATOM 2548 O O . HIS B 1 114 ? 18.625 -20.562 -6.785 1 92.81 114 HIS B O 1
ATOM 2554 N N . PHE B 1 115 ? 16.781 -19.625 -6.047 1 93.5 115 PHE B N 1
ATOM 2555 C CA . PHE B 1 115 ? 17.234 -18.266 -6.301 1 93.5 115 PHE B CA 1
ATOM 2556 C C . PHE B 1 115 ? 18.328 -17.859 -5.309 1 93.5 115 PHE B C 1
ATOM 2558 O O . PHE B 1 115 ? 19.234 -17.109 -5.645 1 93.5 115 PHE B O 1
ATOM 2565 N N . SER B 1 116 ? 18.203 -18.359 -4.066 1 91 116 SER B N 1
ATOM 2566 C CA . SER B 1 116 ? 19.234 -18.062 -3.07 1 91 116 SER B CA 1
ATOM 2567 C C . SER B 1 116 ? 20.562 -18.672 -3.475 1 91 116 SER B C 1
ATOM 2569 O O . SER B 1 116 ? 21.609 -18.031 -3.344 1 91 116 SER B O 1
ATOM 2571 N N . ASP B 1 117 ? 20.562 -19.891 -3.988 1 88.75 117 ASP B N 1
ATOM 2572 C CA . ASP B 1 117 ? 21.766 -20.562 -4.449 1 88.75 117 ASP B CA 1
ATOM 2573 C C . ASP B 1 117 ? 22.391 -19.828 -5.625 1 88.75 117 ASP B C 1
ATOM 2575 O O . ASP B 1 117 ? 23.625 -19.688 -5.699 1 88.75 117 ASP B O 1
ATOM 2579 N N . ALA B 1 118 ? 21.547 -19.422 -6.488 1 82.75 118 ALA B N 1
ATOM 2580 C CA . ALA B 1 118 ? 22.031 -18.688 -7.648 1 82.75 118 ALA B CA 1
ATOM 2581 C C . ALA B 1 118 ? 22.703 -17.375 -7.223 1 82.75 118 ALA B C 1
ATOM 2583 O O . ALA B 1 118 ? 23.734 -17 -7.777 1 82.75 118 ALA B O 1
ATOM 2584 N N . GLN B 1 119 ? 22.109 -16.703 -6.23 1 83.94 119 GLN B N 1
ATOM 2585 C CA . GLN B 1 119 ? 22.672 -15.445 -5.73 1 83.94 119 GLN B CA 1
ATOM 2586 C C . GLN B 1 119 ? 23.984 -15.68 -4.996 1 83.94 119 GLN B C 1
ATOM 2588 O O . GLN B 1 119 ? 24.922 -14.898 -5.133 1 83.94 119 GLN B O 1
ATOM 2593 N N . THR B 1 120 ? 24.078 -16.703 -4.262 1 81.25 120 THR B N 1
ATOM 2594 C CA . THR B 1 120 ? 25.281 -17.031 -3.51 1 81.25 120 THR B CA 1
ATOM 2595 C C . THR B 1 120 ? 26.422 -17.406 -4.453 1 81.25 120 THR B C 1
ATOM 2597 O O . THR B 1 120 ? 27.562 -16.984 -4.246 1 81.25 120 THR B O 1
ATOM 2600 N N . ARG B 1 121 ? 26.172 -18.219 -5.441 1 80.56 121 ARG B N 1
ATOM 2601 C CA . ARG B 1 121 ? 27.188 -18.594 -6.418 1 80.56 121 ARG B CA 1
ATOM 2602 C C . ARG B 1 121 ? 27.734 -17.375 -7.148 1 80.56 121 ARG B C 1
ATOM 2604 O O . ARG B 1 121 ? 28.938 -17.297 -7.426 1 80.56 121 ARG B O 1
ATOM 2611 N N . ALA B 1 122 ? 26.797 -16.453 -7.41 1 77.94 122 ALA B N 1
ATOM 2612 C CA . ALA B 1 122 ? 27.219 -15.234 -8.094 1 77.94 122 ALA B CA 1
ATOM 2613 C C . ALA B 1 122 ? 28.125 -14.391 -7.207 1 77.94 122 ALA B C 1
ATOM 2615 O O . ALA B 1 122 ? 29.062 -13.758 -7.695 1 77.94 122 ALA B O 1
ATOM 2616 N N . TYR B 1 123 ? 27.859 -14.336 -5.945 1 75.81 123 TYR B N 1
ATOM 2617 C CA . TYR B 1 123 ? 28.656 -13.562 -5.004 1 75.81 123 TYR B CA 1
ATOM 2618 C C . TYR B 1 123 ? 30.016 -14.211 -4.781 1 75.81 123 TYR B C 1
ATOM 2620 O O . TYR B 1 123 ? 31.016 -13.523 -4.598 1 75.81 123 TYR B O 1
ATOM 2628 N N . GLN B 1 124 ? 30.156 -15.422 -4.68 1 74.94 124 GLN B N 1
ATOM 2629 C CA . GLN B 1 124 ? 31.375 -16.156 -4.371 1 74.94 124 GLN B CA 1
ATOM 2630 C C . GLN B 1 124 ? 32.281 -16.25 -5.594 1 74.94 124 GLN B C 1
ATOM 2632 O O . GLN B 1 124 ? 33.5 -16.328 -5.461 1 74.94 124 GLN B O 1
ATOM 2637 N N . GLN B 1 125 ? 31.797 -16.5 -6.68 1 66.06 125 GLN B N 1
ATOM 2638 C CA . GLN B 1 125 ? 32.625 -16.625 -7.863 1 66.06 125 GLN B CA 1
ATOM 2639 C C . GLN B 1 125 ? 32.375 -15.484 -8.844 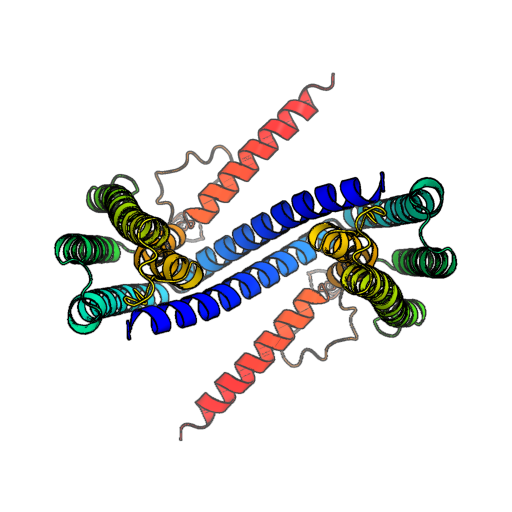1 66.06 125 GLN B C 1
ATOM 2641 O O . GLN B 1 125 ? 31.797 -15.688 -9.906 1 66.06 125 GLN B O 1
ATOM 2646 N N . PRO B 1 126 ? 32.719 -14.234 -8.289 1 59.53 126 PRO B N 1
ATOM 2647 C CA . PRO B 1 126 ? 32.5 -13.125 -9.227 1 59.53 126 PRO B CA 1
ATOM 2648 C C . PRO B 1 126 ? 33.375 -13.25 -10.484 1 59.53 126 PRO B C 1
ATOM 2650 O O . PRO B 1 126 ? 34.562 -12.906 -10.461 1 59.53 126 PRO B O 1
ATOM 2653 N N . SER B 1 127 ? 33.594 -14.484 -10.992 1 54.84 127 SER B N 1
ATOM 2654 C CA . SER B 1 127 ? 34.5 -14.531 -12.133 1 54.84 127 SER B CA 1
ATOM 2655 C C . SER B 1 127 ? 34.188 -13.414 -13.133 1 54.84 127 SER B C 1
ATOM 2657 O O . SER B 1 127 ? 33.031 -13.148 -13.438 1 54.84 127 SER B O 1
ATOM 2659 N N . TYR B 1 128 ? 35.156 -12.469 -13.281 1 54.38 128 TYR B N 1
ATOM 2660 C CA . TYR B 1 128 ? 35.219 -11.383 -14.258 1 54.38 128 TYR B CA 1
ATOM 2661 C C . TYR B 1 128 ? 34.438 -11.734 -15.516 1 54.38 128 TYR B C 1
ATOM 2663 O O . TYR B 1 128 ? 33.75 -10.883 -16.094 1 54.38 128 TYR B O 1
ATOM 2671 N N . TYR B 1 129 ? 34.812 -12.812 -16.219 1 52.22 129 TYR B N 1
ATOM 2672 C CA . TYR B 1 129 ? 34.406 -13.156 -17.578 1 52.22 129 TYR B CA 1
ATOM 2673 C C . TYR B 1 129 ? 32.969 -13.648 -17.594 1 52.22 129 TYR B C 1
ATOM 2675 O O . TYR B 1 129 ? 32.281 -13.586 -18.625 1 52.22 129 TYR B O 1
ATOM 2683 N N . ASP B 1 130 ? 32.438 -14.406 -16.641 1 49.19 130 ASP B N 1
ATOM 2684 C CA . ASP B 1 130 ? 31.109 -15.016 -16.719 1 49.19 130 ASP B CA 1
ATOM 2685 C C . ASP B 1 130 ? 30.047 -14.062 -16.172 1 49.19 130 ASP B C 1
ATOM 2687 O O . ASP B 1 130 ? 29.859 -13.953 -14.961 1 49.19 130 ASP B O 1
ATOM 2691 N N . GLN B 1 131 ? 29.906 -12.938 -16.641 1 50.44 131 GLN B N 1
ATOM 2692 C CA . GLN B 1 131 ? 28.75 -12.086 -16.422 1 50.44 131 GLN B CA 1
ATOM 2693 C C . GLN B 1 131 ? 27.5 -12.922 -16.125 1 50.44 131 GLN B C 1
ATOM 2695 O O . GLN B 1 131 ? 26.812 -13.344 -17.062 1 50.44 131 GLN B O 1
ATOM 2700 N N . VAL B 1 132 ? 27.578 -13.945 -15.289 1 55.38 132 VAL B N 1
ATOM 2701 C CA . VAL B 1 132 ? 26.453 -14.797 -14.914 1 55.38 132 VAL B CA 1
ATOM 2702 C C . VAL B 1 132 ? 25.203 -13.945 -14.703 1 55.38 132 VAL B C 1
ATOM 2704 O O . VAL B 1 132 ? 25.281 -12.852 -14.125 1 55.38 132 VAL B O 1
ATOM 2707 N N . ASP B 1 133 ? 24.234 -13.914 -15.656 1 72.06 133 ASP B N 1
ATOM 2708 C CA . ASP B 1 133 ? 22.953 -13.234 -15.711 1 72.06 133 ASP B CA 1
ATOM 2709 C C . ASP B 1 133 ? 22.109 -13.531 -14.469 1 72.06 133 ASP B C 1
ATOM 2711 O O . ASP B 1 133 ? 21.266 -14.43 -14.477 1 72.06 133 ASP B O 1
ATOM 2715 N N . VAL B 1 134 ? 22.641 -13.078 -13.305 1 81.31 134 VAL B N 1
ATOM 2716 C CA . VAL B 1 134 ? 21.922 -13.273 -12.047 1 81.31 134 VAL B CA 1
ATOM 2717 C C . VAL B 1 134 ? 20.688 -12.391 -12.016 1 81.31 134 VAL B C 1
ATOM 2719 O O . VAL B 1 134 ? 20.75 -11.195 -12.328 1 81.31 134 VAL B O 1
ATOM 2722 N N . PRO B 1 135 ? 19.609 -13.07 -11.688 1 88.88 135 PRO B N 1
ATOM 2723 C CA . PRO B 1 135 ? 18.359 -12.289 -11.617 1 88.88 135 PRO B CA 1
ATOM 2724 C C . PRO B 1 135 ? 18.406 -11.219 -10.539 1 88.88 135 PRO B C 1
ATOM 2726 O O . PRO B 1 135 ? 18.984 -11.43 -9.469 1 88.88 135 PRO B O 1
ATOM 2729 N N . SER B 1 136 ? 17.938 -10.102 -10.875 1 89.25 136 SER B N 1
ATOM 2730 C CA . SER B 1 136 ? 17.828 -9.023 -9.898 1 89.25 136 SER B CA 1
ATOM 2731 C C . SER B 1 136 ? 16.766 -9.328 -8.844 1 89.25 136 SER B C 1
ATOM 2733 O O . SER B 1 136 ? 15.953 -10.234 -9.023 1 89.25 136 SER B O 1
ATOM 2735 N N . PHE B 1 137 ? 16.812 -8.57 -7.691 1 90.25 137 PHE B N 1
ATOM 2736 C CA . PHE B 1 137 ? 15.828 -8.742 -6.629 1 90.25 137 PHE B CA 1
ATOM 2737 C C . PHE B 1 137 ? 14.414 -8.5 -7.156 1 90.25 137 PHE B C 1
ATOM 2739 O O . PHE B 1 137 ? 13.484 -9.211 -6.789 1 90.25 137 PHE B O 1
ATOM 2746 N N . SER B 1 138 ? 14.297 -7.512 -7.969 1 91.81 138 SER B N 1
ATOM 2747 C CA . SER B 1 138 ? 12.984 -7.191 -8.516 1 91.81 138 SER B CA 1
ATOM 2748 C C . SER B 1 138 ? 12.445 -8.328 -9.383 1 91.81 138 SER B C 1
ATOM 2750 O O . SER B 1 138 ? 11.25 -8.625 -9.352 1 91.81 138 SER B O 1
ATOM 2752 N N . MET B 1 139 ? 13.273 -8.914 -10.094 1 93.62 139 MET B N 1
ATOM 2753 C CA . MET B 1 139 ? 12.875 -10.047 -10.914 1 93.62 139 MET B CA 1
ATOM 2754 C C . MET B 1 139 ? 12.422 -11.219 -10.047 1 93.62 139 MET B C 1
ATOM 2756 O O . MET B 1 139 ? 11.391 -11.836 -10.312 1 93.62 139 MET B O 1
ATOM 2760 N N . ILE B 1 140 ? 13.18 -11.477 -9.016 1 94.88 140 ILE B N 1
ATOM 2761 C CA . ILE B 1 140 ? 12.875 -12.57 -8.102 1 94.88 140 ILE B CA 1
ATOM 2762 C C . ILE B 1 140 ? 11.562 -12.289 -7.375 1 94.88 140 ILE B C 1
ATOM 2764 O O . ILE B 1 140 ? 10.688 -13.148 -7.297 1 94.88 140 ILE B O 1
ATOM 2768 N N . ALA B 1 141 ? 11.469 -11.125 -6.867 1 95 141 ALA B N 1
ATOM 2769 C CA . ALA B 1 141 ? 10.25 -10.727 -6.168 1 95 141 ALA B CA 1
ATOM 2770 C C . ALA B 1 141 ? 9.031 -10.852 -7.074 1 95 141 ALA B C 1
ATOM 2772 O O . ALA B 1 141 ? 7.969 -11.312 -6.637 1 95 141 ALA B O 1
ATOM 2773 N N . SER B 1 142 ? 9.195 -10.43 -8.25 1 96.75 142 SER B N 1
ATOM 2774 C CA . SER B 1 142 ? 8.094 -10.516 -9.203 1 96.75 142 SER B CA 1
ATOM 2775 C C . SER B 1 142 ? 7.738 -11.969 -9.508 1 96.75 142 SER B C 1
ATOM 2777 O O . SER B 1 142 ? 6.562 -12.305 -9.664 1 96.75 142 SER B O 1
ATOM 2779 N N . TYR B 1 143 ? 8.695 -12.828 -9.695 1 97.06 143 TYR B N 1
ATOM 2780 C CA . TYR B 1 143 ? 8.414 -14.242 -9.922 1 97.06 143 TYR B CA 1
ATOM 2781 C C . TYR B 1 143 ? 7.617 -14.828 -8.766 1 97.06 143 TYR B C 1
ATOM 2783 O O . TYR B 1 143 ? 6.621 -15.523 -8.977 1 97.06 143 TYR B O 1
ATOM 2791 N N . PHE B 1 144 ? 8.07 -14.57 -7.52 1 97.25 144 PHE B N 1
ATOM 2792 C CA . PHE B 1 144 ? 7.352 -15.07 -6.355 1 97.25 144 PHE B CA 1
ATOM 2793 C C . PHE B 1 144 ? 5.941 -14.5 -6.301 1 97.25 144 PHE B C 1
ATOM 2795 O O . PHE B 1 144 ? 4.98 -15.227 -6.031 1 97.25 144 PHE B O 1
ATOM 2802 N N . GLY B 1 145 ? 5.824 -13.258 -6.523 1 96.31 145 GLY B N 1
ATOM 2803 C CA . GLY B 1 145 ? 4.527 -12.594 -6.453 1 96.31 145 GLY B CA 1
ATOM 2804 C C . GLY B 1 145 ? 3.549 -13.094 -7.5 1 96.31 145 GLY B C 1
ATOM 2805 O O . GLY B 1 145 ? 2.389 -13.375 -7.188 1 96.31 145 GLY B O 1
ATOM 2806 N N . LEU B 1 146 ? 4.008 -13.258 -8.695 1 96.69 146 LEU B N 1
ATOM 2807 C CA . LEU B 1 146 ? 3.113 -13.555 -9.812 1 96.69 146 LEU B CA 1
ATOM 2808 C C . LEU B 1 146 ? 2.953 -15.055 -10 1 96.69 146 LEU B C 1
ATOM 2810 O O . LEU B 1 146 ? 1.835 -15.547 -10.172 1 96.69 146 LEU B O 1
ATOM 2814 N N . CYS B 1 147 ? 4.039 -15.742 -9.922 1 96.5 147 CYS B N 1
ATOM 2815 C CA . CYS B 1 147 ? 4.008 -17.141 -10.336 1 96.5 147 CYS B CA 1
ATOM 2816 C C . CYS B 1 147 ? 3.793 -18.062 -9.133 1 96.5 147 CYS B C 1
ATOM 2818 O O . CYS B 1 147 ? 3.312 -19.188 -9.289 1 96.5 147 CYS B O 1
ATOM 2820 N N . VAL B 1 148 ? 4.145 -17.562 -7.922 1 96.88 148 VAL B N 1
ATOM 2821 C CA . VAL B 1 148 ? 4.086 -18.453 -6.77 1 96.88 148 VAL B CA 1
ATOM 2822 C C . VAL B 1 148 ? 2.93 -18.047 -5.859 1 96.88 148 VAL B C 1
ATOM 2824 O O . VAL B 1 148 ? 2.121 -18.891 -5.461 1 96.88 148 VAL B O 1
ATOM 2827 N N . TRP B 1 149 ? 2.795 -16.734 -5.605 1 96.25 149 TRP B N 1
ATOM 2828 C CA . TRP B 1 149 ? 1.901 -16.312 -4.531 1 96.25 149 TRP B CA 1
ATOM 2829 C C . TRP B 1 149 ? 0.557 -15.852 -5.09 1 96.25 149 TRP B C 1
ATOM 2831 O O . TRP B 1 149 ? -0.459 -15.898 -4.391 1 96.25 149 TRP B O 1
ATOM 2841 N N . LEU B 1 150 ? 0.437 -15.375 -6.25 1 95.81 150 LEU B N 1
ATOM 2842 C CA . LEU B 1 150 ? -0.721 -14.664 -6.781 1 95.81 150 LEU B CA 1
ATOM 2843 C C . LEU B 1 150 ? -1.966 -15.539 -6.742 1 95.81 150 LEU B C 1
ATOM 2845 O O . LEU B 1 150 ? -3.008 -15.125 -6.227 1 95.81 150 LEU B O 1
ATOM 2849 N N . VAL B 1 151 ? -1.906 -16.75 -7.211 1 94.38 151 VAL B N 1
ATOM 2850 C CA . VAL B 1 151 ? -3.074 -17.609 -7.352 1 94.38 151 VAL B CA 1
ATOM 2851 C C . VAL B 1 151 ? -3.557 -18.062 -5.973 1 94.38 151 VAL B C 1
ATOM 2853 O O . VAL B 1 151 ? -4.734 -17.906 -5.645 1 94.38 151 VAL B O 1
ATOM 2856 N N . PRO B 1 152 ? -2.674 -18.609 -5.141 1 92.12 152 PRO B N 1
ATOM 2857 C CA . PRO B 1 152 ? -3.166 -18.984 -3.811 1 92.12 152 PRO B CA 1
ATOM 2858 C C . PRO B 1 152 ? -3.76 -17.812 -3.049 1 92.12 152 PRO B C 1
ATOM 2860 O O . PRO B 1 152 ? -4.758 -17.969 -2.338 1 92.12 152 PRO B O 1
ATOM 2863 N N . PHE B 1 153 ? -3.143 -16.703 -3.168 1 91.31 153 PHE B N 1
ATOM 2864 C CA . PHE B 1 153 ? -3.678 -15.523 -2.498 1 91.31 153 PHE B CA 1
ATOM 2865 C C . PHE B 1 153 ? -5.035 -15.141 -3.076 1 91.31 153 PHE B C 1
ATOM 2867 O O . PHE B 1 153 ? -5.957 -14.797 -2.334 1 91.31 153 PHE B O 1
ATOM 2874 N N . ALA B 1 154 ? -5.117 -15.148 -4.355 1 89.88 154 ALA B N 1
ATOM 2875 C CA . ALA B 1 154 ? -6.383 -14.836 -5.012 1 89.88 154 ALA B CA 1
ATOM 2876 C C . ALA B 1 154 ? -7.473 -15.82 -4.605 1 89.88 154 ALA B C 1
ATOM 2878 O O . ALA B 1 154 ? -8.625 -15.438 -4.398 1 89.88 154 ALA B O 1
ATOM 2879 N N . LEU B 1 155 ? -7.133 -17.047 -4.516 1 87.94 155 LEU B N 1
ATOM 2880 C CA . LEU B 1 155 ? -8.086 -18.062 -4.082 1 87.94 155 LEU B CA 1
ATOM 2881 C C . LEU B 1 155 ? -8.562 -17.797 -2.656 1 87.94 155 LEU B C 1
ATOM 2883 O O . LEU B 1 155 ? -9.758 -17.875 -2.365 1 87.94 155 LEU B O 1
ATOM 2887 N N . PHE B 1 156 ? -7.648 -17.406 -1.878 1 84.44 156 PHE B N 1
ATOM 2888 C CA . PHE B 1 156 ? -7.973 -17.141 -0.484 1 84.44 156 PHE B CA 1
ATOM 2889 C C . PHE B 1 156 ? -8.898 -15.93 -0.374 1 84.44 156 PHE B C 1
ATOM 2891 O O . PHE B 1 156 ? -9.867 -15.953 0.396 1 84.44 156 PHE B O 1
ATOM 2898 N N . VAL B 1 157 ? -8.609 -14.953 -1.109 1 84.88 157 VAL B N 1
ATOM 2899 C CA . VAL B 1 157 ? -9.391 -13.719 -1.074 1 84.88 157 VAL B CA 1
ATOM 2900 C C . VAL B 1 157 ? -10.773 -13.977 -1.665 1 84.88 157 VAL B C 1
ATOM 2902 O O . VAL B 1 157 ? -11.75 -13.328 -1.274 1 84.88 157 VAL B O 1
ATOM 2905 N N . SER B 1 158 ? -10.93 -14.945 -2.57 1 82.38 158 SER B N 1
ATOM 2906 C CA . SER B 1 158 ? -12.164 -15.203 -3.305 1 82.38 158 SER B CA 1
ATOM 2907 C C . SER B 1 158 ? -13.055 -16.188 -2.559 1 82.38 158 SER B C 1
ATOM 2909 O O . SER B 1 158 ? -14.242 -16.328 -2.875 1 82.38 158 SER B O 1
ATOM 2911 N N . LEU B 1 159 ? -12.555 -16.797 -1.631 1 76.56 159 LEU B N 1
ATOM 2912 C CA . LEU B 1 159 ? -13.297 -17.859 -0.966 1 76.56 159 LEU B CA 1
ATOM 2913 C C . LEU B 1 159 ? -14.336 -17.297 -0.008 1 76.56 159 LEU B C 1
ATOM 2915 O O . LEU B 1 159 ? -14.117 -16.234 0.591 1 76.56 159 LEU B O 1
ATOM 2919 N N . SER B 1 160 ? -15.523 -17.875 -0.05 1 69.12 160 SER B N 1
ATOM 2920 C CA . SER B 1 160 ? -16.609 -17.516 0.852 1 69.12 160 SER B CA 1
ATOM 2921 C C . SER B 1 160 ? -16.609 -18.406 2.098 1 69.12 160 SER B C 1
ATOM 2923 O O . SER B 1 160 ? -16.281 -19.594 2.021 1 69.12 160 SER B O 1
ATOM 2925 N N . ALA B 1 161 ? -16.484 -17.719 3.264 1 58.12 161 ALA B N 1
ATOM 2926 C CA . ALA B 1 161 ? -16.562 -18.5 4.496 1 58.12 161 ALA B CA 1
ATOM 2927 C C . ALA B 1 161 ? -17.859 -19.297 4.559 1 58.12 161 ALA B C 1
ATOM 2929 O O . ALA B 1 161 ? -18.953 -18.734 4.418 1 58.12 161 ALA B O 1
ATOM 2930 N N . GLY B 1 162 ? -17.891 -20.484 4.129 1 52.56 162 GLY B N 1
ATOM 2931 C CA . GLY B 1 162 ? -19.094 -21.297 4.27 1 52.56 162 GLY B CA 1
ATOM 2932 C C . GLY B 1 162 ? -19.719 -21.219 5.648 1 52.56 162 GLY B C 1
ATOM 2933 O O . GLY B 1 162 ? -19.125 -20.656 6.57 1 52.56 162 GLY B O 1
ATOM 2934 N N . ASP B 1 163 ? -20.953 -21.594 5.84 1 49 163 ASP B N 1
ATOM 2935 C CA . ASP B 1 163 ? -21.781 -21.641 7.047 1 49 163 ASP B CA 1
ATOM 2936 C C . ASP B 1 163 ? -20.953 -22.031 8.266 1 49 163 ASP B C 1
ATOM 2938 O O . ASP B 1 163 ? -21.234 -21.609 9.383 1 49 163 ASP B O 1
ATOM 2942 N N . ASN B 1 164 ? -20.203 -23.031 8.203 1 43.88 164 ASN B N 1
ATOM 2943 C CA . ASN B 1 164 ? -19.672 -23.75 9.359 1 43.88 164 ASN B CA 1
ATOM 2944 C C . ASN B 1 164 ? -18.359 -23.141 9.852 1 43.88 164 ASN B C 1
ATOM 2946 O O . ASN B 1 164 ? -17.688 -23.703 10.711 1 43.88 164 ASN B O 1
ATOM 2950 N N . VAL B 1 165 ? -17.891 -22.125 9.289 1 49.81 165 VAL B N 1
ATOM 2951 C CA . VAL B 1 165 ? -16.484 -22 9.672 1 49.81 165 VAL B CA 1
ATOM 2952 C C . VAL B 1 165 ? -16.375 -21.156 10.945 1 49.81 165 VAL B C 1
ATOM 2954 O O . VAL B 1 165 ? -15.688 -21.547 11.891 1 49.81 165 VAL B O 1
ATOM 2957 N N . LEU B 1 166 ? -16.219 -19.656 10.906 1 46.06 166 LEU B N 1
ATOM 2958 C CA . LEU B 1 166 ? -15.773 -19.016 12.141 1 46.06 166 LEU B CA 1
ATOM 2959 C C . LEU B 1 166 ? -16.938 -18.797 13.094 1 46.06 166 LEU B C 1
ATOM 2961 O O . LEU B 1 166 ? -18.016 -18.344 12.688 1 46.06 166 LEU B O 1
ATOM 2965 N N . PRO B 1 167 ? -16.984 -19.531 14.234 1 42.75 167 PRO B N 1
ATOM 2966 C CA . PRO B 1 167 ? -17.984 -19.219 15.242 1 42.75 167 PRO B CA 1
ATOM 2967 C C . PRO B 1 167 ? -18.219 -17.719 15.383 1 42.75 167 PRO B C 1
ATOM 2969 O O . PRO B 1 167 ? -17.312 -16.969 15.766 1 42.75 167 PRO B O 1
ATOM 2972 N N . THR B 1 168 ? -18.688 -17.078 14.367 1 41.78 168 THR B N 1
ATOM 2973 C CA . THR B 1 168 ? -19.016 -15.695 14.695 1 41.78 168 THR B CA 1
ATOM 2974 C C . THR B 1 168 ? -19.781 -15.625 16.016 1 41.78 168 THR B C 1
ATOM 2976 O O . THR B 1 168 ? -20.844 -16.234 16.156 1 41.78 168 THR B O 1
ATOM 2979 N N . MET B 1 169 ? -19.234 -15.469 17.109 1 39.41 169 MET B N 1
ATOM 2980 C CA . MET B 1 169 ? -20.062 -15.289 18.297 1 39.41 169 MET B CA 1
ATOM 2981 C C . MET B 1 169 ? -21.391 -14.633 17.953 1 39.41 169 MET B C 1
ATOM 2983 O O . MET B 1 169 ? -22.453 -15.133 18.328 1 39.41 169 MET B O 1
ATOM 2987 N N . GLY B 1 170 ? -21.578 -13.25 18.188 1 36.97 170 GLY B N 1
ATOM 2988 C CA . GLY B 1 170 ? -22.797 -12.477 18.438 1 36.97 170 GLY B CA 1
ATOM 2989 C C . GLY B 1 170 ? -23.547 -12.125 17.172 1 36.97 170 GLY B C 1
ATOM 2990 O O . GLY B 1 170 ? -24.625 -11.523 17.219 1 36.97 170 GLY B O 1
ATOM 2991 N N . THR B 1 171 ? -22.922 -11.625 16.062 1 40.34 171 THR B N 1
ATOM 2992 C CA . THR B 1 171 ? -23.859 -10.945 15.18 1 40.34 171 THR B CA 1
ATOM 2993 C C . THR B 1 171 ? -24.594 -11.945 14.289 1 40.34 171 THR B C 1
ATOM 2995 O O . THR B 1 171 ? -23.969 -12.812 13.68 1 40.34 171 THR B O 1
ATOM 2998 N N . GLU B 1 172 ? -25.906 -12.195 14.508 1 40.25 172 GLU B N 1
ATOM 2999 C CA . GLU B 1 172 ? -26.875 -12.953 13.734 1 40.25 172 GLU B CA 1
ATOM 3000 C C . GLU B 1 172 ? -26.609 -12.828 12.234 1 40.25 172 GLU B C 1
ATOM 3002 O O . GLU B 1 172 ? -26.344 -11.734 11.734 1 40.25 172 GLU B O 1
ATOM 3007 N N . PRO B 1 173 ? -26.234 -13.805 11.586 1 44.78 173 PRO B N 1
ATOM 3008 C CA . PRO B 1 173 ? -26.172 -13.766 10.125 1 44.78 173 PRO B CA 1
ATOM 3009 C C . PRO B 1 173 ? -27.328 -12.977 9.508 1 44.78 173 PRO B C 1
ATOM 3011 O O . PRO B 1 173 ? -28.469 -13.086 9.961 1 44.78 173 PRO B O 1
ATOM 3014 N N . VAL B 1 174 ? -27.141 -11.812 9.016 1 42.12 174 VAL B N 1
ATOM 3015 C CA . VAL B 1 174 ? -28.219 -11.148 8.312 1 42.12 174 VAL B CA 1
ATOM 3016 C C . VAL B 1 174 ? -28.875 -12.117 7.332 1 42.12 174 VAL B C 1
ATOM 3018 O O . VAL B 1 174 ? -28.219 -12.664 6.449 1 42.12 174 VAL B O 1
ATOM 3021 N N . ARG B 1 175 ? -29.859 -12.891 7.73 1 44.59 175 ARG B N 1
ATOM 3022 C CA . ARG B 1 175 ? -30.703 -13.734 6.898 1 44.59 175 ARG B CA 1
ATOM 3023 C C . ARG B 1 175 ? -31.328 -12.938 5.758 1 44.59 175 ARG B C 1
ATOM 3025 O O . ARG B 1 175 ? -31.875 -11.859 5.98 1 44.59 175 ARG B O 1
ATOM 3032 N N . GLY B 1 176 ? -30.766 -13 4.598 1 41.31 176 GLY B N 1
ATOM 3033 C CA . GLY B 1 176 ? -31.516 -12.391 3.504 1 41.31 176 GLY B CA 1
ATOM 3034 C C . GLY B 1 176 ? -33 -12.727 3.527 1 41.31 176 GLY B C 1
ATOM 3035 O O . GLY B 1 176 ? -33.438 -13.547 4.336 1 41.31 176 GLY B O 1
ATOM 3036 N N . ALA B 1 177 ? -33.875 -12.07 2.807 1 45.75 177 ALA B N 1
ATOM 3037 C CA . ALA B 1 177 ? -35.312 -12.273 2.719 1 45.75 177 ALA B CA 1
ATOM 3038 C C . ALA B 1 177 ? -35.656 -13.758 2.598 1 45.75 177 ALA B C 1
ATOM 3040 O O . ALA B 1 177 ? -36.719 -14.195 3.016 1 45.75 177 ALA B O 1
ATOM 3041 N N . ASP B 1 178 ? -34.906 -14.438 1.759 1 45.41 178 ASP B N 1
ATOM 3042 C CA . ASP B 1 178 ? -35.344 -15.805 1.548 1 45.41 178 ASP B CA 1
ATOM 3043 C C . ASP B 1 178 ? -34.75 -16.75 2.576 1 45.41 178 ASP B C 1
ATOM 3045 O O . ASP B 1 178 ? -34.844 -17.969 2.436 1 45.41 178 ASP B O 1
ATOM 3049 N N . GLY B 1 179 ? -34.281 -16.391 3.727 1 46.34 179 GLY B N 1
ATOM 3050 C CA . GLY B 1 179 ? -33.844 -17.141 4.883 1 46.34 179 GLY B CA 1
ATOM 3051 C C . GLY B 1 179 ? -32.375 -17.562 4.793 1 46.34 179 GLY B C 1
ATOM 3052 O O . GLY B 1 179 ? -31.859 -18.203 5.707 1 46.34 179 GLY B O 1
ATOM 3053 N N . ARG B 1 180 ? -31.891 -17.578 3.492 1 47.38 180 ARG B N 1
ATOM 3054 C CA . ARG B 1 180 ? -30.578 -18.203 3.395 1 47.38 180 ARG B CA 1
ATOM 3055 C C . ARG B 1 180 ? -29.484 -17.219 3.768 1 47.38 180 ARG B C 1
ATOM 3057 O O . ARG B 1 180 ? -29.516 -16.047 3.363 1 47.38 180 ARG B O 1
ATOM 3064 N N . ALA B 1 181 ? -28.672 -17.547 4.727 1 49.47 181 ALA B N 1
ATOM 3065 C CA . ALA B 1 181 ? -27.547 -16.75 5.195 1 49.47 181 ALA B CA 1
ATOM 3066 C C . ALA B 1 181 ? -26.578 -16.453 4.059 1 49.47 181 ALA B C 1
ATOM 3068 O O . ALA B 1 181 ? -26.172 -17.344 3.32 1 49.47 181 ALA B O 1
ATOM 3069 N N . LYS B 1 182 ? -26.453 -15.359 3.559 1 56.03 182 LYS B N 1
ATOM 3070 C CA . LYS B 1 182 ? -25.594 -14.953 2.457 1 56.03 182 LYS B CA 1
ATOM 3071 C C . LYS B 1 182 ? -24.125 -15.25 2.771 1 56.03 182 LYS B C 1
ATOM 3073 O O . LYS B 1 182 ? -23.625 -14.891 3.842 1 56.03 182 LYS B O 1
ATOM 3078 N N . PRO B 1 183 ? -23.484 -16.188 2.104 1 58.91 183 PRO B N 1
ATOM 3079 C CA . PRO B 1 183 ? -22.078 -16.516 2.311 1 58.91 183 PRO B CA 1
ATOM 3080 C C . PRO B 1 183 ? -21.172 -15.289 2.314 1 58.91 183 PRO B C 1
ATOM 3082 O O . PRO B 1 183 ? -21.422 -14.336 1.566 1 58.91 183 PRO B O 1
ATOM 3085 N N . GLN B 1 184 ? -20.406 -15.07 3.379 1 66 184 GLN B N 1
ATOM 3086 C CA . GLN B 1 184 ? -19.484 -13.945 3.48 1 66 184 GLN B CA 1
ATOM 3087 C C . GLN B 1 184 ? -18.078 -14.336 3.023 1 66 184 GLN B C 1
ATOM 3089 O O . GLN B 1 184 ? -17.672 -15.484 3.188 1 66 184 GLN B O 1
ATOM 3094 N N . GLY B 1 185 ? -17.391 -13.531 2.359 1 68.12 185 GLY B N 1
ATOM 3095 C CA . GLY B 1 185 ? -16.016 -13.758 1.955 1 68.12 185 GLY B CA 1
ATOM 3096 C C . GLY B 1 185 ? -15.102 -14.094 3.117 1 68.12 185 GLY B C 1
ATOM 3097 O O . GLY B 1 185 ? -15.289 -13.586 4.223 1 68.12 185 GLY B O 1
ATOM 3098 N N . MET B 1 186 ? -14.266 -15.016 2.961 1 71.88 186 MET B N 1
ATOM 3099 C CA . MET B 1 186 ? -13.328 -15.453 3.988 1 71.88 186 MET B CA 1
ATOM 3100 C C . MET B 1 186 ? -12.57 -14.258 4.57 1 71.88 186 MET B C 1
ATOM 3102 O O . MET B 1 186 ? -12.383 -14.172 5.785 1 71.88 186 MET B O 1
ATOM 3106 N N . VAL B 1 187 ? -12.141 -13.398 3.729 1 73.38 187 VAL B N 1
ATOM 3107 C CA . VAL B 1 187 ? -11.391 -12.227 4.184 1 73.38 187 VAL B CA 1
ATOM 3108 C C . VAL B 1 187 ? -12.273 -11.383 5.102 1 73.38 187 VAL B C 1
ATOM 3110 O O . VAL B 1 187 ? -11.812 -10.898 6.141 1 73.38 187 VAL B O 1
ATOM 3113 N N . LYS B 1 188 ? -13.352 -11.234 4.734 1 72.31 188 LYS B N 1
ATOM 3114 C CA . LYS B 1 188 ? -14.289 -10.477 5.555 1 72.31 188 LYS B CA 1
ATOM 3115 C C . LYS B 1 188 ? -14.477 -11.125 6.922 1 72.31 188 LYS B C 1
ATOM 3117 O O . LYS B 1 188 ? -14.547 -10.43 7.941 1 72.31 188 LYS B O 1
ATOM 3122 N N . ALA B 1 189 ? -14.578 -12.398 6.883 1 70.75 189 ALA B N 1
ATOM 3123 C CA . ALA B 1 189 ? -14.742 -13.141 8.133 1 70.75 189 ALA B CA 1
ATOM 3124 C C . ALA B 1 189 ? -13.531 -12.945 9.047 1 70.75 189 ALA B C 1
ATOM 3126 O O . ALA B 1 189 ? -13.688 -12.789 10.258 1 70.75 189 ALA B O 1
ATOM 3127 N N . VAL B 1 190 ? -12.445 -12.945 8.383 1 72.5 190 VAL B N 1
ATOM 3128 C CA . VAL B 1 190 ? -11.219 -12.75 9.148 1 72.5 190 VAL B CA 1
ATOM 3129 C C . VAL B 1 190 ? -11.195 -11.336 9.727 1 72.5 190 VAL B C 1
ATOM 3131 O O . VAL B 1 190 ? -10.844 -11.141 10.891 1 72.5 190 VAL B O 1
ATOM 3134 N N . VAL B 1 191 ? -11.508 -10.398 8.938 1 73.62 191 VAL B N 1
ATOM 3135 C CA . VAL B 1 191 ? -11.5 -9.008 9.383 1 73.62 191 VAL B CA 1
ATOM 3136 C C . VAL B 1 191 ? -12.508 -8.828 10.516 1 73.62 191 VAL B C 1
ATOM 3138 O O . VAL B 1 191 ? -12.211 -8.156 11.508 1 73.62 191 VAL B O 1
ATOM 3141 N N . ASP B 1 192 ? -13.609 -9.414 10.359 1 70.69 192 ASP B N 1
ATOM 3142 C CA . ASP B 1 192 ? -14.641 -9.328 11.391 1 70.69 192 ASP B CA 1
ATOM 3143 C C . ASP B 1 192 ? -14.195 -10 12.68 1 70.69 192 ASP B C 1
ATOM 3145 O O . ASP B 1 192 ? -14.508 -9.531 13.773 1 70.69 192 ASP B O 1
ATOM 3149 N N . TYR B 1 193 ? -13.578 -11.07 12.484 1 70.94 193 TYR B N 1
ATOM 3150 C CA . TYR B 1 193 ? -13.031 -11.766 13.648 1 70.94 193 TYR B CA 1
ATOM 3151 C C . TYR B 1 193 ? -12.031 -10.883 14.391 1 70.94 193 TYR B C 1
ATOM 3153 O O . TYR B 1 193 ? -12.109 -10.75 15.617 1 70.94 193 TYR B O 1
ATOM 3161 N N . VAL B 1 194 ? -11.125 -10.32 13.609 1 73.81 194 VAL B N 1
ATOM 3162 C CA . VAL B 1 194 ? -10.109 -9.461 14.211 1 73.81 194 VAL B CA 1
ATOM 3163 C C . VAL B 1 194 ? -10.773 -8.258 14.875 1 73.81 194 VAL B C 1
ATOM 3165 O O . VAL B 1 194 ? -10.398 -7.867 15.984 1 73.81 194 VAL B O 1
ATOM 3168 N N . ARG B 1 195 ? -11.625 -7.672 14.25 1 72.75 195 ARG B N 1
ATOM 3169 C CA . ARG B 1 195 ? -12.367 -6.547 14.812 1 72.75 195 ARG B CA 1
ATOM 3170 C C . ARG B 1 195 ? -13.078 -6.941 16.109 1 72.75 195 ARG B C 1
ATOM 3172 O O . ARG B 1 195 ? -13.133 -6.156 17.047 1 72.75 195 ARG B O 1
ATOM 3179 N N . GLY B 1 196 ? -13.617 -8.141 16.125 1 70.38 196 GLY B N 1
ATOM 3180 C CA . GLY B 1 196 ? -14.258 -8.664 17.328 1 70.38 196 GLY B CA 1
ATOM 3181 C C . GLY B 1 196 ? -13.289 -8.859 18.469 1 70.38 196 GLY B C 1
ATOM 3182 O O . GLY B 1 196 ? -13.594 -8.508 19.609 1 70.38 196 GLY B O 1
ATOM 3183 N N . VAL B 1 197 ? -12.188 -9.352 18.156 1 69.31 197 VAL B N 1
ATOM 3184 C CA . VAL B 1 197 ? -11.164 -9.57 19.172 1 69.31 197 VAL B CA 1
ATOM 3185 C C . VAL B 1 197 ? -10.719 -8.227 19.75 1 69.31 197 VAL B C 1
ATOM 3187 O O . VAL B 1 197 ? -10.562 -8.086 20.969 1 69.31 197 VAL B O 1
ATOM 3190 N N . ILE B 1 198 ? -10.539 -7.324 18.875 1 69.31 198 ILE B N 1
ATOM 3191 C CA . ILE B 1 198 ? -10.125 -5.996 19.297 1 69.31 198 ILE B CA 1
ATOM 3192 C C . ILE B 1 198 ? -11.211 -5.359 20.156 1 69.31 198 ILE B C 1
ATOM 3194 O O . ILE B 1 198 ? -10.922 -4.73 21.172 1 69.31 198 ILE B O 1
ATOM 3198 N N . GLY B 1 199 ? -12.398 -5.504 19.75 1 69 199 GLY B N 1
ATOM 3199 C CA . GLY B 1 199 ? -13.516 -5.004 20.531 1 69 199 GLY B CA 1
ATOM 3200 C C . GLY B 1 199 ? -13.609 -5.637 21.922 1 69 199 GLY B C 1
ATOM 3201 O O . GLY B 1 199 ? -13.859 -4.945 22.906 1 69 199 GLY B O 1
ATOM 3202 N N . ASP B 1 200 ? -13.398 -6.887 21.922 1 69.81 200 ASP B N 1
ATOM 3203 C CA . ASP B 1 200 ? -13.453 -7.617 23.188 1 69.81 200 ASP B CA 1
ATOM 3204 C C . ASP B 1 200 ? -12.328 -7.184 24.109 1 69.81 200 ASP B C 1
ATOM 3206 O O . ASP B 1 200 ? -12.531 -7.043 25.328 1 69.81 200 ASP B O 1
ATOM 3210 N N . VAL B 1 201 ? -11.297 -7.016 23.516 1 66.75 201 VAL B N 1
ATOM 3211 C CA . VAL B 1 201 ? -10.148 -6.594 24.312 1 66.75 201 VAL B CA 1
ATOM 3212 C C . VAL B 1 201 ? -10.352 -5.156 24.781 1 66.75 201 VAL B C 1
ATOM 3214 O O . VAL B 1 201 ? -10.07 -4.836 25.938 1 66.75 201 VAL B O 1
ATOM 3217 N N . ALA B 1 202 ? -10.836 -4.359 23.906 1 64.44 202 ALA B N 1
ATOM 3218 C CA . ALA B 1 202 ? -11.117 -2.971 24.266 1 64.44 202 ALA B CA 1
ATOM 3219 C C . ALA B 1 202 ? -12.266 -2.885 25.25 1 64.44 202 ALA B C 1
ATOM 3221 O O . ALA B 1 202 ? -12.234 -2.068 26.188 1 64.44 202 ALA B O 1
ATOM 3222 N N . GLY B 1 203 ? -13.328 -3.664 25.031 1 62.59 203 GLY B N 1
ATOM 3223 C CA . GLY B 1 203 ? -14.445 -3.73 25.953 1 62.59 203 GLY B CA 1
ATOM 3224 C C . GLY B 1 203 ? -14.062 -4.34 27.297 1 62.59 203 GLY B C 1
ATOM 3225 O O . GLY B 1 203 ? -14.586 -3.934 28.328 1 62.59 203 GLY B O 1
ATOM 3226 N N . SER B 1 204 ? -13.422 -5.348 27.219 1 61.75 204 SER B N 1
ATOM 3227 C CA . SER B 1 204 ? -12.984 -5.941 28.484 1 61.75 204 SER B CA 1
ATOM 3228 C C . SER B 1 204 ? -12.133 -4.965 29.281 1 61.75 204 SER B C 1
ATOM 3230 O O . SER B 1 204 ? -12.188 -4.965 30.516 1 61.75 204 SER B O 1
ATOM 3232 N N . ASN B 1 205 ? -11.477 -4.215 28.609 1 54.16 205 ASN B N 1
ATOM 3233 C CA . ASN B 1 205 ? -10.727 -3.211 29.344 1 54.16 205 ASN B CA 1
ATOM 3234 C C . ASN B 1 205 ? -11.625 -2.068 29.812 1 54.16 205 ASN B C 1
ATOM 3236 O O . ASN B 1 205 ? -11.328 -1.395 30.797 1 54.16 205 ASN B O 1
ATOM 3240 N N . ALA B 1 206 ? -12.656 -1.675 29.141 1 52.34 206 ALA B N 1
ATOM 3241 C CA . ALA B 1 206 ? -13.617 -0.674 29.594 1 52.34 206 ALA B CA 1
ATOM 3242 C C . ALA B 1 206 ? -14.43 -1.192 30.766 1 52.34 206 ALA B C 1
ATOM 3244 O O . ALA B 1 206 ? -14.805 -0.423 31.656 1 52.34 206 ALA B O 1
ATOM 3245 N N . LEU B 1 207 ? -14.844 -2.393 30.766 1 47.22 207 LEU B N 1
ATOM 3246 C CA . LEU B 1 207 ? -15.617 -2.914 31.891 1 47.22 207 LEU B CA 1
ATOM 3247 C C . LEU B 1 207 ? -14.727 -3.084 33.125 1 47.22 207 LEU B C 1
ATOM 3249 O O . LEU B 1 207 ? -15.227 -3.369 34.219 1 47.22 207 LEU B O 1
ATOM 3253 N N . GLY B 1 208 ? -13.508 -3.125 32.969 1 38.94 208 GLY B N 1
ATOM 3254 C CA . GLY B 1 208 ? -12.727 -3.203 34.188 1 38.94 208 GLY B CA 1
ATOM 3255 C C . GLY B 1 208 ? -12.586 -1.867 34.875 1 38.94 208 GLY B C 1
ATOM 3256 O O . GLY B 1 208 ? -11.734 -1.709 35.75 1 38.94 208 GLY B O 1
ATOM 3257 N N . ARG B 1 209 ? -12.961 -0.803 34.281 1 39.94 209 ARG B N 1
ATOM 3258 C CA . ARG B 1 209 ? -13.047 0.329 35.188 1 39.94 209 ARG B CA 1
ATOM 3259 C C . ARG B 1 209 ? -14.227 0.167 36.156 1 39.94 209 ARG B C 1
ATOM 3261 O O . ARG B 1 209 ? -15.352 -0.068 35.75 1 39.94 209 ARG B O 1
ATOM 3268 N N . PRO B 1 210 ? -13.914 -0.094 37.531 1 37.34 210 PRO B N 1
ATOM 3269 C CA . PRO B 1 210 ? -14.961 0.018 38.562 1 37.34 210 PRO B CA 1
ATOM 3270 C C . PRO B 1 210 ? -15.742 1.323 38.469 1 37.34 210 PRO B C 1
ATOM 3272 O O . PRO B 1 210 ? -15.219 2.326 37.969 1 37.34 210 PRO B O 1
#

InterPro domains:
  IPR007277 Svp26/Tex261 [PF04148] (1-195)
  IPR007277 Svp26/Tex261 [PTHR13144] (1-195)

Sequence (420 aa):
MWILPLIGYAGAIIGFCFLTLAIASGLYYLSELVEEHTVIAKRLLTRLIYTLIGVQVALWLVDGFPFGATMLGVFAHVVYLGNMRRFPFVKLSDPLFLLSCVLVLVDHYVWFRHFSDAQTRAYQQPSYYDQVDVPSFSMIASYFGLCVWLVPFALFVSLSAGDNVLPTMGTEPVRGADGRAKPQGMVKAVVDYVRGVIGDVAGSNALGRPMWILPLIGYAGAIIGFCFLTLAIASGLYYLSELVEEHTVIAKRLLTRLIYTLIGVQVALWLVDGFPFGATMLGVFAHVVYLGNMRRFPFVKLSDPLFLLSCVLVLVDHYVWFRHFSDAQTRAYQQPSYYDQVDVPSFSMIASYFGLCVWLVPFALFVSLSAGDNVLPTMGTEPVRGADGRAKPQGMVKAVVDYVRGVIGDVAGSNALGRP